Protein AF-A0A2P4XTL9-F1 (afdb_mon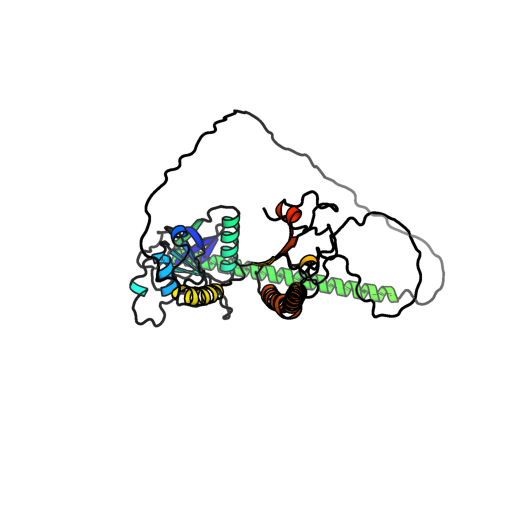omer_lite)

Secondary structure (DSSP, 8-state):
-EEEEEEETTEEEE--B-SSSGGG--TT--EEEEEEE-SSTT-SS--TTHHHHTTSEEEEESBSB-HHHHHHHHHHTT-SEEEEE----STT----PPP--S-SS-GGGG--S-EEEE-HHHHHHHHHHHHHHHHTT---EEEEEEEEHHHHHHHHHHHHHHHHHHHHHHHHHHHHHHHHHHHHHHHHHHHHHHHHHT-S--------------------------------------------------------SSTTTHHHHHHHHHHHHHSS---GGG-EEEEES-SHHHHSTT-TT-------------------------------HHHHHHHHHHHHHIIIIIHHHHHHHHHHHHTSTT-EEEEEEE--SSTT-TT--HHHHHTT----TT-TTTSPPGGGPPPTTT-EEEEES---

Organism: NCBI:txid4796

Radius of gyration: 34.6 Å; chains: 1; bounding box: 91×64×118 Å

Sequence (424 aa):
MFWPFLELQGQLVYCPLADFGASGVREGQDIYAQAVVAQPVTGHMPLKNAFELIGKIAVLQRGICDFVTKVLHAQQAGAVAVLVANSSDDNSGEAFVMDAGQRQDHMEDTVTIPAMMMSRSHSTEIFQHIREAYLDRRELLFTIRFIGAQTASRVLAQQERLAQQCQNAARDIEIKQQREHQQHEAATLLRNRLGKVSQSKGSAAVSSAESVIATPSTSASKLALDWSPGSSTKSSSGFSSLTRADERTQDVRRRENQDDLELMESVDTAATLAMLHWCPMTTALVILDVQNYFTLRHGYGAKRPMNSIDDDNDEEFSGKNEAENFRTGPANSRSKASNDEFYERVDNVLIPTIQDVLLASRASEGMEVIYSVVESATRDGRERSRAHKHAGIHVPKNGFGAQVPQRVAPDGDSDIVLPRTGVK

InterPro domains:
  IPR003137 PA domain [PF02225] (41-125)
  IPR036380 Isochorismatase-like superfamily [G3DSA:3.40.50.850] (256-424)
  IPR036380 Isochorismatase-like superfamily [SSF52499] (259-421)
  IPR046450 PA domain superfamily [SSF52025] (13-132)
  IPR046450 PA domain superfamily [SSF52025] (53-97)

Structure (mmCIF, N/CA/C/O backbone):
data_AF-A0A2P4XTL9-F1
#
_entry.id   AF-A0A2P4XTL9-F1
#
loop_
_atom_site.group_PDB
_atom_site.id
_atom_site.type_symbol
_atom_site.label_atom_id
_atom_site.label_alt_id
_atom_site.label_comp_id
_atom_site.label_asym_id
_atom_site.label_entity_id
_atom_site.label_seq_id
_atom_site.pdbx_PDB_ins_code
_atom_site.Cartn_x
_atom_site.Cartn_y
_atom_site.Cartn_z
_atom_site.occupancy
_atom_site.B_iso_or_equiv
_atom_site.auth_seq_id
_atom_site.auth_comp_id
_atom_site.auth_asym_id
_atom_site.auth_atom_id
_atom_site.pdbx_PDB_model_num
ATOM 1 N N . MET A 1 1 ? -31.821 1.055 -0.310 1.00 74.00 1 MET A N 1
ATOM 2 C CA . MET A 1 1 ? -30.548 1.752 -0.032 1.00 74.00 1 MET A CA 1
ATOM 3 C C . MET A 1 1 ? -29.732 0.829 0.851 1.00 74.00 1 MET A C 1
ATOM 5 O O . MET A 1 1 ? -30.308 0.258 1.773 1.00 74.00 1 MET A O 1
ATOM 9 N N . PHE A 1 2 ? -28.464 0.625 0.518 1.00 88.06 2 PHE A N 1
ATOM 10 C CA . PHE A 1 2 ? -27.548 -0.294 1.193 1.00 88.06 2 PHE A CA 1
ATOM 11 C C . PHE A 1 2 ? -26.237 0.441 1.486 1.00 88.06 2 PHE A C 1
ATOM 13 O O . PHE A 1 2 ? -25.926 1.430 0.825 1.00 88.06 2 PHE A O 1
ATOM 20 N N . TRP A 1 3 ? -25.488 -0.043 2.470 1.00 92.12 3 TRP A N 1
ATOM 21 C CA . TRP A 1 3 ? -24.211 0.512 2.895 1.00 92.12 3 TRP A CA 1
ATOM 22 C C . TRP A 1 3 ? -23.141 -0.579 2.771 1.00 92.12 3 TRP A C 1
ATOM 24 O O . TRP A 1 3 ? -23.324 -1.652 3.354 1.00 92.12 3 TRP A O 1
ATOM 34 N N . PRO A 1 4 ? -22.063 -0.348 2.004 1.00 94.62 4 PRO A N 1
ATOM 35 C CA . PRO A 1 4 ? -20.904 -1.235 1.973 1.00 94.62 4 PRO A CA 1
ATOM 36 C C . PRO A 1 4 ? -20.126 -1.223 3.295 1.00 94.62 4 PRO A C 1
ATOM 38 O O . PRO A 1 4 ? -19.836 -0.167 3.861 1.00 94.62 4 PRO A O 1
ATOM 41 N N . PHE A 1 5 ? -19.724 -2.409 3.739 1.00 95.12 5 PHE A N 1
ATOM 42 C CA . PHE A 1 5 ? -18.761 -2.614 4.814 1.00 95.12 5 PHE A CA 1
ATOM 43 C C . PHE A 1 5 ? -17.701 -3.620 4.371 1.00 95.12 5 PHE A C 1
ATOM 45 O O . PHE A 1 5 ? -18.033 -4.654 3.798 1.00 95.12 5 PHE A O 1
ATOM 52 N N . LEU A 1 6 ? -16.439 -3.347 4.669 1.00 95.31 6 LEU A N 1
ATOM 53 C CA . LEU A 1 6 ? -15.331 -4.266 4.455 1.00 95.31 6 LEU A CA 1
ATOM 54 C C . LEU A 1 6 ? -15.106 -5.102 5.721 1.00 95.31 6 LEU A C 1
ATOM 56 O O . LEU A 1 6 ? -14.927 -4.552 6.806 1.00 95.31 6 LEU A O 1
ATOM 60 N N . GLU A 1 7 ? -15.128 -6.427 5.601 1.00 92.38 7 GLU A N 1
ATOM 61 C CA . GLU A 1 7 ? -14.860 -7.324 6.725 1.00 92.38 7 GLU A CA 1
ATOM 62 C C . GLU A 1 7 ? -13.349 -7.515 6.918 1.00 92.38 7 GLU A C 1
ATOM 64 O O . GLU A 1 7 ? -12.695 -8.207 6.137 1.00 92.38 7 GLU A O 1
ATOM 69 N N . LEU A 1 8 ? -12.800 -6.909 7.973 1.00 85.81 8 LEU A N 1
ATOM 70 C CA . LEU A 1 8 ? -11.391 -6.991 8.364 1.00 85.81 8 LEU A CA 1
ATOM 71 C C . LEU A 1 8 ? -11.285 -7.630 9.745 1.00 85.81 8 LEU A C 1
ATOM 73 O O . LEU A 1 8 ? -11.876 -7.137 10.701 1.00 85.81 8 LEU A O 1
ATOM 77 N N . GLN A 1 9 ? -10.548 -8.739 9.858 1.00 81.44 9 GLN A N 1
ATOM 78 C CA . GLN A 1 9 ? -10.307 -9.445 11.130 1.00 81.44 9 GLN A CA 1
ATOM 79 C C . GLN A 1 9 ? -11.596 -9.761 11.943 1.00 81.44 9 GLN A C 1
ATOM 81 O O . GLN A 1 9 ? -11.568 -9.845 13.170 1.00 81.44 9 GLN A O 1
ATOM 86 N N . GLY A 1 10 ? -12.744 -9.937 11.272 1.00 81.06 10 GLY A N 1
ATOM 87 C CA . GLY A 1 10 ? -14.053 -10.162 11.908 1.00 81.06 10 GLY A CA 1
ATOM 88 C C . GLY A 1 10 ? -14.795 -8.892 12.360 1.00 81.06 10 GLY A C 1
ATOM 89 O O . GLY A 1 10 ? -15.830 -8.991 13.019 1.00 81.06 10 GLY A O 1
ATOM 90 N N . GLN A 1 11 ? -14.300 -7.703 12.010 1.00 86.38 11 GLN A N 1
ATOM 91 C CA . GLN A 1 11 ? -14.970 -6.413 12.192 1.00 86.38 11 GLN A CA 1
ATOM 92 C C . GLN A 1 11 ? -15.445 -5.845 10.848 1.00 86.38 11 GLN A C 1
ATOM 94 O O . GLN A 1 11 ? -14.821 -6.061 9.814 1.00 86.38 11 GLN A O 1
ATOM 99 N N . LEU A 1 12 ? -16.554 -5.101 10.858 1.00 91.12 12 LEU A N 1
ATOM 100 C CA . LEU A 1 12 ? -17.144 -4.489 9.662 1.00 91.12 12 LEU A CA 1
ATOM 101 C C . LEU A 1 12 ? -16.742 -3.016 9.555 1.00 91.12 12 LEU A C 1
ATOM 103 O O . LEU A 1 12 ? -17.388 -2.160 10.153 1.00 91.12 12 LEU A O 1
ATOM 107 N N . VAL A 1 13 ? -15.698 -2.695 8.799 1.00 91.88 13 VAL A N 1
ATOM 108 C CA . VAL A 1 13 ? -15.274 -1.305 8.569 1.00 91.88 13 VAL A CA 1
ATOM 109 C C . VAL A 1 13 ? -16.194 -0.657 7.538 1.00 91.88 13 VAL A C 1
ATOM 111 O O . VAL A 1 13 ? -16.385 -1.194 6.452 1.00 91.88 13 VAL A O 1
ATOM 114 N N . TYR A 1 14 ? -16.785 0.492 7.861 1.00 93.19 14 TYR A N 1
ATOM 115 C CA . TYR A 1 14 ? -17.603 1.234 6.900 1.00 93.19 14 TYR A CA 1
ATOM 116 C C . TYR A 1 14 ? -16.724 1.881 5.822 1.00 93.19 14 TYR A C 1
ATOM 118 O O . TYR A 1 14 ? -15.732 2.538 6.140 1.00 93.19 14 TYR A O 1
ATOM 126 N N . CYS A 1 15 ? -17.087 1.709 4.550 1.00 94.75 15 CYS A N 1
ATOM 127 C CA . CYS A 1 15 ? -16.309 2.218 3.418 1.00 94.75 15 CYS A CA 1
ATOM 128 C C . CYS A 1 15 ? -17.244 2.896 2.404 1.00 94.75 15 CYS A C 1
ATOM 130 O O . CYS A 1 15 ? -17.771 2.192 1.547 1.00 94.75 15 CYS A O 1
ATOM 132 N N . PRO A 1 16 ? -17.499 4.218 2.493 1.00 94.44 16 PRO A N 1
ATOM 133 C CA . PRO A 1 16 ? -18.424 4.947 1.624 1.00 94.44 16 PRO A CA 1
ATOM 134 C C . PRO A 1 16 ? -18.356 4.532 0.151 1.00 94.44 16 PRO A C 1
ATOM 136 O O . PRO A 1 16 ? -17.289 4.552 -0.464 1.00 94.44 16 PRO A O 1
ATOM 139 N N . LEU A 1 17 ? -19.514 4.163 -0.398 1.00 95.25 17 LEU A N 1
ATOM 140 C CA . LEU A 1 17 ? -19.687 3.841 -1.813 1.00 95.25 17 LEU A CA 1
ATOM 141 C C . LEU A 1 17 ? -19.500 5.105 -2.663 1.00 95.25 17 LEU A C 1
ATOM 143 O O . LEU A 1 17 ? -19.879 6.191 -2.223 1.00 95.25 17 LEU A O 1
ATOM 147 N N . ALA A 1 18 ? -18.968 4.959 -3.874 1.00 95.38 18 ALA A N 1
ATOM 148 C CA . ALA A 1 18 ? -19.070 5.990 -4.903 1.00 95.38 18 ALA A CA 1
ATOM 149 C C . ALA A 1 18 ? -20.534 6.220 -5.325 1.00 95.38 18 ALA A C 1
ATOM 151 O O . ALA A 1 18 ? -21.381 5.336 -5.167 1.00 95.38 18 ALA A O 1
ATOM 152 N N . ASP A 1 19 ? -20.832 7.391 -5.890 1.00 93.38 19 ASP A N 1
ATOM 153 C CA . ASP A 1 19 ? -22.134 7.653 -6.523 1.00 93.38 19 ASP A CA 1
ATOM 154 C C . ASP A 1 19 ? -22.289 6.960 -7.896 1.00 93.38 19 ASP A C 1
ATOM 156 O O . ASP A 1 19 ? -23.411 6.706 -8.338 1.00 93.38 19 ASP A O 1
ATOM 160 N N . PHE A 1 20 ? -21.173 6.564 -8.518 1.00 93.69 20 PHE A N 1
ATOM 161 C CA . PHE A 1 20 ? -21.089 5.808 -9.770 1.00 93.69 20 PHE A CA 1
ATOM 162 C C . PHE A 1 20 ? -20.748 4.312 -9.563 1.00 93.69 20 PHE A C 1
ATOM 164 O O . PHE A 1 20 ? -20.392 3.859 -8.474 1.00 93.69 20 PHE A O 1
ATOM 171 N N . GLY A 1 21 ? -20.857 3.502 -10.624 1.00 90.56 21 GLY A N 1
ATOM 172 C CA . GLY A 1 21 ? -20.393 2.101 -10.655 1.00 90.56 21 GLY A CA 1
ATOM 173 C C . GLY A 1 21 ? -21.241 1.061 -9.908 1.00 90.56 21 GLY A C 1
ATOM 174 O O . GLY A 1 21 ? -21.162 -0.130 -10.198 1.00 90.56 21 GLY A O 1
ATOM 175 N N . ALA A 1 22 ? -22.102 1.473 -8.978 1.00 87.94 22 ALA A N 1
ATOM 176 C CA . ALA A 1 22 ? -22.863 0.568 -8.111 1.00 87.94 22 ALA A CA 1
ATOM 177 C C . ALA A 1 22 ? -24.163 -0.017 -8.717 1.00 87.94 22 ALA A C 1
ATOM 179 O O . ALA A 1 22 ? -24.958 -0.627 -7.999 1.00 87.94 22 ALA A O 1
ATOM 180 N N . SER A 1 23 ? -24.408 0.143 -10.021 1.00 85.25 23 SER A N 1
ATOM 181 C CA . SER A 1 23 ? -25.676 -0.227 -10.683 1.00 85.25 23 SER A CA 1
ATOM 182 C C . SER A 1 23 ? -26.021 -1.725 -10.601 1.00 85.25 23 SER A C 1
ATOM 184 O O . SER A 1 23 ? -27.199 -2.092 -10.575 1.00 85.25 23 SER A O 1
ATOM 186 N N . GLY A 1 24 ? -25.008 -2.594 -10.513 1.00 83.50 24 GLY A N 1
ATOM 187 C CA . GLY A 1 24 ? -25.157 -4.046 -10.355 1.00 83.50 24 GLY A CA 1
ATOM 188 C C . GLY A 1 24 ? -25.280 -4.554 -8.910 1.00 83.50 24 GLY A C 1
ATOM 189 O O . GLY A 1 24 ? -25.417 -5.762 -8.713 1.00 83.50 24 GLY A O 1
ATOM 190 N N . VAL A 1 25 ? -25.215 -3.674 -7.903 1.00 89.00 25 VAL A N 1
ATOM 191 C CA . VAL A 1 25 ? -25.096 -4.047 -6.482 1.00 89.00 25 VAL A CA 1
ATOM 192 C C . VAL A 1 25 ? -26.439 -4.010 -5.752 1.00 89.00 25 VAL A C 1
ATOM 194 O O . VAL A 1 25 ? -27.292 -3.157 -6.001 1.00 89.00 25 VAL A O 1
ATOM 197 N N . ARG A 1 26 ? -26.637 -4.955 -4.824 1.00 89.94 26 ARG A N 1
ATOM 198 C CA . ARG A 1 26 ? -27.856 -5.102 -4.015 1.00 89.94 26 ARG A CA 1
ATOM 199 C C . ARG A 1 26 ? -27.516 -5.506 -2.583 1.00 89.94 26 ARG A C 1
ATOM 201 O O . ARG A 1 26 ? -26.459 -6.069 -2.320 1.00 89.94 26 ARG A O 1
ATOM 208 N N . GLU A 1 27 ? -28.442 -5.247 -1.662 1.00 91.06 27 GLU A N 1
ATOM 209 C CA . GLU A 1 27 ? -28.340 -5.734 -0.282 1.00 91.06 27 GLU A CA 1
ATOM 210 C C . GLU A 1 27 ? -28.223 -7.269 -0.253 1.00 91.06 27 GLU A C 1
ATOM 212 O O . GLU A 1 27 ? -28.980 -7.962 -0.933 1.00 91.06 27 GLU A O 1
ATOM 217 N N . GLY A 1 28 ? -27.260 -7.787 0.514 1.00 85.56 28 GLY A N 1
ATOM 218 C CA . GLY A 1 28 ? -26.947 -9.216 0.615 1.00 85.56 28 GLY A CA 1
ATOM 219 C C . GLY A 1 28 ? -26.178 -9.815 -0.572 1.00 85.56 28 GLY A C 1
ATOM 220 O O . GLY A 1 28 ? -25.859 -11.002 -0.537 1.00 85.56 28 GLY A O 1
ATOM 221 N N . GLN A 1 29 ? -25.857 -9.033 -1.609 1.00 90.25 29 GLN A N 1
ATOM 222 C CA . GLN A 1 29 ? -25.018 -9.464 -2.734 1.00 90.25 29 GLN A CA 1
ATOM 223 C C . GLN A 1 29 ? -23.536 -9.179 -2.436 1.00 90.25 29 GLN A C 1
ATOM 225 O O . GLN A 1 29 ? -22.882 -8.406 -3.135 1.00 90.25 29 GLN A O 1
ATOM 230 N N . ASP A 1 30 ? -23.037 -9.769 -1.349 1.00 93.69 30 ASP A N 1
ATOM 231 C CA . ASP A 1 30 ? -21.674 -9.569 -0.848 1.00 93.69 30 ASP A CA 1
ATOM 232 C C . ASP A 1 30 ? -20.621 -10.013 -1.892 1.00 93.69 30 ASP A C 1
ATOM 234 O O . ASP A 1 30 ? -20.775 -11.042 -2.554 1.00 93.69 30 ASP A O 1
ATOM 238 N N . ILE A 1 31 ? -19.531 -9.251 -2.032 1.00 95.00 31 ILE A N 1
ATOM 239 C CA . ILE A 1 31 ? -18.402 -9.580 -2.918 1.00 95.00 31 ILE A CA 1
ATOM 240 C C . ILE A 1 31 ? -17.304 -10.245 -2.092 1.00 95.00 31 ILE A C 1
ATOM 242 O O . ILE A 1 31 ? -16.824 -9.673 -1.116 1.00 95.00 31 ILE A O 1
ATOM 246 N N . TYR A 1 32 ? -16.881 -11.434 -2.518 1.00 95.25 32 TYR A N 1
ATOM 247 C CA . TYR A 1 32 ? -15.778 -12.186 -1.925 1.00 95.25 32 TYR A CA 1
ATOM 248 C C . TYR A 1 32 ? -14.693 -12.424 -2.973 1.00 95.25 32 TYR A C 1
ATOM 250 O O . TYR A 1 32 ? -14.927 -13.135 -3.952 1.00 95.25 32 TYR A O 1
ATOM 258 N N . ALA A 1 33 ? -13.522 -11.816 -2.788 1.00 96.06 33 ALA A N 1
ATOM 259 C CA . ALA A 1 33 ? -12.403 -11.946 -3.716 1.00 96.06 33 ALA A CA 1
ATOM 260 C C . ALA A 1 33 ? -11.062 -11.625 -3.039 1.00 96.06 33 ALA A C 1
ATOM 262 O O . ALA A 1 33 ? -11.009 -11.032 -1.962 1.00 96.06 33 ALA A O 1
ATOM 263 N N . GLN A 1 34 ? -9.958 -12.005 -3.685 1.00 95.44 34 GLN A N 1
ATOM 264 C CA . GLN A 1 34 ? -8.620 -11.622 -3.233 1.00 95.44 34 GLN A CA 1
ATOM 265 C C . GLN A 1 34 ? -8.399 -10.115 -3.440 1.00 95.44 34 GLN A C 1
ATOM 267 O O . GLN A 1 34 ? -8.808 -9.561 -4.461 1.00 95.44 34 GLN A O 1
ATOM 272 N N . ALA A 1 35 ? -7.726 -9.464 -2.494 1.00 95.06 35 ALA A N 1
ATOM 273 C CA . ALA A 1 35 ? -7.266 -8.086 -2.612 1.00 95.06 35 ALA A CA 1
ATOM 274 C C . ALA A 1 35 ? -5.866 -8.021 -3.239 1.00 95.06 35 ALA A C 1
ATOM 276 O O . ALA A 1 35 ? -4.957 -8.737 -2.815 1.00 95.06 35 ALA A O 1
ATOM 277 N N . VAL A 1 36 ? -5.684 -7.152 -4.235 1.00 95.06 36 VAL A N 1
ATOM 278 C CA . VAL A 1 36 ? -4.397 -6.928 -4.913 1.00 95.06 36 VAL A CA 1
ATOM 279 C C . VAL A 1 36 ? -4.166 -5.430 -5.093 1.00 95.06 36 VAL A C 1
ATOM 281 O O . VAL A 1 36 ? -5.057 -4.697 -5.523 1.00 95.06 36 VAL A O 1
ATOM 284 N N . VAL A 1 37 ? -2.956 -4.968 -4.770 1.00 95.81 37 VAL A N 1
ATOM 285 C CA . VAL A 1 37 ? -2.549 -3.573 -4.986 1.00 95.81 37 VAL A CA 1
ATOM 286 C C . VAL A 1 37 ? -2.348 -3.321 -6.481 1.00 95.81 37 VAL A C 1
ATOM 288 O O . VAL A 1 37 ? -1.641 -4.066 -7.161 1.00 95.81 37 VAL A O 1
ATOM 291 N N . ALA A 1 38 ? -2.966 -2.263 -6.998 1.00 96.00 38 ALA A N 1
ATOM 292 C CA . ALA A 1 38 ? -2.799 -1.848 -8.384 1.00 96.00 38 ALA A CA 1
ATOM 293 C C . ALA A 1 38 ? -1.388 -1.299 -8.655 1.00 96.00 38 ALA A C 1
ATOM 295 O O . ALA A 1 38 ? -0.770 -0.678 -7.791 1.00 96.00 38 ALA A O 1
ATOM 296 N N . GLN A 1 39 ? -0.889 -1.463 -9.881 1.00 94.00 39 GLN A N 1
ATOM 297 C CA . GLN A 1 39 ? 0.376 -0.876 -10.329 1.00 94.00 39 GLN A CA 1
ATOM 298 C C . GLN A 1 39 ? 0.157 -0.070 -11.621 1.00 94.00 39 GLN A C 1
ATOM 300 O O . GLN A 1 39 ? -0.115 -0.680 -12.650 1.00 94.00 39 GLN A O 1
ATOM 305 N N . PRO A 1 40 ? 0.299 1.270 -11.632 1.00 95.00 40 PRO A N 1
ATOM 306 C CA . PRO A 1 40 ? 0.630 2.134 -10.498 1.00 95.00 40 PRO A CA 1
ATOM 307 C C . PRO A 1 40 ? -0.512 2.205 -9.474 1.00 95.00 40 PRO A C 1
ATOM 309 O O . PRO A 1 40 ? -1.682 2.256 -9.850 1.00 95.00 40 PRO A O 1
ATOM 312 N N . VAL A 1 41 ? -0.175 2.299 -8.183 1.00 93.38 41 VAL A N 1
ATOM 313 C CA . VAL A 1 41 ? -1.163 2.327 -7.082 1.00 93.38 41 VAL A CA 1
ATOM 314 C C . VAL A 1 41 ? -2.142 3.499 -7.186 1.00 93.38 41 VAL A C 1
ATOM 316 O O . VAL A 1 41 ? -3.285 3.415 -6.752 1.00 93.38 41 VAL A O 1
ATOM 319 N N . THR A 1 42 ? -1.732 4.589 -7.829 1.00 92.38 42 THR A N 1
ATOM 320 C CA . THR A 1 42 ? -2.570 5.766 -8.072 1.00 92.38 42 THR A CA 1
ATOM 321 C C . THR A 1 42 ? -3.521 5.624 -9.266 1.00 92.38 42 THR A C 1
ATOM 323 O O . THR A 1 42 ? -4.383 6.481 -9.418 1.00 92.38 42 THR A O 1
ATOM 326 N N . GLY A 1 43 ? -3.412 4.593 -10.115 1.00 93.75 43 GLY A N 1
ATOM 327 C CA . GLY A 1 43 ? -4.389 4.303 -11.182 1.00 93.75 43 GLY A CA 1
ATOM 328 C C . GLY A 1 43 ? -4.620 5.412 -12.220 1.00 93.75 43 GLY A C 1
ATOM 329 O O . GLY A 1 43 ? -5.682 5.472 -12.831 1.00 93.75 43 GLY A O 1
ATOM 330 N N . HIS A 1 44 ? -3.660 6.318 -12.404 1.00 92.75 44 HIS A N 1
ATOM 331 C CA . HIS A 1 44 ? -3.720 7.434 -13.362 1.00 92.75 44 HIS A CA 1
ATOM 332 C C . HIS A 1 44 ? -3.255 7.038 -14.780 1.00 92.75 44 HIS A C 1
ATOM 334 O O . HIS A 1 44 ? -3.473 7.780 -15.731 1.00 92.75 44 HIS A O 1
ATOM 340 N N . MET A 1 45 ? -2.644 5.859 -14.914 1.00 94.88 45 MET A N 1
ATOM 341 C CA . MET A 1 45 ? -2.323 5.172 -16.166 1.00 94.88 45 MET A CA 1
ATOM 342 C C . MET A 1 45 ? -2.928 3.756 -16.124 1.00 94.88 45 MET A C 1
ATOM 344 O O . MET A 1 45 ? -3.180 3.254 -15.021 1.00 94.88 45 MET A O 1
ATOM 348 N N . PRO A 1 46 ? -3.105 3.085 -17.281 1.00 95.75 46 PRO A N 1
ATOM 349 C CA . PRO A 1 46 ? -3.505 1.681 -17.346 1.00 95.75 46 PRO A CA 1
ATOM 350 C C . PRO A 1 46 ? -2.635 0.776 -16.464 1.00 95.75 46 PRO A C 1
ATOM 352 O O . PRO A 1 46 ? -1.418 0.961 -16.362 1.00 95.75 46 PRO A O 1
ATOM 355 N N . LEU A 1 47 ? -3.263 -0.205 -15.813 1.00 96.38 47 LEU A N 1
ATOM 356 C CA . LEU A 1 47 ? -2.605 -1.000 -14.779 1.00 96.38 47 LEU A CA 1
ATOM 357 C C . LEU A 1 47 ? -1.668 -2.057 -15.385 1.00 96.38 47 LEU A C 1
ATOM 359 O O . LEU A 1 47 ? -2.093 -2.956 -16.107 1.00 96.38 47 LEU A O 1
ATOM 363 N N . LYS A 1 48 ? -0.381 -1.972 -15.039 1.00 94.75 48 LYS A N 1
ATOM 364 C CA . LYS A 1 48 ? 0.693 -2.870 -15.486 1.00 94.75 48 LYS A CA 1
ATOM 365 C C . LYS A 1 48 ? 0.487 -4.308 -15.011 1.00 94.75 48 LYS A C 1
ATOM 367 O O . LYS A 1 48 ? 0.799 -5.237 -15.747 1.00 94.75 48 LYS A O 1
ATOM 372 N N . ASN A 1 49 ? -0.068 -4.499 -13.812 1.00 93.56 49 ASN A N 1
ATOM 373 C CA . ASN A 1 49 ? -0.356 -5.818 -13.248 1.00 93.56 49 ASN A CA 1
ATOM 374 C C . ASN A 1 49 ? -1.786 -6.311 -13.538 1.00 93.56 49 ASN A C 1
ATOM 376 O O . ASN A 1 49 ? -2.360 -7.048 -12.741 1.00 93.56 49 ASN A O 1
ATOM 380 N N . ALA A 1 50 ? -2.365 -5.947 -14.690 1.00 94.50 50 ALA A N 1
ATOM 381 C CA . ALA A 1 50 ? -3.732 -6.329 -15.055 1.00 94.50 50 ALA A CA 1
ATOM 382 C C . ALA A 1 50 ? -4.013 -7.839 -14.937 1.00 94.50 50 ALA A C 1
ATOM 384 O O . ALA A 1 50 ? -5.043 -8.229 -14.401 1.00 94.50 50 ALA A O 1
ATOM 385 N N . PHE A 1 51 ? -3.071 -8.701 -15.340 1.00 94.62 51 PHE A N 1
ATOM 386 C CA . PHE A 1 51 ? -3.219 -10.158 -15.210 1.00 94.62 51 PHE A CA 1
ATOM 387 C C . PHE A 1 51 ? -3.410 -10.626 -13.755 1.00 94.62 51 PHE A C 1
ATOM 389 O O . PHE A 1 51 ? -4.106 -11.607 -13.505 1.00 94.62 51 PHE A O 1
ATOM 396 N N . GLU A 1 52 ? -2.830 -9.918 -12.782 1.00 93.44 52 GLU A N 1
ATOM 397 C CA . GLU A 1 52 ? -2.984 -10.236 -11.361 1.00 93.44 52 GLU A CA 1
ATOM 398 C C . GLU A 1 52 ? -4.340 -9.803 -10.798 1.00 93.44 52 GLU A C 1
ATOM 400 O O . GLU A 1 52 ? -4.709 -10.310 -9.743 1.00 93.44 52 GLU A O 1
ATOM 405 N N . LEU A 1 53 ? -5.054 -8.890 -11.469 1.00 96.62 53 LEU A N 1
ATOM 406 C CA . LEU A 1 53 ? -6.282 -8.232 -11.003 1.00 96.62 53 LEU A CA 1
ATOM 407 C C . LEU A 1 53 ? -7.579 -8.862 -11.535 1.00 96.62 53 LEU A C 1
ATOM 409 O O . LEU A 1 53 ? -8.655 -8.558 -11.017 1.00 96.62 53 LEU A O 1
ATOM 413 N N . ILE A 1 54 ? -7.493 -9.760 -12.520 1.00 97.88 54 ILE A N 1
ATOM 414 C CA . ILE A 1 54 ? -8.652 -10.451 -13.103 1.00 97.88 54 ILE A CA 1
ATOM 415 C C . ILE A 1 54 ? -9.428 -11.197 -12.005 1.00 97.88 54 ILE A C 1
ATOM 417 O O . ILE A 1 54 ? -8.902 -12.109 -11.366 1.00 97.88 54 ILE A O 1
ATOM 421 N N . GLY A 1 55 ? -10.694 -10.824 -11.802 1.00 96.94 55 GLY A N 1
ATOM 422 C CA . GLY A 1 55 ? -11.574 -11.430 -10.799 1.00 96.94 55 GLY A CA 1
ATOM 423 C C . GLY A 1 55 ? -11.360 -10.936 -9.362 1.00 96.94 55 GLY A C 1
ATOM 424 O O . GLY A 1 55 ? -11.915 -11.532 -8.440 1.00 96.94 55 GLY A O 1
ATOM 425 N N . LYS A 1 56 ? -10.555 -9.887 -9.142 1.00 97.56 56 LYS A N 1
ATOM 426 C CA . LYS A 1 56 ? -10.082 -9.471 -7.808 1.00 97.56 56 LYS A CA 1
ATOM 427 C C . LYS A 1 56 ? -10.513 -8.065 -7.403 1.00 97.56 56 LYS A C 1
ATOM 429 O O . LYS A 1 56 ? -10.995 -7.285 -8.221 1.00 97.56 56 LYS A O 1
ATOM 434 N N . ILE A 1 57 ? -10.347 -7.746 -6.121 1.00 98.00 57 ILE A N 1
ATOM 435 C CA . ILE A 1 57 ? -10.545 -6.395 -5.588 1.00 98.00 57 ILE A CA 1
ATOM 436 C C . ILE A 1 57 ? -9.254 -5.605 -5.810 1.00 98.00 57 ILE A C 1
ATOM 438 O O . ILE A 1 57 ? -8.208 -5.946 -5.252 1.00 98.00 57 ILE A O 1
ATOM 442 N N . ALA A 1 58 ? -9.331 -4.546 -6.615 1.00 98.06 58 ALA A N 1
ATOM 443 C CA . ALA A 1 58 ? -8.208 -3.645 -6.836 1.00 98.06 58 ALA A CA 1
ATOM 444 C C . ALA A 1 58 ? -8.095 -2.651 -5.675 1.00 98.06 58 ALA A C 1
ATOM 446 O O . ALA A 1 58 ? -9.048 -1.929 -5.376 1.00 98.06 58 ALA A O 1
ATOM 447 N N . VAL A 1 59 ? -6.923 -2.583 -5.045 1.00 97.25 59 VAL A N 1
ATOM 448 C CA . VAL A 1 59 ? -6.613 -1.602 -3.999 1.00 97.25 59 VAL A CA 1
ATOM 449 C C . VAL A 1 59 ? -5.750 -0.495 -4.599 1.00 97.25 59 VAL A C 1
ATOM 451 O O . VAL A 1 59 ? -4.646 -0.746 -5.089 1.00 97.25 59 VAL A O 1
ATOM 454 N N . LEU A 1 60 ? -6.279 0.729 -4.586 1.00 96.25 60 LEU A N 1
ATOM 455 C CA . LEU A 1 60 ? -5.676 1.932 -5.160 1.00 96.25 60 LEU A CA 1
ATOM 456 C C . LEU A 1 60 ? -5.522 3.033 -4.107 1.00 96.25 60 LEU A C 1
ATOM 458 O O . LEU A 1 60 ? -6.140 2.996 -3.050 1.00 96.25 60 LEU A O 1
ATOM 462 N N . GLN A 1 61 ? -4.732 4.052 -4.425 1.00 94.12 61 GLN A N 1
ATOM 463 C CA . GLN A 1 61 ? -4.484 5.223 -3.589 1.00 94.12 61 GLN A CA 1
ATOM 464 C C . GLN A 1 61 ? -5.069 6.496 -4.230 1.00 94.12 61 GLN A C 1
ATOM 466 O O . GLN A 1 61 ? -5.031 6.689 -5.455 1.00 94.12 61 GLN A O 1
ATOM 471 N N . ARG A 1 62 ? -5.632 7.384 -3.401 1.00 92.75 62 ARG A N 1
ATOM 472 C CA . ARG A 1 62 ? -6.124 8.710 -3.814 1.00 92.75 62 ARG A CA 1
ATOM 473 C C . ARG A 1 62 ? -4.974 9.585 -4.348 1.00 92.75 62 ARG A C 1
ATOM 475 O O . ARG A 1 62 ? -3.853 9.507 -3.864 1.00 92.75 62 ARG A O 1
ATOM 482 N N . GLY A 1 63 ? -5.270 10.446 -5.327 1.00 88.75 63 GLY A N 1
ATOM 483 C CA . GLY A 1 63 ? -4.328 11.435 -5.878 1.00 88.75 63 GLY A CA 1
ATOM 484 C C . GLY A 1 63 ? -3.983 11.223 -7.357 1.00 88.75 63 GLY A C 1
ATOM 485 O O . GLY A 1 63 ? -4.327 10.194 -7.939 1.00 88.75 63 GLY A O 1
ATOM 486 N N . ILE A 1 64 ? -3.289 12.199 -7.949 1.00 89.50 64 ILE A N 1
ATOM 487 C CA . ILE A 1 64 ? -2.919 12.317 -9.378 1.00 89.50 64 ILE A CA 1
ATOM 488 C C . ILE A 1 64 ? -4.115 12.458 -10.339 1.00 89.50 64 ILE A C 1
ATOM 490 O O . ILE A 1 64 ? -4.204 13.460 -11.037 1.00 89.50 64 ILE A O 1
ATOM 494 N N . CYS A 1 65 ? -5.029 11.489 -10.371 1.00 91.56 65 CYS A N 1
ATOM 495 C CA . CYS A 1 65 ? -6.237 11.494 -11.203 1.00 91.56 65 CYS A CA 1
ATOM 496 C C . CYS A 1 65 ? -7.523 11.445 -10.360 1.00 91.56 65 CYS A C 1
ATOM 498 O O . CYS A 1 65 ? -7.495 11.179 -9.152 1.00 91.56 65 CYS A O 1
ATOM 500 N N . ASP A 1 66 ? -8.652 11.683 -11.024 1.00 93.12 66 ASP A N 1
ATOM 501 C CA . ASP A 1 66 ? -10.005 11.556 -10.484 1.00 93.12 66 ASP A CA 1
ATOM 502 C C . ASP A 1 66 ? -10.416 10.091 -10.227 1.00 93.12 66 ASP A C 1
ATOM 504 O O . ASP A 1 66 ? -9.755 9.140 -10.655 1.00 93.12 66 ASP A O 1
ATOM 508 N N . PHE A 1 67 ? -11.530 9.900 -9.518 1.00 95.50 67 PHE A N 1
ATOM 509 C CA . PHE A 1 67 ? -11.986 8.573 -9.104 1.00 95.50 67 PHE A CA 1
ATOM 510 C C . PHE A 1 67 ? -12.542 7.724 -10.255 1.00 95.50 67 PHE A C 1
ATOM 512 O O . PHE A 1 67 ? -12.294 6.518 -10.270 1.00 95.50 67 PHE A O 1
ATOM 519 N N . VAL A 1 68 ? -13.217 8.325 -11.240 1.00 96.00 68 VAL A N 1
ATOM 520 C CA . VAL A 1 68 ? -13.779 7.597 -12.392 1.00 96.00 68 VAL A CA 1
ATOM 521 C C . VAL A 1 68 ? -12.647 6.973 -13.208 1.00 96.00 68 VAL A C 1
ATOM 523 O O . VAL A 1 68 ? -12.662 5.769 -13.460 1.00 96.00 68 VAL A O 1
ATOM 526 N N . THR A 1 69 ? -11.596 7.742 -13.518 1.00 95.50 69 THR A N 1
ATOM 527 C CA . THR A 1 69 ? -10.404 7.247 -14.233 1.00 95.50 69 THR A CA 1
ATOM 528 C C . THR A 1 69 ? -9.741 6.060 -13.517 1.00 95.50 69 THR A C 1
ATOM 530 O O . THR A 1 69 ? -9.419 5.059 -14.160 1.00 95.50 69 THR A O 1
ATOM 533 N N . LYS A 1 70 ? -9.578 6.117 -12.183 1.00 96.31 70 LYS A N 1
ATOM 534 C CA . LYS A 1 70 ? -9.009 5.004 -11.388 1.00 96.31 70 LYS A CA 1
ATOM 535 C C . LYS A 1 70 ? -9.816 3.721 -11.546 1.00 96.31 70 LYS A C 1
ATOM 537 O O . LYS A 1 70 ? -9.251 2.648 -11.754 1.00 96.31 70 LYS A O 1
ATOM 542 N N . VAL A 1 71 ? -11.136 3.838 -11.412 1.00 97.56 71 VAL A N 1
ATOM 543 C CA . VAL A 1 71 ? -12.043 2.689 -11.415 1.00 97.56 71 VAL A CA 1
ATOM 544 C C . VAL A 1 71 ? -12.176 2.111 -12.823 1.00 97.56 71 VAL A C 1
ATOM 546 O O . VAL A 1 71 ? -12.190 0.893 -12.965 1.00 97.56 71 VAL A O 1
ATOM 549 N N . LEU A 1 72 ? -12.140 2.942 -13.869 1.00 96.94 72 LEU A N 1
ATOM 550 C CA . LEU A 1 72 ? -12.086 2.479 -15.258 1.00 96.94 72 LEU A CA 1
ATOM 551 C C . LEU A 1 72 ? -10.806 1.699 -15.570 1.00 96.94 72 LEU A C 1
ATOM 553 O O . LEU A 1 72 ? -10.896 0.619 -16.151 1.00 96.94 72 LEU A O 1
ATOM 557 N N . HIS A 1 73 ? -9.629 2.169 -15.145 1.00 97.62 73 HIS A N 1
ATOM 558 C CA . HIS A 1 73 ? -8.386 1.409 -15.327 1.00 97.62 73 HIS A CA 1
ATOM 559 C C . HIS A 1 73 ? -8.398 0.073 -14.559 1.00 97.62 73 HIS A C 1
ATOM 561 O O . HIS A 1 73 ? -7.898 -0.931 -15.068 1.00 97.62 73 HIS A O 1
ATOM 567 N N . ALA A 1 74 ? -9.010 0.023 -13.370 1.00 98.12 74 ALA A N 1
ATOM 568 C CA . ALA A 1 74 ? -9.209 -1.225 -12.627 1.00 98.12 74 ALA A CA 1
ATOM 569 C C . ALA A 1 74 ? -10.213 -2.174 -13.314 1.00 98.12 74 ALA A C 1
ATOM 571 O O . ALA A 1 74 ? -9.964 -3.375 -13.410 1.00 98.12 74 ALA A O 1
ATOM 572 N N . GLN A 1 75 ? -11.312 -1.643 -13.854 1.00 97.75 75 GLN A N 1
ATOM 573 C CA . GLN A 1 75 ? -12.312 -2.400 -14.610 1.00 97.75 75 GLN A CA 1
ATOM 574 C C . GLN A 1 75 ? -11.726 -2.985 -15.904 1.00 97.75 75 GLN A C 1
ATOM 576 O O . GLN A 1 75 ? -11.953 -4.151 -16.215 1.00 97.75 75 GLN A O 1
ATOM 581 N N . GLN A 1 76 ? -10.916 -2.210 -16.630 1.0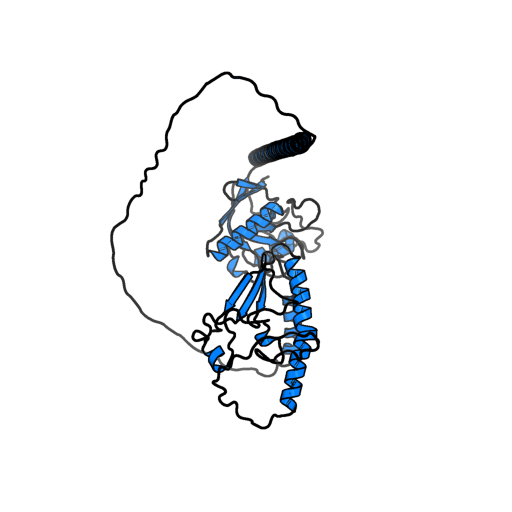0 97.31 76 GLN A N 1
ATOM 582 C CA . GLN A 1 76 ? -10.183 -2.668 -17.818 1.00 97.31 76 GLN A CA 1
ATOM 583 C C . GLN A 1 76 ? -9.155 -3.762 -17.486 1.00 97.31 76 GLN A C 1
ATOM 585 O O . GLN A 1 76 ? -8.921 -4.651 -18.302 1.00 97.31 76 GLN A O 1
ATOM 590 N N . ALA A 1 77 ? -8.588 -3.739 -16.277 1.00 97.56 77 ALA A N 1
ATOM 591 C CA . ALA A 1 77 ? -7.742 -4.803 -15.739 1.00 97.56 77 ALA A CA 1
ATOM 592 C C . ALA A 1 77 ? -8.523 -6.052 -15.266 1.00 97.56 77 ALA A C 1
ATOM 594 O O . ALA A 1 77 ? -7.913 -7.024 -14.828 1.00 97.56 77 ALA A O 1
ATOM 595 N N . GLY A 1 78 ? -9.858 -6.053 -15.353 1.00 97.38 78 GLY A N 1
ATOM 596 C CA . GLY A 1 78 ? -10.704 -7.182 -14.960 1.00 97.38 78 GLY A CA 1
ATOM 597 C C . GLY A 1 78 ? -10.999 -7.280 -13.460 1.00 97.38 78 GLY A C 1
ATOM 598 O O . GLY A 1 78 ? -11.443 -8.339 -13.010 1.00 97.38 78 GLY A O 1
ATOM 599 N N . ALA A 1 79 ? -10.766 -6.215 -12.685 1.00 98.06 79 ALA A N 1
ATOM 600 C CA . ALA A 1 79 ? -11.157 -6.162 -11.278 1.00 98.06 79 ALA A CA 1
ATOM 601 C C . ALA A 1 79 ? -12.687 -6.225 -11.118 1.00 98.06 79 ALA A C 1
ATOM 603 O O . ALA A 1 79 ? -13.425 -5.718 -11.960 1.00 98.06 79 ALA A O 1
ATOM 604 N N . VAL A 1 80 ? -13.168 -6.817 -10.021 1.00 97.06 80 VAL A N 1
ATOM 605 C CA . VAL A 1 80 ? -14.611 -6.956 -9.715 1.00 97.06 80 VAL A CA 1
ATOM 606 C C . VAL A 1 80 ? -15.144 -5.881 -8.768 1.00 97.06 80 VAL A C 1
ATOM 608 O O . VAL A 1 80 ? -16.352 -5.687 -8.672 1.00 97.06 80 VAL A O 1
ATOM 611 N N . ALA A 1 81 ? -14.250 -5.190 -8.062 1.00 97.38 81 ALA A N 1
ATOM 612 C CA . ALA A 1 81 ? -14.542 -4.061 -7.185 1.00 97.38 81 ALA A CA 1
ATOM 613 C C . ALA A 1 81 ? -13.258 -3.260 -6.923 1.00 97.38 81 ALA A C 1
ATOM 615 O O . ALA A 1 81 ? -12.147 -3.760 -7.130 1.00 97.38 81 ALA A O 1
ATOM 616 N N . VAL A 1 82 ? -13.412 -2.029 -6.436 1.00 98.06 82 VAL A N 1
ATOM 617 C CA . VAL A 1 82 ? -12.302 -1.118 -6.131 1.00 98.06 82 VAL A CA 1
ATOM 618 C C . VAL A 1 82 ? -12.373 -0.616 -4.691 1.00 98.06 82 VAL A C 1
ATOM 620 O O . VAL A 1 82 ? -13.413 -0.135 -4.244 1.00 98.06 82 VAL A O 1
ATOM 623 N N . LEU A 1 83 ? -11.239 -0.659 -3.993 1.00 97.69 83 LEU A N 1
ATOM 624 C CA . LEU A 1 83 ? -11.009 0.037 -2.728 1.00 97.69 83 LEU A CA 1
ATOM 625 C C . LEU A 1 83 ? -10.010 1.176 -2.960 1.00 97.69 83 LEU A C 1
ATOM 627 O O . LEU A 1 83 ? -8.882 0.936 -3.388 1.00 97.69 83 LEU A O 1
ATOM 631 N N . VAL A 1 84 ? -10.414 2.414 -2.674 1.00 96.94 84 VAL A N 1
ATOM 632 C CA . VAL A 1 84 ? -9.544 3.596 -2.746 1.00 96.94 84 VAL A CA 1
ATOM 633 C C . VAL A 1 84 ? -9.138 4.020 -1.338 1.00 96.94 84 VAL A C 1
ATOM 635 O O . VAL A 1 84 ? -9.956 4.488 -0.548 1.00 96.94 84 VAL A O 1
ATOM 638 N N . ALA A 1 85 ? -7.853 3.900 -1.038 1.00 94.25 85 ALA A N 1
ATOM 639 C CA . ALA A 1 85 ? -7.242 4.413 0.174 1.00 94.25 85 ALA A CA 1
ATOM 640 C C . ALA A 1 85 ? -7.135 5.945 0.139 1.00 94.25 85 ALA A C 1
ATOM 642 O O . ALA A 1 85 ? -6.513 6.511 -0.771 1.00 94.25 85 ALA A O 1
ATOM 643 N N . ASN A 1 86 ? -7.696 6.629 1.140 1.00 91.50 86 ASN A N 1
ATOM 644 C CA . ASN A 1 86 ? -7.458 8.057 1.326 1.00 91.50 86 ASN A CA 1
ATOM 645 C C . ASN A 1 86 ? -6.049 8.287 1.906 1.00 91.50 86 ASN A C 1
ATOM 647 O O . ASN A 1 86 ? -5.711 7.750 2.958 1.00 91.50 86 ASN A O 1
ATOM 651 N N . SER A 1 87 ? -5.224 9.083 1.220 1.00 77.62 87 SER A N 1
ATOM 652 C CA . SER A 1 87 ? -3.816 9.320 1.585 1.00 77.62 87 SER A CA 1
ATOM 653 C C . SER A 1 87 ? -3.410 10.798 1.590 1.00 77.62 87 SER A C 1
ATOM 655 O O . SER A 1 87 ? -2.224 11.098 1.509 1.00 77.62 87 SER A O 1
ATOM 657 N N . SER A 1 88 ? -4.369 11.725 1.586 1.00 66.00 88 SER A N 1
ATOM 658 C CA . SER A 1 88 ? -4.094 13.164 1.691 1.00 66.00 88 SER A CA 1
ATOM 659 C C . SER A 1 88 ? -4.036 13.603 3.152 1.00 66.00 88 SER A C 1
ATOM 661 O O . SER A 1 88 ? -4.888 13.183 3.937 1.00 66.00 88 SER A O 1
ATOM 663 N N . ASP A 1 89 ? -3.160 14.550 3.473 1.00 59.03 89 ASP A N 1
ATOM 664 C CA . ASP A 1 89 ? -3.102 15.198 4.792 1.00 59.03 89 ASP A CA 1
ATOM 665 C C . ASP A 1 89 ? -4.212 16.243 5.037 1.00 59.03 89 ASP A C 1
ATOM 667 O O . ASP A 1 89 ? -4.200 16.926 6.058 1.00 59.03 89 ASP A O 1
ATOM 671 N N . ASP A 1 90 ? -5.205 16.352 4.143 1.00 56.84 90 ASP A N 1
ATOM 672 C CA . ASP A 1 90 ? -6.356 17.253 4.289 1.00 56.84 90 ASP A CA 1
ATOM 673 C C . ASP A 1 90 ? -7.263 16.861 5.481 1.00 56.84 90 ASP A C 1
ATOM 675 O O . ASP A 1 90 ? -8.267 16.157 5.346 1.00 56.84 90 ASP A O 1
ATOM 679 N N . ASN A 1 91 ? -6.877 17.351 6.662 1.00 54.59 91 ASN A N 1
ATOM 680 C CA . ASN A 1 91 ? -7.649 17.669 7.875 1.00 54.59 91 ASN A CA 1
ATOM 681 C C . ASN A 1 91 ? -8.640 16.653 8.479 1.00 54.59 91 ASN A C 1
ATOM 683 O O . ASN A 1 91 ? -9.350 16.995 9.423 1.00 54.59 91 ASN A O 1
ATOM 687 N N . SER A 1 92 ? -8.667 15.402 8.028 1.00 66.00 92 SER A N 1
ATOM 688 C CA . SER A 1 92 ? -9.289 14.311 8.801 1.00 66.00 92 SER A CA 1
ATOM 689 C C . SER A 1 92 ? -8.740 12.926 8.469 1.00 66.00 92 SER A C 1
ATOM 691 O O . SER A 1 92 ? -8.719 12.056 9.332 1.00 66.00 92 SER A O 1
ATOM 693 N N . GLY A 1 93 ? -8.314 12.697 7.221 1.00 77.56 93 GLY A N 1
ATOM 694 C CA . GLY A 1 93 ? -7.998 11.350 6.736 1.00 77.56 93 GLY A CA 1
ATOM 695 C C . GLY A 1 93 ? -9.215 10.414 6.687 1.00 77.56 93 GLY A C 1
ATOM 696 O O . GLY A 1 93 ? -9.046 9.225 6.420 1.00 77.56 93 GLY A O 1
ATOM 697 N N . GLU A 1 94 ? -10.427 10.918 6.926 1.00 87.19 94 GLU A N 1
ATOM 698 C CA . GLU A 1 94 ? -11.656 10.126 6.931 1.00 87.19 94 GLU A CA 1
ATOM 699 C C . GLU A 1 94 ? -12.058 9.677 5.524 1.00 87.19 94 GLU A C 1
ATOM 701 O O . GLU A 1 94 ? -11.604 10.218 4.510 1.00 87.19 94 GLU A O 1
ATOM 706 N N . ALA A 1 95 ? -12.911 8.657 5.455 1.00 90.88 95 ALA A N 1
ATOM 707 C CA . ALA A 1 95 ? -13.493 8.223 4.193 1.00 90.88 95 ALA A CA 1
ATOM 708 C C . ALA A 1 95 ? -14.685 9.112 3.806 1.00 90.88 95 ALA A C 1
ATOM 710 O O . ALA A 1 95 ? -15.505 9.470 4.652 1.00 90.88 95 ALA A O 1
ATOM 711 N N . PHE A 1 96 ? -14.830 9.409 2.516 1.00 92.25 96 PHE A N 1
ATOM 712 C CA . PHE A 1 96 ? -15.956 10.174 1.979 1.00 92.25 96 PHE A CA 1
ATOM 713 C C . PHE A 1 96 ? -16.516 9.514 0.712 1.00 92.25 96 PHE A C 1
ATOM 715 O O . PHE A 1 96 ? -15.857 8.684 0.088 1.00 92.25 96 PHE A O 1
ATOM 722 N N . VAL A 1 97 ? -17.756 9.859 0.353 1.00 94.38 97 VAL A N 1
ATOM 723 C CA . VAL A 1 97 ? -18.390 9.406 -0.897 1.00 94.38 97 VAL A CA 1
ATOM 724 C C . VAL A 1 97 ? -17.607 9.983 -2.071 1.00 94.38 97 VAL A C 1
ATOM 726 O O . VAL A 1 97 ? -17.470 11.199 -2.179 1.00 94.38 97 VAL A O 1
ATOM 729 N N . MET A 1 98 ? -17.077 9.113 -2.927 1.00 94.06 98 MET A N 1
ATOM 730 C CA . MET A 1 98 ? -16.400 9.528 -4.154 1.00 94.06 98 MET A CA 1
ATOM 731 C C . MET A 1 98 ? -17.451 9.917 -5.191 1.00 94.06 98 MET A C 1
ATOM 733 O O . MET A 1 98 ? -18.294 9.086 -5.529 1.00 94.06 98 MET A O 1
ATOM 737 N N . ASP A 1 99 ? -17.385 11.152 -5.683 1.00 91.81 99 ASP A N 1
ATOM 738 C CA . ASP A 1 99 ? -18.217 11.621 -6.789 1.00 91.81 99 ASP A CA 1
ATOM 739 C C . ASP A 1 99 ? -17.508 11.476 -8.147 1.00 91.81 99 ASP A C 1
ATOM 741 O O . ASP A 1 99 ? -16.286 11.284 -8.233 1.00 91.81 99 ASP A O 1
ATOM 745 N N . ALA A 1 100 ? -18.288 11.566 -9.226 1.00 88.94 100 ALA A N 1
ATOM 746 C CA . ALA A 1 100 ? -17.770 11.626 -10.593 1.00 88.94 100 ALA A CA 1
ATOM 747 C C . ALA A 1 100 ? -17.075 12.965 -10.940 1.00 88.94 100 ALA A C 1
ATOM 749 O O . ALA A 1 100 ? -16.492 13.100 -12.017 1.00 88.94 100 ALA A O 1
ATOM 750 N N . GLY A 1 101 ? -17.104 13.958 -10.045 1.00 83.75 101 GLY A N 1
ATOM 751 C CA . GLY A 1 101 ? -16.602 15.308 -10.272 1.00 83.75 101 GLY A CA 1
ATOM 752 C C . GLY A 1 101 ? -17.405 16.103 -11.308 1.00 83.75 101 GLY A C 1
ATOM 753 O O . GLY A 1 101 ? -18.561 15.820 -11.608 1.00 83.75 101 GLY A O 1
ATOM 754 N N . GLN A 1 102 ? -16.780 17.141 -11.868 1.00 78.31 102 GLN A N 1
ATOM 755 C CA . GLN A 1 102 ? -17.331 17.933 -12.977 1.00 78.31 102 GLN A CA 1
ATOM 756 C C . GLN A 1 102 ? -16.773 17.424 -14.315 1.00 78.31 102 GLN A C 1
ATOM 758 O O . GLN A 1 102 ? -16.053 18.136 -15.016 1.00 78.31 102 GLN A O 1
ATOM 763 N N . ARG A 1 103 ? -17.043 16.152 -14.632 1.00 80.44 103 ARG A N 1
ATOM 764 C CA . ARG A 1 103 ? -16.658 15.542 -15.911 1.00 80.44 103 ARG A CA 1
ATOM 765 C C . ARG A 1 103 ? -17.642 15.914 -17.020 1.00 80.44 103 ARG A C 1
ATOM 767 O O . ARG A 1 103 ? -18.837 16.061 -16.791 1.00 80.44 103 ARG A O 1
ATOM 774 N N . GLN A 1 104 ? -17.113 16.071 -18.232 1.00 76.44 104 GLN A N 1
ATOM 775 C CA . GLN A 1 104 ? -17.874 16.456 -19.430 1.00 76.44 104 GLN A CA 1
ATOM 776 C C . GLN A 1 104 ? -18.067 15.281 -20.407 1.00 76.44 104 GLN A C 1
ATOM 778 O O . GLN A 1 104 ? -18.795 15.406 -21.387 1.00 76.44 104 GLN A O 1
ATOM 783 N N . ASP A 1 105 ? -17.365 14.168 -20.183 1.00 83.06 105 ASP A N 1
ATOM 784 C CA . ASP A 1 105 ? -17.267 13.029 -21.099 1.00 83.06 105 ASP A CA 1
ATOM 785 C C . ASP A 1 105 ? -18.193 11.855 -20.747 1.00 83.06 105 ASP A C 1
ATOM 787 O O . ASP A 1 105 ? -18.241 10.884 -21.499 1.00 83.06 105 ASP A O 1
ATOM 791 N N . HIS A 1 106 ? -18.937 11.959 -19.642 1.00 81.75 106 HIS A N 1
ATOM 792 C CA . HIS A 1 106 ? -19.934 10.987 -19.177 1.00 81.75 106 HIS A CA 1
ATOM 793 C C . HIS A 1 106 ? -19.431 9.538 -19.060 1.00 81.75 106 HIS A C 1
ATOM 795 O O . HIS A 1 106 ? -20.178 8.570 -19.208 1.00 81.75 106 HIS A O 1
ATOM 801 N N . MET A 1 107 ? -18.136 9.374 -18.781 1.00 85.00 107 MET A N 1
ATOM 802 C CA . MET A 1 107 ? -17.505 8.058 -18.658 1.00 85.00 107 MET A CA 1
ATOM 803 C C . MET A 1 107 ? -17.925 7.317 -17.380 1.00 85.00 107 MET A C 1
ATOM 805 O O . MET A 1 107 ? -17.775 6.096 -17.314 1.00 85.00 107 MET A O 1
ATOM 809 N N . GLU A 1 108 ? -18.498 8.015 -16.396 1.00 86.50 108 GLU A N 1
ATOM 810 C CA . GLU A 1 108 ? -19.095 7.444 -15.186 1.00 86.50 108 GLU A CA 1
ATOM 811 C C . GLU A 1 108 ? -20.189 6.402 -15.485 1.00 86.50 108 GLU A C 1
ATOM 813 O O . GLU A 1 108 ? -20.236 5.370 -14.813 1.00 86.50 108 GLU A O 1
ATOM 818 N N . ASP A 1 109 ? -20.975 6.590 -16.554 1.00 86.00 109 ASP A N 1
ATOM 819 C CA . ASP A 1 109 ? -22.016 5.646 -16.997 1.00 86.00 109 ASP A CA 1
ATOM 820 C C . ASP A 1 109 ? -21.439 4.313 -17.515 1.00 86.00 109 ASP A C 1
ATOM 822 O O . ASP A 1 109 ? -22.143 3.304 -17.594 1.00 86.00 109 ASP A O 1
ATOM 826 N N . THR A 1 110 ? -20.149 4.285 -17.869 1.00 92.00 110 THR A N 1
ATOM 827 C CA . THR A 1 110 ? -19.452 3.070 -18.327 1.00 92.00 110 THR A CA 1
ATOM 828 C C . THR A 1 110 ? -18.838 2.260 -17.181 1.00 92.00 110 THR A C 1
ATOM 830 O O . THR A 1 110 ? -18.357 1.140 -17.396 1.00 92.00 110 THR A O 1
ATOM 833 N N . VAL A 1 111 ? -18.868 2.788 -15.952 1.00 95.12 111 VAL A N 1
ATOM 834 C CA . VAL A 1 111 ? -18.426 2.066 -14.758 1.00 95.12 111 VAL A CA 1
ATOM 835 C C . VAL A 1 111 ? -19.530 1.110 -14.300 1.00 95.12 111 VAL A C 1
ATOM 837 O O . VAL A 1 111 ? -20.666 1.508 -14.053 1.00 95.12 111 VAL A O 1
ATOM 840 N N . THR A 1 112 ? -19.188 -0.168 -14.158 1.00 95.62 112 THR A N 1
ATOM 841 C CA . THR A 1 112 ? -20.102 -1.253 -13.762 1.00 95.62 112 THR A CA 1
ATOM 842 C C . THR A 1 112 ? -19.664 -1.987 -12.495 1.00 95.62 112 THR A C 1
ATOM 844 O O . THR A 1 112 ? -20.437 -2.784 -11.958 1.00 95.62 112 THR A O 1
ATOM 847 N N . ILE A 1 113 ? -18.447 -1.720 -12.007 1.00 96.56 113 ILE A N 1
ATOM 848 C CA . ILE A 1 113 ? -17.916 -2.282 -10.761 1.00 96.56 113 ILE A CA 1
ATOM 849 C C . ILE A 1 113 ? -18.052 -1.287 -9.597 1.00 96.56 113 ILE A C 1
ATOM 851 O O . ILE A 1 113 ? -17.808 -0.090 -9.779 1.00 96.56 113 ILE A O 1
ATOM 855 N N . PRO A 1 114 ? -18.403 -1.744 -8.381 1.00 96.81 114 PRO A N 1
ATOM 856 C CA . PRO A 1 114 ? -18.506 -0.861 -7.229 1.00 96.81 114 PRO A CA 1
ATOM 857 C C . PRO A 1 114 ? -17.133 -0.391 -6.754 1.00 96.81 114 PRO A C 1
ATOM 859 O O . PRO A 1 114 ? -16.200 -1.183 -6.586 1.00 96.81 114 PRO A O 1
ATOM 862 N N . ALA A 1 115 ? -17.049 0.901 -6.454 1.00 97.25 115 ALA A N 1
ATOM 863 C CA . ALA A 1 115 ? -15.897 1.528 -5.830 1.00 97.25 115 ALA A CA 1
ATOM 864 C C . ALA A 1 115 ? -16.264 2.051 -4.439 1.00 97.25 115 ALA A C 1
ATOM 866 O O . ALA A 1 115 ? -17.327 2.643 -4.255 1.00 97.25 115 ALA A O 1
ATOM 867 N N . MET A 1 116 ? -15.384 1.842 -3.463 1.00 96.81 116 MET A N 1
ATOM 868 C CA . MET A 1 116 ? -15.540 2.329 -2.090 1.00 96.81 116 MET A CA 1
ATOM 869 C C . MET A 1 116 ? -14.269 3.035 -1.627 1.00 96.81 116 MET A C 1
ATOM 871 O O . MET A 1 116 ? -13.168 2.648 -2.020 1.00 96.81 116 MET A O 1
ATOM 875 N N . MET A 1 117 ? -14.410 4.047 -0.773 1.00 95.69 117 MET A N 1
ATOM 876 C CA . MET A 1 117 ? -13.275 4.710 -0.130 1.00 95.69 117 MET A CA 1
ATOM 877 C C . MET A 1 117 ? -13.047 4.188 1.291 1.00 95.69 117 MET A C 1
ATOM 879 O O . MET A 1 117 ? -13.993 3.909 2.025 1.00 95.69 117 MET A O 1
ATOM 883 N N . MET A 1 118 ? -11.781 4.123 1.696 1.00 93.75 118 MET A N 1
ATOM 884 C CA . MET A 1 118 ? -11.352 3.865 3.069 1.00 93.75 118 MET A CA 1
ATOM 885 C C . MET A 1 118 ? -10.663 5.082 3.693 1.00 93.75 118 MET A C 1
ATOM 887 O O . MET A 1 118 ? -10.019 5.868 2.995 1.00 93.75 118 MET A O 1
ATOM 891 N N . SER A 1 119 ? -10.732 5.194 5.023 1.00 91.69 119 SER A N 1
ATOM 892 C CA . SER A 1 119 ? -9.968 6.188 5.783 1.00 91.69 119 SER A CA 1
ATOM 893 C C . SER A 1 119 ? -8.471 5.860 5.769 1.00 91.69 119 SER A C 1
ATOM 895 O O . SER A 1 119 ? -8.075 4.702 5.592 1.00 91.69 119 SER A O 1
ATOM 897 N N . ARG A 1 120 ? -7.624 6.865 6.006 1.00 88.88 120 ARG A N 1
ATOM 898 C CA . ARG A 1 120 ? -6.161 6.729 6.086 1.00 88.88 120 ARG A CA 1
ATOM 899 C C . ARG A 1 120 ? -5.740 5.672 7.110 1.00 88.88 120 ARG A C 1
ATOM 901 O O . ARG A 1 120 ? -4.901 4.836 6.796 1.00 88.88 120 ARG A O 1
ATOM 908 N N . SER A 1 121 ? -6.374 5.672 8.286 1.00 86.00 121 SER A N 1
ATOM 909 C CA . SER A 1 121 ? -6.095 4.751 9.399 1.00 86.00 121 SER A CA 1
ATOM 910 C C . SER A 1 121 ? -6.252 3.272 9.026 1.00 86.00 121 SER A C 1
ATOM 912 O O . SER A 1 121 ? -5.338 2.484 9.249 1.00 86.00 121 SER A O 1
ATOM 914 N N . HIS A 1 122 ? -7.369 2.895 8.399 1.00 89.00 122 HIS A N 1
ATOM 915 C CA . HIS A 1 122 ? -7.575 1.520 7.929 1.00 89.00 122 HIS A CA 1
ATOM 916 C C . HIS A 1 122 ? -6.756 1.215 6.663 1.00 89.00 122 HIS A C 1
ATOM 918 O O . HIS A 1 122 ? -6.392 0.069 6.409 1.00 89.00 122 HIS A O 1
ATOM 924 N N . SER A 1 123 ? -6.452 2.232 5.848 1.00 89.31 123 SER A N 1
ATOM 925 C CA . SER A 1 123 ? -5.685 2.055 4.609 1.00 89.31 123 SER A CA 1
ATOM 926 C C . SER A 1 123 ? -4.252 1.602 4.877 1.00 89.31 123 SER A C 1
ATOM 928 O O . SER A 1 123 ? -3.765 0.702 4.195 1.00 89.31 123 SER A O 1
ATOM 930 N N . THR A 1 124 ? -3.581 2.185 5.876 1.00 86.44 124 THR A N 1
ATOM 931 C CA . THR A 1 124 ? -2.219 1.784 6.263 1.00 86.44 124 THR A CA 1
ATOM 932 C C . THR A 1 124 ? -2.163 0.332 6.742 1.00 86.44 124 THR A C 1
ATOM 934 O O . THR A 1 124 ? -1.275 -0.407 6.321 1.00 86.44 124 THR A O 1
ATOM 937 N N . GLU A 1 125 ? -3.149 -0.100 7.535 1.00 87.31 125 GLU A N 1
ATOM 938 C CA . GLU A 1 125 ? -3.276 -1.485 8.010 1.00 87.31 125 GLU A CA 1
ATOM 939 C C . GLU A 1 125 ? -3.499 -2.466 6.844 1.00 87.31 125 GLU A C 1
ATOM 941 O O . GLU A 1 125 ? -2.812 -3.484 6.743 1.00 87.31 125 GLU A O 1
ATOM 946 N N . ILE A 1 126 ? -4.385 -2.138 5.895 1.00 90.06 126 ILE A N 1
ATOM 947 C CA . ILE A 1 126 ? -4.620 -2.988 4.718 1.00 90.06 126 ILE A CA 1
ATOM 948 C C . ILE A 1 126 ? -3.392 -3.094 3.813 1.00 90.06 126 ILE A C 1
ATOM 950 O O . ILE A 1 126 ? -3.059 -4.201 3.388 1.00 90.06 126 ILE A O 1
ATOM 954 N N . PHE A 1 127 ? -2.705 -1.989 3.504 1.00 89.75 127 PHE A N 1
ATOM 955 C CA . PHE A 1 127 ? -1.496 -2.061 2.678 1.00 89.75 127 PHE A CA 1
ATOM 956 C C . PHE A 1 127 ? -0.414 -2.919 3.341 1.00 89.75 127 PHE A C 1
ATOM 958 O O . PHE A 1 127 ? 0.233 -3.713 2.655 1.00 89.75 127 PHE A O 1
ATOM 965 N N . GLN A 1 128 ? -0.263 -2.819 4.665 1.00 87.00 128 GLN A N 1
ATOM 966 C CA . GLN A 1 128 ? 0.631 -3.685 5.424 1.00 87.00 128 GLN A CA 1
ATOM 967 C C . GLN A 1 128 ? 0.215 -5.161 5.318 1.00 87.00 128 GLN A C 1
ATOM 969 O O . GLN A 1 128 ? 1.045 -5.985 4.937 1.00 87.00 128 GLN A O 1
ATOM 974 N N . HIS A 1 129 ? -1.053 -5.504 5.552 1.00 88.62 129 HIS A N 1
ATOM 975 C CA . HIS A 1 129 ? -1.516 -6.892 5.463 1.00 88.62 129 HIS A CA 1
ATOM 976 C C . HIS A 1 129 ? -1.422 -7.491 4.056 1.00 88.62 129 HIS A C 1
ATOM 978 O O . HIS A 1 129 ? -1.084 -8.667 3.921 1.00 88.62 129 HIS A O 1
ATOM 984 N N . ILE A 1 130 ? -1.677 -6.715 2.994 1.00 88.81 130 ILE A N 1
ATOM 985 C CA . ILE A 1 130 ? -1.477 -7.200 1.619 1.00 88.81 130 ILE A CA 1
ATOM 986 C C . ILE A 1 130 ? 0.016 -7.446 1.362 1.00 88.81 130 ILE A C 1
ATOM 988 O O . ILE A 1 130 ? 0.368 -8.463 0.765 1.00 88.81 130 ILE A O 1
ATOM 992 N N . ARG A 1 131 ? 0.902 -6.565 1.850 1.00 86.19 131 ARG A N 1
ATOM 993 C CA . ARG A 1 131 ? 2.362 -6.729 1.748 1.00 86.19 131 ARG A CA 1
ATOM 994 C C . ARG A 1 131 ? 2.845 -7.981 2.488 1.00 86.19 131 ARG A C 1
ATOM 996 O O . ARG A 1 131 ? 3.599 -8.761 1.916 1.00 86.19 131 ARG A O 1
ATOM 1003 N N . GLU A 1 132 ? 2.389 -8.197 3.719 1.00 86.50 132 GLU A N 1
ATOM 1004 C CA . GLU A 1 132 ? 2.695 -9.386 4.529 1.00 86.50 132 GLU A CA 1
ATOM 1005 C C . GLU A 1 132 ? 2.206 -10.672 3.848 1.00 86.50 132 GLU A C 1
ATOM 1007 O O . GLU A 1 132 ? 2.987 -11.598 3.631 1.00 86.50 132 GLU A O 1
ATOM 1012 N N . ALA A 1 133 ? 0.940 -10.705 3.417 1.00 86.44 133 ALA A N 1
ATOM 1013 C CA . ALA A 1 133 ? 0.375 -11.846 2.704 1.00 86.44 133 ALA A CA 1
ATOM 1014 C C . ALA A 1 133 ? 1.140 -12.150 1.404 1.00 86.44 133 ALA A C 1
ATOM 1016 O O . ALA A 1 133 ? 1.457 -13.309 1.138 1.00 86.44 133 ALA A O 1
ATOM 1017 N N . TYR A 1 134 ? 1.510 -11.123 0.631 1.00 83.38 134 TYR A N 1
ATOM 1018 C CA . TYR A 1 134 ? 2.307 -11.272 -0.587 1.00 83.38 134 TYR A CA 1
ATOM 1019 C C . TYR A 1 134 ? 3.703 -11.858 -0.311 1.00 83.38 134 TYR A C 1
ATOM 1021 O O . TYR A 1 134 ? 4.117 -12.796 -0.997 1.00 83.38 134 TYR A O 1
ATOM 1029 N N . LEU A 1 135 ? 4.408 -11.362 0.714 1.00 81.69 135 LEU A N 1
ATOM 1030 C CA . LEU A 1 135 ? 5.719 -11.884 1.128 1.00 81.69 135 LEU A CA 1
ATOM 1031 C C . LEU A 1 135 ? 5.643 -13.363 1.539 1.00 81.69 135 LEU A C 1
ATOM 1033 O O . LEU A 1 135 ? 6.489 -14.161 1.133 1.00 81.69 135 LEU A O 1
ATOM 1037 N N . ASP A 1 136 ? 4.585 -13.743 2.255 1.00 86.06 136 ASP A N 1
ATOM 1038 C CA . ASP A 1 136 ? 4.326 -15.125 2.667 1.00 86.06 136 ASP A CA 1
ATOM 1039 C C . ASP A 1 136 ? 3.713 -16.008 1.564 1.00 86.06 136 ASP A C 1
ATOM 1041 O O . ASP A 1 136 ? 3.455 -17.192 1.793 1.00 86.06 136 ASP A O 1
ATOM 1045 N N . ARG A 1 137 ? 3.466 -15.455 0.367 1.00 85.81 137 ARG A N 1
ATOM 1046 C CA . ARG A 1 137 ? 2.769 -16.114 -0.758 1.00 85.81 137 ARG A CA 1
ATOM 1047 C C . ARG A 1 137 ? 1.379 -16.647 -0.383 1.00 85.81 137 ARG A C 1
ATOM 1049 O O . ARG A 1 137 ? 0.960 -17.708 -0.848 1.00 85.81 137 ARG A O 1
ATOM 1056 N N . ARG A 1 138 ? 0.669 -15.908 0.468 1.00 89.62 138 ARG A N 1
ATOM 1057 C CA . ARG A 1 138 ? -0.705 -16.169 0.906 1.00 89.62 138 ARG A CA 1
ATOM 1058 C C . ARG A 1 138 ? -1.679 -15.247 0.177 1.00 89.62 138 ARG A C 1
ATOM 1060 O O . ARG A 1 138 ? -1.378 -14.090 -0.103 1.00 89.62 138 ARG A O 1
ATOM 1067 N N . GLU A 1 139 ? -2.870 -15.755 -0.112 1.00 87.69 139 GLU A N 1
ATOM 1068 C CA . GLU A 1 139 ? -3.950 -14.949 -0.679 1.00 87.69 139 GLU A CA 1
ATOM 1069 C C . GLU A 1 139 ? -4.691 -14.216 0.445 1.00 87.69 139 GLU A C 1
ATOM 1071 O O . GLU A 1 139 ? -5.225 -14.852 1.355 1.00 87.69 139 GLU A O 1
ATOM 1076 N N . LEU A 1 140 ? -4.733 -12.880 0.392 1.00 90.25 140 LEU A N 1
ATOM 1077 C CA . LEU A 1 140 ? -5.557 -12.085 1.301 1.00 90.25 140 LEU A CA 1
ATOM 1078 C C . LEU A 1 140 ? -6.952 -11.910 0.697 1.00 90.25 140 LEU A C 1
ATOM 1080 O O . LEU A 1 140 ? -7.118 -11.216 -0.306 1.00 90.25 140 LEU A O 1
ATOM 1084 N N . LEU A 1 141 ? -7.942 -12.568 1.294 1.00 92.94 141 LEU A N 1
ATOM 1085 C CA . LEU A 1 141 ? -9.329 -12.586 0.831 1.00 92.94 141 LEU A CA 1
ATOM 1086 C C . LEU A 1 141 ? -10.145 -11.558 1.617 1.00 92.94 141 LEU A C 1
ATOM 1088 O O . LEU A 1 141 ? -10.141 -11.576 2.847 1.00 92.94 141 LEU A O 1
ATOM 1092 N N . PHE A 1 142 ? -10.848 -10.677 0.907 1.00 95.00 142 PHE A N 1
ATOM 1093 C CA . PHE A 1 142 ? -11.731 -9.669 1.485 1.00 95.00 142 PHE A CA 1
ATOM 1094 C C . PHE A 1 142 ? -13.194 -9.977 1.175 1.00 95.00 142 PHE A C 1
ATOM 1096 O O . PHE A 1 142 ? -13.537 -10.411 0.073 1.00 95.00 142 PHE A O 1
ATOM 1103 N N . THR A 1 143 ? -14.050 -9.682 2.153 1.00 95.88 143 THR A N 1
ATOM 1104 C CA . THR A 1 143 ? -15.507 -9.705 2.008 1.00 95.88 143 THR A CA 1
ATOM 1105 C C . THR A 1 143 ? -16.022 -8.273 2.076 1.00 95.88 143 THR A C 1
ATOM 1107 O O . THR A 1 143 ? -15.914 -7.620 3.112 1.00 95.88 143 THR A O 1
ATOM 1110 N N . ILE A 1 144 ? -16.599 -7.784 0.984 1.00 95.81 144 ILE A N 1
ATOM 1111 C CA . ILE A 1 144 ? -17.336 -6.520 0.943 1.00 95.81 144 ILE A CA 1
ATOM 1112 C C . ILE A 1 144 ? -18.814 -6.864 1.100 1.00 95.81 144 ILE A C 1
ATOM 1114 O O . ILE A 1 144 ? -19.401 -7.504 0.227 1.00 95.81 144 ILE A O 1
ATOM 1118 N N . ARG A 1 145 ? -19.413 -6.451 2.215 1.00 95.31 145 ARG A N 1
ATOM 1119 C CA . ARG A 1 145 ? -20.811 -6.720 2.548 1.00 95.31 145 ARG A CA 1
ATOM 1120 C C . ARG A 1 145 ? -21.706 -5.541 2.231 1.00 95.31 145 ARG A C 1
ATOM 1122 O O . ARG A 1 145 ? -21.399 -4.424 2.640 1.00 95.31 145 ARG A O 1
ATOM 1129 N N . PHE A 1 146 ? -22.849 -5.784 1.599 1.00 94.69 146 PHE A N 1
ATOM 1130 C CA . PHE A 1 146 ? -23.822 -4.730 1.299 1.00 94.69 146 PHE A CA 1
ATOM 1131 C C . PHE A 1 146 ? -25.036 -4.864 2.214 1.00 94.69 146 PHE A C 1
ATOM 1133 O O . PHE A 1 146 ? -25.899 -5.718 2.022 1.00 94.69 146 PHE A O 1
ATOM 1140 N N . ILE A 1 147 ? -25.087 -4.011 3.237 1.00 93.56 147 ILE A N 1
ATOM 1141 C CA . ILE A 1 147 ? -25.978 -4.156 4.391 1.00 93.56 147 ILE A CA 1
ATOM 1142 C C . ILE A 1 147 ? -27.083 -3.088 4.353 1.00 93.56 147 ILE A C 1
ATOM 1144 O O . ILE A 1 147 ? -26.815 -1.917 4.087 1.00 93.56 147 ILE A O 1
ATOM 1148 N N . GLY A 1 148 ? -28.336 -3.453 4.640 1.00 92.38 148 GLY A N 1
ATOM 1149 C CA . GLY A 1 148 ? -29.457 -2.509 4.673 1.00 92.38 148 GLY A CA 1
ATOM 1150 C C . GLY A 1 148 ? -29.402 -1.490 5.814 1.00 92.38 148 GLY A C 1
ATOM 1151 O O . GLY A 1 148 ? -28.792 -1.720 6.862 1.00 92.38 148 GLY A O 1
ATOM 1152 N N . ALA A 1 149 ? -30.115 -0.371 5.630 1.00 90.31 149 ALA A N 1
ATOM 1153 C CA . ALA A 1 149 ? -30.102 0.810 6.510 1.00 90.31 149 ALA A CA 1
ATOM 1154 C C . ALA A 1 149 ? -30.186 0.497 8.012 1.00 90.31 149 ALA A C 1
ATOM 1156 O O . ALA A 1 149 ? -29.430 1.040 8.816 1.00 90.31 149 ALA A O 1
ATOM 1157 N N . GLN A 1 150 ? -31.118 -0.380 8.398 1.00 90.62 150 GLN A N 1
ATOM 1158 C CA . GLN A 1 150 ? -31.392 -0.682 9.805 1.00 90.62 150 GLN A CA 1
ATOM 1159 C C . GLN A 1 150 ? -30.225 -1.416 10.472 1.00 90.62 150 GLN A C 1
ATOM 1161 O O . GLN A 1 150 ? -29.898 -1.142 11.626 1.00 90.62 150 GLN A O 1
ATOM 1166 N N . THR A 1 151 ? -29.589 -2.339 9.751 1.00 90.75 151 THR A N 1
ATOM 1167 C CA . THR A 1 151 ? -28.449 -3.111 10.255 1.00 90.75 151 THR A CA 1
ATOM 1168 C C . THR A 1 151 ? -27.177 -2.266 10.214 1.00 90.75 151 THR A C 1
ATOM 1170 O O . THR A 1 151 ? -26.464 -2.220 11.212 1.00 90.75 151 THR A O 1
ATOM 1173 N N . ALA A 1 152 ? -26.954 -1.501 9.139 1.00 91.69 152 ALA A N 1
ATOM 1174 C CA . ALA A 1 152 ? -25.848 -0.549 9.028 1.00 91.69 152 ALA A CA 1
ATOM 1175 C C . ALA A 1 152 ? -25.853 0.478 10.177 1.00 91.69 152 ALA A C 1
ATOM 1177 O O . ALA A 1 152 ? -24.845 0.660 10.856 1.00 91.69 152 ALA A O 1
ATOM 1178 N N . SER A 1 153 ? -27.015 1.074 10.474 1.00 91.75 153 SER A N 1
ATOM 1179 C CA . SER A 1 153 ? -27.192 2.004 11.598 1.00 91.75 153 SER A CA 1
ATOM 1180 C C . SER A 1 153 ? -26.850 1.368 12.954 1.00 91.75 153 SER A C 1
ATOM 1182 O O . SER A 1 153 ? -26.209 2.010 13.785 1.00 91.75 153 SER A O 1
ATOM 1184 N N . ARG A 1 154 ? -27.213 0.095 13.178 1.00 91.69 154 ARG A N 1
ATOM 1185 C CA . ARG A 1 154 ? -26.864 -0.634 14.412 1.00 91.69 154 ARG A CA 1
ATOM 1186 C C . ARG A 1 154 ? -25.363 -0.898 14.532 1.00 91.69 154 ARG A C 1
ATOM 1188 O O . ARG A 1 154 ? -24.831 -0.729 15.626 1.00 91.69 154 ARG A O 1
ATOM 1195 N N . VAL A 1 155 ? -24.703 -1.287 13.436 1.00 90.00 155 VAL A N 1
ATOM 1196 C CA . VAL A 1 155 ? -23.248 -1.523 13.387 1.00 90.00 155 VAL A CA 1
ATOM 1197 C C . VAL A 1 155 ? -22.491 -0.229 13.688 1.00 90.00 155 VAL A C 1
ATOM 1199 O O . VAL A 1 155 ? -21.696 -0.200 14.624 1.00 90.00 155 VAL A O 1
ATOM 1202 N N . LEU A 1 156 ? -22.816 0.863 12.990 1.00 89.69 156 LEU A N 1
ATOM 1203 C CA . LEU A 1 156 ? -22.191 2.173 13.203 1.00 89.69 156 LEU A CA 1
ATOM 1204 C C . LEU A 1 156 ? -22.404 2.680 14.638 1.00 89.69 156 LEU A C 1
ATOM 1206 O O . LEU A 1 156 ? -21.446 3.036 15.318 1.00 89.69 156 LEU A O 1
ATOM 1210 N N . ALA A 1 157 ? -23.635 2.611 15.158 1.00 90.31 157 ALA A N 1
ATOM 1211 C CA . ALA A 1 157 ? -23.929 3.007 16.536 1.00 90.31 157 ALA A CA 1
ATOM 1212 C C . ALA A 1 157 ? -23.269 2.093 17.588 1.00 90.31 157 ALA A C 1
ATOM 1214 O O . ALA A 1 157 ? -23.141 2.477 18.750 1.00 90.31 157 ALA A O 1
ATOM 1215 N N . GLN A 1 158 ? -22.893 0.856 17.247 1.00 89.50 158 GLN A N 1
ATOM 1216 C CA . GLN A 1 158 ? -22.083 -0.004 18.115 1.00 89.50 158 GLN A CA 1
ATOM 1217 C C . GLN A 1 158 ? -20.604 0.400 18.067 1.00 89.50 158 GLN A C 1
ATOM 1219 O O . GLN A 1 158 ? -19.985 0.511 19.122 1.00 89.50 158 GLN A O 1
ATOM 1224 N N . GLN A 1 159 ? -20.061 0.663 16.877 1.00 86.12 159 GLN A N 1
ATOM 1225 C CA . GLN A 1 159 ? -18.677 1.107 16.692 1.00 86.12 159 GLN A CA 1
ATOM 1226 C C . GLN A 1 159 ? -18.408 2.447 17.370 1.00 86.12 159 GLN A C 1
ATOM 1228 O O . GLN A 1 159 ? -17.429 2.563 18.099 1.00 86.12 159 GLN A O 1
ATOM 1233 N N . GLU A 1 160 ? -19.306 3.421 17.223 1.00 87.75 160 GLU A N 1
ATOM 1234 C CA . GLU A 1 160 ? -19.187 4.721 17.887 1.00 87.75 160 GLU A CA 1
ATOM 1235 C C . GLU A 1 160 ? -19.149 4.568 19.419 1.00 87.75 160 GLU A C 1
ATOM 1237 O O . GLU A 1 160 ? -18.278 5.130 20.081 1.00 87.75 160 GLU A O 1
ATOM 1242 N N . ARG A 1 161 ? -20.028 3.732 19.992 1.00 90.75 161 ARG A N 1
ATOM 1243 C CA . ARG A 1 161 ? -20.029 3.441 21.437 1.00 90.75 161 ARG A CA 1
ATOM 1244 C C . ARG A 1 161 ? -18.745 2.751 21.900 1.00 90.75 161 ARG A C 1
ATOM 1246 O O . ARG A 1 161 ? -18.242 3.094 22.967 1.00 90.75 161 ARG A O 1
ATOM 1253 N N . LEU A 1 162 ? -18.208 1.809 21.123 1.00 87.25 162 LEU A N 1
ATOM 1254 C CA . LEU A 1 162 ? -16.932 1.155 21.433 1.00 87.25 162 LEU A CA 1
ATOM 1255 C C . LEU A 1 162 ? -15.763 2.147 21.350 1.00 87.25 162 LEU A C 1
ATOM 1257 O O . LEU A 1 162 ? -14.959 2.212 22.275 1.00 87.25 162 LEU A O 1
ATOM 1261 N N . ALA A 1 163 ? -15.712 2.986 20.312 1.00 85.19 163 ALA A N 1
ATOM 1262 C CA . ALA A 1 163 ? -14.699 4.028 20.163 1.00 85.19 163 ALA A CA 1
ATOM 1263 C C . ALA A 1 163 ? -14.738 5.033 21.329 1.00 85.19 163 ALA A C 1
ATOM 1265 O O . ALA A 1 163 ? -13.701 5.328 21.922 1.00 85.19 163 ALA A O 1
ATOM 1266 N N . GLN A 1 164 ? -15.929 5.495 21.728 1.00 89.94 164 GLN A N 1
ATOM 1267 C CA . GLN A 1 164 ? -16.116 6.357 22.900 1.00 89.94 164 GLN A CA 1
ATOM 1268 C C . GLN A 1 164 ? -15.656 5.672 24.200 1.00 89.94 164 GLN A C 1
ATOM 1270 O O . GLN A 1 164 ? -14.991 6.303 25.023 1.00 89.94 164 GLN A O 1
ATOM 1275 N N . GLN A 1 165 ? -15.952 4.380 24.389 1.00 92.00 165 GLN A N 1
ATOM 1276 C CA . GLN A 1 165 ? -15.478 3.609 25.546 1.00 92.00 165 GLN A CA 1
ATOM 1277 C C . GLN A 1 165 ? -13.948 3.488 25.571 1.00 92.00 165 GLN A C 1
ATOM 1279 O O . GLN A 1 165 ? -13.342 3.754 26.609 1.00 92.00 165 GLN A O 1
ATOM 1284 N N . CYS A 1 166 ? -13.316 3.158 24.442 1.00 88.25 166 CYS A N 1
ATOM 1285 C CA . CYS A 1 166 ? -11.860 3.086 24.320 1.00 88.25 166 CYS A CA 1
ATOM 1286 C C . CYS A 1 166 ? -11.191 4.445 24.581 1.00 88.25 166 CYS A C 1
ATOM 1288 O O . CYS A 1 166 ? -10.218 4.506 25.328 1.00 88.25 166 CYS A O 1
ATOM 1290 N N . GLN A 1 167 ? -11.735 5.542 24.042 1.00 89.00 167 GLN A N 1
ATOM 1291 C CA . GLN A 1 167 ? -11.235 6.896 24.308 1.00 89.00 167 GLN A CA 1
ATOM 1292 C C . GLN A 1 167 ? -11.360 7.285 25.786 1.00 89.00 167 GLN A C 1
ATOM 1294 O O . GLN A 1 167 ? -10.438 7.874 26.346 1.00 89.00 167 GLN A O 1
ATOM 1299 N N . ASN A 1 168 ? -12.482 6.960 26.434 1.00 93.19 168 ASN A N 1
ATOM 1300 C CA . ASN A 1 168 ? -12.674 7.242 27.857 1.00 93.19 168 ASN A CA 1
ATOM 1301 C C . ASN A 1 168 ? -11.683 6.439 28.716 1.00 93.19 168 ASN A C 1
ATOM 1303 O O . ASN A 1 168 ? -10.990 7.026 29.542 1.00 93.19 168 ASN A O 1
ATOM 1307 N N . ALA A 1 169 ? -11.532 5.138 28.447 1.00 92.81 169 ALA A N 1
ATOM 1308 C CA . ALA A 1 169 ? -10.565 4.285 29.136 1.00 92.81 169 ALA A CA 1
ATOM 1309 C C . ALA A 1 169 ? -9.111 4.756 28.937 1.00 92.81 169 ALA A C 1
ATOM 1311 O O . ALA A 1 169 ? -8.327 4.736 29.884 1.00 92.81 169 ALA A O 1
ATOM 1312 N N . ALA A 1 170 ? -8.752 5.228 27.737 1.00 92.44 170 ALA A N 1
ATOM 1313 C CA . ALA A 1 170 ? -7.434 5.802 27.468 1.00 92.44 170 ALA A CA 1
ATOM 1314 C C . ALA A 1 170 ? -7.175 7.069 28.306 1.00 92.44 170 ALA A C 1
ATOM 1316 O O . ALA A 1 170 ? -6.125 7.167 28.940 1.00 92.44 170 ALA A O 1
ATOM 1317 N N . ARG A 1 171 ? -8.148 7.992 28.393 1.00 93.81 171 ARG A N 1
ATOM 1318 C CA . ARG A 1 171 ? -8.037 9.182 29.261 1.00 93.81 171 ARG A CA 1
ATOM 1319 C C . ARG A 1 171 ? -7.938 8.813 30.743 1.00 93.81 171 ARG A C 1
ATOM 1321 O O . ARG A 1 171 ? -7.157 9.427 31.463 1.00 93.81 171 ARG A O 1
ATOM 1328 N N . ASP A 1 172 ? -8.675 7.804 31.206 1.00 94.38 172 ASP A N 1
ATOM 1329 C CA . ASP A 1 172 ? -8.591 7.338 32.597 1.00 94.38 172 ASP A CA 1
ATOM 1330 C C . ASP A 1 172 ? -7.206 6.748 32.926 1.00 94.38 172 ASP A C 1
ATOM 1332 O O . ASP A 1 172 ? -6.665 6.994 34.010 1.00 94.38 172 ASP A O 1
ATOM 1336 N N . ILE A 1 173 ? -6.599 6.013 31.985 1.00 93.50 173 ILE A N 1
ATOM 1337 C CA . ILE A 1 173 ? -5.221 5.507 32.099 1.00 93.50 173 ILE A CA 1
ATOM 1338 C C . ILE A 1 173 ? -4.222 6.669 32.138 1.00 93.50 173 ILE A C 1
ATOM 1340 O O . ILE A 1 173 ? -3.358 6.686 33.014 1.00 93.50 173 ILE A O 1
ATOM 1344 N N . GLU A 1 174 ? -4.358 7.658 31.253 1.00 94.38 174 GLU A N 1
ATOM 1345 C CA . GLU A 1 174 ? -3.480 8.832 31.209 1.00 94.38 174 GLU A CA 1
ATOM 1346 C C . GLU A 1 174 ? -3.562 9.651 32.511 1.00 94.38 174 GLU A C 1
ATOM 1348 O O . GLU A 1 174 ? -2.542 9.937 33.138 1.00 94.38 174 GLU A O 1
ATOM 1353 N N . ILE A 1 175 ? -4.774 9.946 32.996 1.00 95.38 175 ILE A N 1
ATOM 1354 C CA . ILE A 1 175 ? -5.001 10.640 34.275 1.00 95.38 175 ILE A CA 1
ATOM 1355 C C . ILE A 1 175 ? -4.389 9.851 35.440 1.00 95.38 175 ILE A C 1
ATOM 1357 O O . ILE A 1 175 ? -3.829 10.442 36.369 1.00 95.38 175 ILE A O 1
ATOM 1361 N N . LYS A 1 176 ? -4.471 8.515 35.416 1.00 95.31 176 LYS A N 1
ATOM 1362 C CA . LYS A 1 176 ? -3.840 7.664 36.429 1.00 95.31 176 LYS A CA 1
ATOM 1363 C C . LYS A 1 176 ? -2.310 7.754 36.366 1.00 95.31 176 LYS A C 1
ATOM 1365 O O . LYS A 1 176 ? -1.695 7.976 37.406 1.00 95.31 176 LYS A O 1
ATOM 1370 N N . GLN A 1 177 ? -1.712 7.658 35.179 1.00 95.38 177 GLN A N 1
ATOM 1371 C CA . GLN A 1 177 ? -0.264 7.793 34.979 1.00 95.38 177 GLN A CA 1
ATOM 1372 C C . GLN A 1 177 ? 0.248 9.172 35.424 1.00 95.38 177 GLN A C 1
ATOM 1374 O O . GLN A 1 177 ? 1.246 9.255 36.138 1.00 95.38 177 GLN A O 1
ATOM 1379 N N . GLN A 1 178 ? -0.469 10.253 35.097 1.00 95.06 178 GLN A N 1
ATOM 1380 C CA . GLN A 1 178 ? -0.140 11.608 35.553 1.00 95.06 178 GLN A CA 1
ATOM 1381 C C . GLN A 1 178 ? -0.183 11.728 37.087 1.00 95.06 178 GLN A C 1
ATOM 1383 O O . GLN A 1 178 ? 0.713 12.326 37.685 1.00 95.06 178 GLN A O 1
ATOM 1388 N N . ARG A 1 179 ? -1.179 11.122 37.754 1.00 95.00 179 ARG A N 1
ATOM 1389 C CA . ARG A 1 179 ? -1.254 11.085 39.229 1.00 95.00 179 ARG A CA 1
ATOM 1390 C C . ARG A 1 179 ? -0.111 10.284 39.850 1.00 95.00 179 ARG A C 1
ATOM 1392 O O . ARG A 1 179 ? 0.454 10.726 40.847 1.00 95.00 179 ARG A O 1
ATOM 1399 N N . GLU A 1 180 ? 0.236 9.132 39.281 1.00 94.62 180 GLU A N 1
ATOM 1400 C CA . GLU A 1 180 ? 1.363 8.309 39.742 1.00 94.62 180 GLU A CA 1
ATOM 1401 C C . GLU A 1 180 ? 2.700 9.051 39.571 1.00 94.62 180 GLU A C 1
ATOM 1403 O O . GLU A 1 180 ? 3.522 9.050 40.489 1.00 94.62 180 GLU A O 1
ATOM 1408 N N . HIS A 1 181 ? 2.879 9.777 38.463 1.00 95.44 181 HIS A N 1
ATOM 1409 C CA . HIS A 1 181 ? 4.042 10.633 38.228 1.00 95.44 181 HIS A CA 1
ATOM 1410 C C . HIS A 1 181 ? 4.144 11.766 39.265 1.00 95.44 181 HIS A C 1
ATOM 1412 O O . HIS A 1 181 ? 5.157 11.871 39.954 1.00 95.44 181 HIS A O 1
ATOM 1418 N N . GLN A 1 182 ? 3.069 12.536 39.476 1.00 94.62 182 GLN A N 1
ATOM 1419 C CA . GLN A 1 182 ? 3.021 13.603 40.489 1.00 94.62 182 GLN A CA 1
ATOM 1420 C C . GLN A 1 182 ? 3.300 13.083 41.910 1.00 94.62 182 GLN A C 1
ATOM 1422 O O . GLN A 1 182 ? 3.996 13.734 42.693 1.00 94.62 182 GLN A O 1
ATOM 1427 N N . GLN A 1 183 ? 2.787 11.898 42.260 1.00 93.94 183 GLN A N 1
ATOM 1428 C CA . GLN A 1 183 ? 3.079 11.256 43.546 1.00 93.94 183 GLN A CA 1
ATOM 1429 C C . GLN A 1 183 ? 4.555 10.854 43.662 1.00 93.94 183 GLN A C 1
ATOM 1431 O O . GLN A 1 183 ? 5.159 11.054 44.719 1.00 93.94 183 GLN A O 1
ATOM 1436 N N . HIS A 1 184 ? 5.151 10.328 42.589 1.00 93.62 184 HIS A N 1
ATOM 1437 C CA . HIS A 1 184 ? 6.564 9.957 42.556 1.00 93.62 184 HIS A CA 1
ATOM 1438 C C . HIS A 1 184 ? 7.489 11.179 42.684 1.00 93.62 184 HIS A C 1
ATOM 1440 O O . HIS A 1 184 ? 8.444 11.153 43.468 1.00 93.62 184 HIS A O 1
ATOM 1446 N N . GLU A 1 185 ? 7.183 12.275 41.986 1.00 94.50 185 GLU A N 1
ATOM 1447 C CA . GLU A 1 185 ? 7.898 13.548 42.115 1.00 94.50 185 GLU A CA 1
ATOM 1448 C C . GLU A 1 185 ? 7.788 14.117 43.534 1.00 94.50 185 GLU A C 1
ATOM 1450 O O . GLU A 1 185 ? 8.805 14.429 44.158 1.00 94.50 185 GLU A O 1
ATOM 1455 N N . ALA A 1 186 ? 6.575 14.186 44.096 1.00 91.81 186 ALA A N 1
ATOM 1456 C CA . ALA A 1 186 ? 6.352 14.677 45.454 1.00 91.81 186 ALA A CA 1
ATOM 1457 C C . ALA A 1 186 ? 7.107 13.838 46.502 1.00 91.81 186 ALA A C 1
ATOM 1459 O O . ALA A 1 186 ? 7.786 14.395 47.369 1.00 91.81 186 ALA A O 1
ATOM 1460 N N . ALA A 1 187 ? 7.066 12.505 46.396 1.00 91.81 187 ALA A N 1
ATOM 1461 C CA . ALA A 1 187 ? 7.821 11.603 47.264 1.00 91.81 187 ALA A CA 1
ATOM 1462 C C . ALA A 1 187 ? 9.344 11.810 47.138 1.00 91.81 187 ALA A C 1
ATOM 1464 O O . ALA A 1 187 ? 10.062 11.815 48.143 1.00 91.81 187 ALA A O 1
ATOM 1465 N N . THR A 1 188 ? 9.837 12.043 45.920 1.00 92.62 188 THR A N 1
ATOM 1466 C CA . THR A 1 188 ? 11.257 12.305 45.642 1.00 92.62 188 THR A CA 1
ATOM 1467 C C . THR A 1 188 ? 11.704 13.654 46.212 1.00 92.62 188 THR A C 1
ATOM 1469 O O . THR A 1 188 ? 12.743 13.734 46.871 1.00 92.62 188 THR A O 1
ATOM 1472 N N . LEU A 1 189 ? 10.896 14.708 46.063 1.00 92.25 189 LEU A N 1
ATOM 1473 C CA . LEU A 1 189 ? 11.144 16.019 46.671 1.00 92.25 189 LEU A CA 1
ATOM 1474 C C . LEU A 1 189 ? 11.145 15.954 48.206 1.00 92.25 189 LEU A C 1
ATOM 1476 O O . LEU A 1 189 ? 12.007 16.565 48.841 1.00 92.25 189 LEU A O 1
ATOM 1480 N N . LEU A 1 190 ? 10.232 15.187 48.812 1.00 88.44 190 LEU A N 1
ATOM 1481 C CA . LEU A 1 190 ? 10.204 14.960 50.260 1.00 88.44 190 LEU A CA 1
ATOM 1482 C C . LEU A 1 190 ? 11.454 14.211 50.742 1.00 88.44 190 LEU A C 1
ATOM 1484 O O . LEU A 1 190 ? 12.096 14.662 51.693 1.00 88.44 190 LEU A O 1
ATOM 1488 N N . ARG A 1 191 ? 11.866 13.135 50.054 1.00 86.81 191 ARG A N 1
ATOM 1489 C CA . ARG A 1 191 ? 13.123 12.416 50.340 1.00 86.81 191 ARG A CA 1
ATOM 1490 C C . ARG A 1 191 ? 14.338 13.348 50.242 1.00 86.81 191 ARG A C 1
ATOM 1492 O O . ARG A 1 191 ? 15.167 13.356 51.150 1.00 86.81 191 ARG A O 1
ATOM 1499 N N . ASN A 1 192 ? 14.411 14.177 49.201 1.00 86.50 192 ASN A N 1
ATOM 1500 C CA . ASN A 1 192 ? 15.510 15.124 48.984 1.00 86.50 192 ASN A CA 1
ATOM 1501 C C . ASN A 1 192 ? 15.551 16.266 50.017 1.00 86.50 192 ASN A C 1
ATOM 1503 O O . ASN A 1 192 ? 16.623 16.810 50.284 1.00 86.50 192 ASN A O 1
ATOM 1507 N N . ARG A 1 193 ? 14.410 16.631 50.620 1.00 84.94 193 ARG A N 1
ATOM 1508 C CA . ARG A 1 193 ? 14.354 17.572 51.753 1.00 84.94 193 ARG A CA 1
ATOM 1509 C C . ARG A 1 193 ? 14.770 16.904 53.063 1.00 84.94 193 ARG A C 1
ATOM 1511 O O . ARG A 1 193 ? 15.623 17.444 53.760 1.00 84.94 193 ARG A O 1
ATOM 1518 N N . LEU A 1 194 ? 14.238 15.720 53.370 1.00 72.94 194 LEU A N 1
ATOM 1519 C CA . LEU A 1 194 ? 14.569 14.972 54.590 1.00 72.94 194 LEU A CA 1
ATOM 1520 C C . LEU A 1 194 ? 16.053 14.568 54.639 1.00 72.94 194 LEU A C 1
ATOM 1522 O O . LEU A 1 194 ? 16.692 14.723 55.676 1.00 72.94 194 LEU A O 1
ATOM 1526 N N . GLY A 1 195 ? 16.636 14.164 53.506 1.00 60.88 195 GLY A N 1
ATOM 1527 C CA . GLY A 1 195 ? 18.063 13.834 53.392 1.00 60.88 195 GLY A CA 1
ATOM 1528 C C . GLY A 1 195 ? 19.029 15.012 53.590 1.00 60.88 195 GLY A C 1
ATOM 1529 O O . GLY A 1 195 ? 20.225 14.784 53.738 1.00 60.88 195 GLY A O 1
ATOM 1530 N N . LYS A 1 196 ? 18.542 16.263 53.616 1.00 55.06 196 LYS A N 1
ATOM 1531 C CA . LYS A 1 196 ? 19.354 17.459 53.915 1.00 55.06 196 LYS A CA 1
ATOM 1532 C C . LYS A 1 196 ? 19.313 17.879 55.388 1.00 55.06 196 LYS A C 1
ATOM 1534 O O . LYS A 1 196 ? 20.155 18.666 55.806 1.00 55.06 196 LYS A O 1
ATOM 1539 N N . VAL A 1 197 ? 18.378 17.354 56.184 1.00 51.91 197 VAL A N 1
ATOM 1540 C CA . VAL A 1 197 ? 18.240 17.694 57.617 1.00 51.91 197 VAL A CA 1
ATOM 1541 C C . VAL A 1 197 ? 19.247 16.926 58.492 1.00 51.91 197 VAL A C 1
ATOM 1543 O O . VAL A 1 197 ? 19.544 17.336 59.609 1.00 51.91 197 VAL A O 1
ATOM 1546 N N . SER A 1 198 ? 19.847 15.850 57.980 1.00 49.94 198 SER A N 1
ATOM 1547 C CA . SER A 1 198 ? 20.797 14.994 58.706 1.00 49.94 198 SER A CA 1
ATOM 1548 C C . SER A 1 198 ? 22.272 15.438 58.650 1.00 49.94 198 SER A C 1
ATOM 1550 O O . SER A 1 198 ? 23.134 14.713 59.142 1.00 49.94 198 SER A O 1
ATOM 1552 N N . GLN A 1 199 ? 22.591 16.627 58.115 1.00 49.03 199 GLN A N 1
ATOM 1553 C CA . GLN A 1 199 ? 23.957 17.187 58.126 1.00 49.03 199 GLN A CA 1
ATOM 1554 C C . GLN A 1 199 ? 24.075 18.552 58.829 1.00 49.03 199 GLN A C 1
ATOM 1556 O O . GLN A 1 199 ? 24.624 19.512 58.291 1.00 49.03 199 GLN A O 1
ATOM 1561 N N . SER A 1 200 ? 23.655 18.621 60.097 1.00 41.62 200 SER A N 1
ATOM 1562 C CA . SER A 1 200 ? 24.113 19.677 61.013 1.00 41.62 200 SER A CA 1
ATOM 1563 C C . SER A 1 200 ? 24.288 19.185 62.460 1.00 41.62 200 SER A C 1
ATOM 1565 O O . SER A 1 200 ? 23.333 19.135 63.224 1.00 41.62 200 SER A O 1
ATOM 1567 N N . LYS A 1 201 ? 25.543 18.872 62.821 1.00 39.22 201 LYS A N 1
ATOM 1568 C CA . LYS A 1 201 ? 26.138 18.838 64.181 1.00 39.22 201 LYS A CA 1
ATOM 1569 C C . LYS A 1 201 ? 25.344 18.190 65.344 1.00 39.22 201 LYS A C 1
ATOM 1571 O O . LYS A 1 201 ? 24.646 18.865 66.084 1.00 39.22 201 LYS A O 1
ATOM 1576 N N . GLY A 1 202 ? 25.672 16.923 65.612 1.00 38.00 202 GLY A N 1
ATOM 1577 C CA . GLY A 1 202 ? 26.433 16.509 66.808 1.00 38.00 202 GLY A CA 1
ATOM 1578 C C . GLY A 1 202 ? 25.845 16.664 68.223 1.00 38.00 202 GLY A C 1
ATOM 1579 O O . GLY A 1 202 ? 25.846 17.755 68.776 1.00 38.00 202 GLY A O 1
ATOM 1580 N N . SER A 1 203 ? 25.558 15.529 68.873 1.00 32.03 203 SER A N 1
ATOM 1581 C CA . SER A 1 203 ? 26.047 15.146 70.218 1.00 32.03 203 SER A CA 1
ATOM 1582 C C . SER A 1 203 ? 25.528 13.741 70.568 1.00 32.03 203 SER A C 1
ATOM 1584 O O . SER A 1 203 ? 24.470 13.341 70.089 1.00 32.03 203 SER A O 1
ATOM 1586 N N . ALA A 1 204 ? 26.260 12.979 71.381 1.00 39.56 204 ALA A N 1
ATOM 1587 C CA . ALA A 1 204 ? 25.870 11.631 71.797 1.00 39.56 204 ALA A CA 1
ATOM 1588 C C . ALA A 1 204 ? 25.068 11.636 73.110 1.00 39.56 204 ALA A C 1
ATOM 1590 O O . ALA A 1 204 ? 25.449 12.340 74.042 1.00 39.56 204 ALA A O 1
ATOM 1591 N N . ALA A 1 205 ? 24.052 10.771 73.221 1.00 32.78 205 ALA A N 1
ATOM 1592 C CA . ALA A 1 205 ? 23.672 10.126 74.483 1.00 32.78 205 ALA A CA 1
ATOM 1593 C C . ALA A 1 205 ? 22.783 8.884 74.265 1.00 32.78 205 ALA A C 1
ATOM 1595 O O . ALA A 1 205 ? 21.890 8.858 73.424 1.00 32.78 205 ALA A O 1
ATOM 1596 N N . VAL A 1 206 ? 23.065 7.869 75.076 1.00 39.28 206 VAL A N 1
ATOM 1597 C CA . VAL A 1 206 ? 22.350 6.602 75.309 1.00 39.28 206 VAL A CA 1
ATOM 1598 C C . VAL A 1 206 ? 20.889 6.813 75.754 1.00 39.28 206 VAL A C 1
ATOM 1600 O O . VAL A 1 206 ? 20.665 7.710 76.560 1.00 39.28 206 VAL A O 1
ATOM 1603 N N . SER A 1 207 ? 19.937 5.945 75.347 1.00 36.09 207 SER A N 1
ATOM 1604 C CA . SER A 1 207 ? 19.133 5.111 76.286 1.00 36.09 207 SER A CA 1
ATOM 1605 C C . SER A 1 207 ? 18.008 4.254 75.655 1.00 36.09 207 SER A C 1
ATOM 1607 O O . SER A 1 207 ? 17.147 4.769 74.955 1.00 36.09 207 SER A O 1
ATOM 1609 N N . SER A 1 208 ? 17.979 2.980 76.085 1.00 34.97 208 SER A N 1
ATOM 1610 C CA . SER A 1 208 ? 16.825 2.076 76.339 1.00 34.97 208 SER A CA 1
ATOM 1611 C C . SER A 1 208 ? 15.849 1.603 75.234 1.00 34.97 208 SER A C 1
ATOM 1613 O O . SER A 1 208 ? 15.604 2.249 74.224 1.00 34.97 208 SER A O 1
ATOM 1615 N N . ALA A 1 209 ? 15.307 0.407 75.514 1.00 37.94 209 ALA A N 1
ATOM 1616 C CA . ALA A 1 209 ? 14.294 -0.391 74.808 1.00 37.94 209 ALA A CA 1
ATOM 1617 C C . ALA A 1 209 ? 12.920 0.334 74.662 1.00 37.94 209 ALA A C 1
ATOM 1619 O O . ALA A 1 209 ? 12.755 1.426 75.195 1.00 37.94 209 ALA A O 1
ATOM 1620 N N . GLU A 1 210 ? 11.879 -0.178 73.983 1.00 34.38 210 GLU A N 1
ATOM 1621 C CA . GLU A 1 210 ? 11.438 -1.580 73.829 1.00 34.38 210 GLU A CA 1
ATOM 1622 C C . GLU A 1 210 ? 10.329 -1.732 72.750 1.00 34.38 210 GLU A C 1
ATOM 1624 O O . GLU A 1 210 ? 9.774 -0.728 72.302 1.00 34.38 210 GLU A O 1
ATOM 1629 N N . SER A 1 211 ? 9.916 -2.980 72.445 1.00 31.27 211 SER A N 1
ATOM 1630 C CA . SER A 1 211 ? 8.630 -3.359 71.792 1.00 31.27 211 SER A CA 1
ATOM 1631 C C . SER A 1 211 ? 8.520 -3.132 70.253 1.00 31.27 211 SER A C 1
ATOM 1633 O O . SER A 1 211 ? 9.195 -2.262 69.717 1.00 31.27 211 SER A O 1
ATOM 1635 N N . VAL A 1 212 ? 7.752 -3.871 69.424 1.00 31.94 212 VAL A N 1
ATOM 1636 C CA . VAL A 1 212 ? 6.859 -5.057 69.561 1.00 31.94 212 VAL A CA 1
ATOM 1637 C C . VAL A 1 212 ? 7.069 -5.994 68.344 1.00 31.94 212 VAL A C 1
ATOM 1639 O O . VAL A 1 212 ? 7.329 -5.522 67.240 1.00 31.94 212 VAL A O 1
ATOM 1642 N N . ILE A 1 213 ? 6.889 -7.314 68.509 1.00 38.88 213 ILE A N 1
ATOM 1643 C CA . ILE A 1 213 ? 6.811 -8.303 67.409 1.00 38.88 213 ILE A CA 1
ATOM 1644 C C . ILE A 1 213 ? 5.365 -8.443 66.898 1.00 38.88 213 ILE A C 1
ATOM 1646 O O . ILE A 1 213 ? 4.470 -8.698 67.701 1.00 38.88 213 ILE A O 1
ATOM 1650 N N . ALA A 1 214 ? 5.151 -8.434 65.576 1.00 31.80 214 ALA A N 1
ATOM 1651 C CA . ALA A 1 214 ? 3.988 -9.078 64.948 1.00 31.80 214 ALA A CA 1
ATOM 1652 C C . ALA A 1 214 ? 4.304 -9.569 63.518 1.00 31.80 214 ALA A C 1
ATOM 1654 O O . ALA A 1 214 ? 4.824 -8.819 62.695 1.00 31.80 214 ALA A O 1
ATOM 1655 N N . THR A 1 215 ? 3.988 -10.835 63.235 1.00 38.41 215 THR A N 1
ATOM 1656 C CA . THR A 1 215 ? 4.046 -11.483 61.907 1.00 38.41 215 THR A CA 1
ATOM 1657 C C . THR A 1 215 ? 2.694 -11.365 61.176 1.00 38.41 215 THR A C 1
ATOM 1659 O O . THR A 1 215 ? 1.712 -10.932 61.782 1.00 38.41 215 THR A O 1
ATOM 1662 N N . PRO A 1 216 ? 2.627 -11.669 59.863 1.00 40.41 216 PRO A N 1
ATOM 1663 C CA . PRO A 1 216 ? 2.286 -13.030 59.393 1.00 40.41 216 PRO A CA 1
ATOM 1664 C C . PRO A 1 216 ? 3.266 -13.519 58.297 1.00 40.41 216 PRO A C 1
ATOM 1666 O O . PRO A 1 216 ? 3.828 -12.711 57.569 1.00 40.41 216 PRO A O 1
ATOM 1669 N N . SER A 1 217 ? 3.678 -14.787 58.173 1.00 33.12 217 SER A N 1
ATOM 1670 C CA . SER A 1 217 ? 3.003 -16.106 58.144 1.00 33.12 217 SER A CA 1
ATOM 1671 C C . SER A 1 217 ? 2.450 -16.530 56.767 1.00 33.12 217 SER A C 1
ATOM 1673 O O . SER A 1 217 ? 1.699 -15.813 56.118 1.00 33.12 217 SER A O 1
ATOM 1675 N N . THR A 1 218 ? 2.859 -17.733 56.359 1.00 34.56 218 THR A N 1
ATOM 1676 C CA . THR A 1 218 ? 2.957 -18.298 54.999 1.00 34.56 218 THR A CA 1
ATOM 1677 C C . THR A 1 218 ? 1.668 -18.896 54.411 1.00 34.56 218 THR A C 1
ATOM 1679 O O . THR A 1 218 ? 0.925 -19.552 55.135 1.00 34.56 218 THR A O 1
ATOM 1682 N N . SER A 1 219 ? 1.501 -18.831 53.079 1.00 29.17 219 SER A N 1
ATOM 1683 C CA . SER A 1 219 ? 1.132 -19.953 52.165 1.00 29.17 219 SER A CA 1
ATOM 1684 C C . SER A 1 219 ? 1.212 -19.452 50.708 1.00 29.17 219 SER A C 1
ATOM 1686 O O . SER A 1 219 ? 0.613 -18.437 50.385 1.00 29.17 219 SER A O 1
ATOM 1688 N N . ALA A 1 220 ? 2.106 -19.961 49.848 1.00 29.38 220 ALA A N 1
ATOM 1689 C CA . ALA A 1 220 ? 1.956 -21.206 49.070 1.00 29.38 220 ALA A CA 1
ATOM 1690 C C . ALA A 1 220 ? 0.672 -21.195 48.202 1.00 29.38 220 ALA A C 1
ATOM 1692 O O . ALA A 1 220 ? -0.425 -21.051 48.722 1.00 29.38 220 ALA A O 1
ATOM 1693 N N . SER A 1 221 ? 0.747 -21.309 46.872 1.00 28.03 221 SER A N 1
ATOM 1694 C CA . SER A 1 221 ? 1.363 -22.455 46.187 1.00 28.03 221 SER A CA 1
ATOM 1695 C C . SER A 1 221 ? 2.006 -22.120 44.836 1.00 28.03 221 SER A C 1
ATOM 1697 O O . SER A 1 221 ? 1.507 -21.297 44.075 1.00 28.03 221 SER A O 1
ATOM 1699 N N . LYS A 1 222 ? 3.080 -22.846 44.510 1.00 29.08 222 LYS A N 1
ATOM 1700 C CA . LYS A 1 222 ? 3.733 -22.874 43.196 1.00 29.08 222 LYS A CA 1
ATOM 1701 C C . LYS A 1 222 ? 3.695 -24.319 42.701 1.00 29.08 222 LYS A C 1
ATOM 1703 O O . LYS A 1 222 ? 4.322 -25.174 43.319 1.00 29.08 222 LYS A O 1
ATOM 1708 N N . LEU A 1 223 ? 2.980 -24.588 41.612 1.00 27.48 223 LEU A N 1
ATOM 1709 C CA . LEU A 1 223 ? 3.027 -25.873 40.913 1.00 27.48 223 LEU A CA 1
ATOM 1710 C C . LEU A 1 223 ? 3.285 -25.618 39.431 1.00 27.48 223 LEU A C 1
ATOM 1712 O O . LEU A 1 223 ? 2.477 -24.999 38.746 1.00 27.48 223 LEU A O 1
ATOM 1716 N N . ALA A 1 224 ? 4.435 -26.098 38.971 1.00 28.58 224 ALA A N 1
ATOM 1717 C CA . ALA A 1 224 ? 4.742 -26.288 37.567 1.00 28.58 224 ALA A CA 1
ATOM 1718 C C . ALA A 1 224 ? 4.809 -27.799 37.325 1.00 28.58 224 ALA A C 1
ATOM 1720 O O . ALA A 1 224 ? 5.550 -28.474 38.032 1.00 28.58 224 ALA A O 1
ATOM 1721 N N . LEU A 1 225 ? 4.022 -28.278 36.365 1.00 27.25 225 LEU A N 1
ATOM 1722 C CA . LEU A 1 225 ? 4.048 -29.573 35.670 1.00 27.25 225 LEU A CA 1
ATOM 1723 C C . LEU A 1 225 ? 3.143 -29.311 34.446 1.00 27.25 225 LEU A C 1
ATOM 1725 O O . LEU A 1 225 ? 1.976 -28.978 34.619 1.00 27.25 225 LEU A O 1
ATOM 1729 N N . ASP A 1 226 ? 3.684 -29.071 33.256 1.00 24.81 226 ASP A N 1
ATOM 1730 C CA . ASP A 1 226 ? 4.266 -30.062 32.339 1.00 24.81 226 ASP A CA 1
ATOM 1731 C C . ASP A 1 226 ? 3.208 -31.013 31.754 1.00 24.81 226 ASP A C 1
ATOM 1733 O O . ASP A 1 226 ? 2.705 -31.896 32.448 1.00 24.81 226 ASP A O 1
ATOM 1737 N N . TRP A 1 227 ? 2.885 -30.822 30.469 1.00 24.28 227 TRP A N 1
ATOM 1738 C CA . TRP A 1 227 ? 2.413 -31.903 29.602 1.00 24.28 227 TRP A CA 1
ATOM 1739 C C . TRP A 1 227 ? 2.584 -31.557 28.117 1.00 24.28 227 TRP A C 1
ATOM 1741 O O . TRP A 1 227 ? 1.961 -30.631 27.599 1.00 24.28 227 TRP A O 1
ATOM 1751 N N . SER A 1 228 ? 3.365 -32.371 27.410 1.00 31.42 228 SER A N 1
ATOM 1752 C CA . SER A 1 228 ? 3.300 -32.506 25.950 1.00 31.42 228 SER A CA 1
ATOM 1753 C C . SER A 1 228 ? 2.641 -33.840 25.595 1.00 31.42 228 SER A C 1
ATOM 1755 O O . SER A 1 228 ? 2.987 -34.862 26.184 1.00 31.42 228 SER A O 1
ATOM 1757 N N . PRO A 1 229 ? 1.793 -33.897 24.563 1.00 31.31 229 PRO A N 1
ATOM 1758 C CA . PRO A 1 229 ? 1.754 -35.016 23.634 1.00 31.31 229 PRO A CA 1
ATOM 1759 C C . PRO A 1 229 ? 2.403 -34.565 22.313 1.00 31.31 229 PRO A C 1
ATOM 1761 O O . PRO A 1 229 ? 2.229 -33.436 21.873 1.00 31.31 229 PRO A O 1
ATOM 1764 N N . GLY A 1 230 ? 3.188 -35.370 21.613 1.00 25.25 230 GLY A N 1
ATOM 1765 C CA . GLY A 1 230 ? 3.224 -36.829 21.602 1.00 25.25 230 GLY A CA 1
ATOM 1766 C C . GLY A 1 230 ? 3.226 -37.232 20.129 1.00 25.25 230 GLY A C 1
ATOM 1767 O O . GLY A 1 230 ? 2.238 -37.027 19.432 1.00 25.25 230 GLY A O 1
ATOM 1768 N N . SER A 1 231 ? 4.372 -37.682 19.625 1.00 26.23 231 SER A N 1
ATOM 1769 C CA . SER A 1 231 ? 4.638 -37.830 18.190 1.00 26.23 231 SER A CA 1
ATOM 1770 C C . SER A 1 231 ? 4.332 -39.238 17.655 1.00 26.23 231 SER A C 1
ATOM 1772 O O . SER A 1 231 ? 4.035 -40.156 18.420 1.00 26.23 231 SER A O 1
ATOM 1774 N N . SER A 1 232 ? 4.547 -39.419 16.338 1.00 26.75 232 SER A N 1
ATOM 1775 C CA . SER A 1 232 ? 4.656 -40.709 15.617 1.00 26.75 232 SER A CA 1
ATOM 1776 C C . SER A 1 232 ? 3.313 -41.405 15.289 1.00 26.75 232 SER A C 1
ATOM 1778 O O . SER A 1 232 ? 2.340 -41.239 16.009 1.00 26.75 232 SER A O 1
ATOM 1780 N N . THR A 1 233 ? 3.121 -42.179 14.209 1.00 26.41 233 THR A N 1
ATOM 1781 C CA . THR A 1 233 ? 3.946 -42.637 13.055 1.00 26.41 233 THR A CA 1
ATOM 1782 C C . THR A 1 233 ? 3.093 -42.485 11.752 1.00 26.41 233 THR A C 1
ATOM 1784 O O . THR A 1 233 ? 1.954 -42.048 11.858 1.00 26.41 233 THR A O 1
ATOM 1787 N N . LYS A 1 234 ? 3.481 -42.758 10.487 1.00 25.58 234 LYS A N 1
ATOM 1788 C CA . LYS A 1 234 ? 4.523 -43.599 9.844 1.00 25.58 234 LYS A CA 1
ATOM 1789 C C . LYS A 1 234 ? 5.103 -42.948 8.568 1.00 25.58 234 LYS A C 1
ATOM 1791 O O . LYS A 1 234 ? 4.583 -41.971 8.048 1.00 25.58 234 LYS A O 1
ATOM 1796 N N . SER A 1 235 ? 6.168 -43.562 8.055 1.00 25.52 235 SER A N 1
ATOM 1797 C CA . SER A 1 235 ? 6.853 -43.326 6.775 1.00 25.52 235 SER A CA 1
ATOM 1798 C C . SER A 1 235 ? 6.111 -43.833 5.527 1.00 25.52 235 SER A C 1
ATOM 1800 O O . SER A 1 235 ? 5.533 -44.918 5.577 1.00 25.52 235 SER A O 1
ATOM 1802 N N . SER A 1 236 ? 6.350 -43.212 4.364 1.00 25.94 236 SER A N 1
ATOM 1803 C CA . SER A 1 236 ? 6.756 -43.968 3.160 1.00 25.94 236 SER A CA 1
ATOM 1804 C C . SER A 1 236 ? 7.541 -43.101 2.165 1.00 25.94 236 SER A C 1
ATOM 1806 O O . SER A 1 236 ? 7.277 -41.914 2.000 1.00 25.94 236 SER A O 1
ATOM 1808 N N . SER A 1 237 ? 8.551 -43.705 1.543 1.00 24.95 237 SER A N 1
ATOM 1809 C CA . SER A 1 237 ? 9.407 -43.134 0.499 1.00 24.95 237 SER A CA 1
ATOM 1810 C C . SER A 1 237 ? 8.724 -43.118 -0.873 1.00 24.95 237 SER A C 1
ATOM 1812 O O . SER A 1 237 ? 8.103 -44.112 -1.243 1.00 24.95 237 SER A O 1
ATOM 1814 N N . GLY A 1 238 ? 8.956 -42.076 -1.677 1.00 26.53 238 GLY A N 1
ATOM 1815 C CA . GLY A 1 238 ? 8.545 -42.023 -3.085 1.00 26.53 238 GLY A CA 1
ATOM 1816 C C . GLY A 1 238 ? 9.513 -41.183 -3.918 1.00 26.53 238 GLY A C 1
ATOM 1817 O O . GLY A 1 238 ? 9.481 -39.960 -3.861 1.00 26.53 238 GLY A O 1
ATOM 1818 N N . PHE A 1 239 ? 10.400 -41.843 -4.662 1.00 22.78 239 PHE A N 1
ATOM 1819 C CA . PHE A 1 239 ? 11.414 -41.218 -5.515 1.00 22.78 239 PHE A CA 1
ATOM 1820 C C . PHE A 1 239 ? 10.965 -41.304 -6.979 1.00 22.78 239 PHE A C 1
ATOM 1822 O O . PHE A 1 239 ? 10.822 -42.409 -7.497 1.00 22.78 239 PHE A O 1
ATOM 1829 N N . SER A 1 240 ? 10.790 -40.173 -7.667 1.00 26.53 240 SER A N 1
ATOM 1830 C CA . SER A 1 240 ? 10.635 -40.159 -9.131 1.00 26.53 240 SER A CA 1
ATOM 1831 C C . SER A 1 240 ? 11.090 -38.835 -9.749 1.00 26.53 240 SER A C 1
ATOM 1833 O O . SER A 1 240 ? 10.377 -37.835 -9.742 1.00 26.53 240 SER A O 1
ATOM 1835 N N . SER A 1 241 ? 12.293 -38.866 -10.318 1.00 22.72 241 SER A N 1
ATOM 1836 C CA . SER A 1 241 ? 12.721 -37.968 -11.398 1.00 22.72 241 SER A CA 1
ATOM 1837 C C . SER A 1 241 ? 11.927 -38.271 -12.678 1.00 22.72 241 SER A C 1
ATOM 1839 O O . SER A 1 241 ? 11.589 -39.438 -12.874 1.00 22.72 241 SER A O 1
ATOM 1841 N N . LEU A 1 242 ? 11.695 -37.272 -13.551 1.00 24.33 242 LEU A N 1
ATOM 1842 C CA . LEU A 1 242 ? 12.086 -37.295 -14.982 1.00 24.33 242 LEU A CA 1
ATOM 1843 C C . LEU A 1 242 ? 11.541 -36.087 -15.795 1.00 24.33 242 LEU A C 1
ATOM 1845 O O . LEU A 1 242 ? 10.374 -35.743 -15.679 1.00 24.33 242 LEU A O 1
ATOM 1849 N N . THR A 1 243 ? 12.424 -35.514 -16.635 1.00 24.28 243 THR A N 1
ATOM 1850 C CA . THR A 1 243 ? 12.240 -34.854 -17.970 1.00 24.28 243 THR A CA 1
ATOM 1851 C C . THR A 1 243 ? 11.046 -33.912 -18.246 1.00 24.28 243 THR A C 1
ATOM 1853 O O . THR A 1 243 ? 9.906 -34.274 -18.012 1.00 24.28 243 THR A O 1
ATOM 1856 N N . ARG A 1 244 ? 11.197 -32.688 -18.788 1.00 24.80 244 ARG A N 1
ATOM 1857 C CA . ARG A 1 244 ? 11.962 -32.161 -19.960 1.00 24.80 244 ARG A CA 1
ATOM 1858 C C . ARG A 1 244 ? 11.337 -32.442 -21.348 1.00 24.80 244 ARG A C 1
ATOM 1860 O O . ARG A 1 244 ? 11.571 -33.509 -21.900 1.00 24.80 244 ARG A O 1
ATOM 1867 N N . ALA A 1 245 ? 10.729 -31.405 -21.936 1.00 25.95 245 ALA A N 1
ATOM 1868 C CA . ALA A 1 245 ? 10.651 -31.044 -23.371 1.00 25.95 245 ALA A CA 1
ATOM 1869 C C . ALA A 1 245 ? 10.117 -29.583 -23.432 1.00 25.95 245 ALA A C 1
ATOM 1871 O O . ALA A 1 245 ? 9.221 -29.278 -22.651 1.00 25.95 245 ALA A O 1
ATOM 1872 N N . ASP A 1 246 ? 10.626 -28.579 -24.160 1.00 24.72 246 ASP A N 1
ATOM 1873 C CA . ASP A 1 246 ? 11.604 -28.459 -25.267 1.00 24.72 246 ASP A CA 1
ATOM 1874 C C . ASP A 1 246 ? 11.042 -28.681 -26.695 1.00 24.72 246 ASP A C 1
ATOM 1876 O O . ASP A 1 246 ? 11.432 -29.615 -27.389 1.00 24.72 246 ASP A O 1
ATOM 1880 N N . GLU A 1 247 ? 10.164 -27.767 -27.135 1.00 26.70 247 GLU A N 1
ATOM 1881 C CA . GLU A 1 247 ? 9.901 -27.377 -28.539 1.00 26.70 247 GLU A CA 1
ATOM 1882 C C . GLU A 1 247 ? 9.819 -25.829 -28.550 1.00 26.70 247 GLU A C 1
ATOM 1884 O O . GLU A 1 247 ? 9.027 -25.275 -27.794 1.00 26.70 247 GLU A O 1
ATOM 1889 N N . ARG A 1 248 ? 10.639 -24.988 -29.199 1.00 26.05 248 ARG A N 1
ATOM 1890 C CA . ARG A 1 248 ? 11.610 -25.035 -30.313 1.00 26.05 248 ARG A CA 1
ATOM 1891 C C . ARG A 1 248 ? 11.040 -24.591 -31.671 1.00 26.05 248 ARG A C 1
ATOM 1893 O O . ARG A 1 248 ? 10.410 -25.377 -32.366 1.00 26.05 248 ARG A O 1
ATOM 1900 N N . THR A 1 249 ? 11.490 -23.402 -32.107 1.00 25.03 249 THR A N 1
ATOM 1901 C CA . THR A 1 249 ? 11.461 -22.864 -33.495 1.00 25.03 249 THR A CA 1
ATOM 1902 C C . THR A 1 249 ? 10.063 -22.605 -34.100 1.00 25.03 249 THR A C 1
ATOM 1904 O O . THR A 1 249 ? 9.097 -23.232 -33.708 1.00 25.03 249 THR A O 1
ATOM 1907 N N . GLN A 1 250 ? 9.852 -21.673 -35.035 1.00 24.22 250 GLN A N 1
ATOM 1908 C CA . GLN A 1 250 ? 10.749 -20.814 -35.825 1.00 24.22 250 GLN A CA 1
ATOM 1909 C C . GLN A 1 250 ? 9.929 -19.606 -36.321 1.00 24.22 250 GLN A C 1
ATOM 1911 O O . GLN A 1 250 ? 8.803 -19.820 -36.747 1.00 24.22 250 GLN A O 1
ATOM 1916 N N . ASP A 1 251 ? 10.488 -18.392 -36.365 1.00 25.88 251 ASP A N 1
ATOM 1917 C CA . ASP A 1 251 ? 10.538 -17.658 -37.640 1.00 25.88 251 ASP A CA 1
ATOM 1918 C C . ASP A 1 251 ? 11.511 -16.473 -37.609 1.00 25.88 251 ASP A C 1
ATOM 1920 O O . ASP A 1 251 ? 11.830 -15.924 -36.553 1.00 25.88 251 ASP A O 1
ATOM 1924 N N . VAL A 1 252 ? 12.079 -16.150 -38.773 1.00 27.14 252 VAL A N 1
ATOM 1925 C CA . VAL A 1 252 ? 13.308 -15.349 -38.895 1.00 27.14 252 VAL A CA 1
ATOM 1926 C C . VAL A 1 252 ? 13.242 -14.412 -40.111 1.00 27.14 252 VAL A C 1
ATOM 1928 O O . VAL A 1 252 ? 12.967 -14.855 -41.220 1.00 27.14 252 VAL A O 1
ATOM 1931 N N . ARG A 1 253 ? 13.648 -13.145 -39.901 1.00 24.12 253 ARG A N 1
ATOM 1932 C CA . ARG A 1 253 ? 13.859 -12.047 -40.883 1.00 24.12 253 ARG A CA 1
ATOM 1933 C C . ARG A 1 253 ? 12.606 -11.424 -41.522 1.00 24.12 253 ARG A C 1
ATOM 1935 O O . ARG A 1 253 ? 12.065 -11.960 -42.484 1.00 24.12 253 ARG A O 1
ATOM 1942 N N . ARG A 1 254 ? 12.375 -10.140 -41.206 1.00 26.17 254 ARG A N 1
ATOM 1943 C CA . ARG A 1 254 ? 12.667 -9.021 -42.139 1.00 26.17 254 ARG A CA 1
ATOM 1944 C C . ARG A 1 254 ? 12.340 -7.644 -41.542 1.00 26.17 254 ARG A C 1
ATOM 1946 O O . ARG A 1 254 ? 11.162 -7.344 -41.383 1.00 26.17 254 ARG A O 1
ATOM 1953 N N . ARG A 1 255 ? 13.385 -6.811 -41.407 1.00 27.12 255 ARG A N 1
ATOM 1954 C CA . ARG A 1 255 ? 13.470 -5.335 -41.570 1.00 27.12 255 ARG A CA 1
ATOM 1955 C C . ARG A 1 255 ? 14.348 -4.715 -40.484 1.00 27.12 255 ARG A C 1
ATOM 1957 O O . ARG A 1 255 ? 13.852 -4.237 -39.479 1.00 27.12 255 ARG A O 1
ATOM 1964 N N . GLU A 1 256 ? 15.650 -4.727 -40.741 1.00 33.75 256 GLU A N 1
ATOM 1965 C CA . GLU A 1 256 ? 16.567 -3.723 -40.193 1.00 33.75 256 GLU A CA 1
ATOM 1966 C C . GLU A 1 256 ? 16.352 -2.397 -40.961 1.00 33.75 256 GLU A C 1
ATOM 1968 O O . GLU A 1 256 ? 15.832 -2.424 -42.086 1.00 33.75 256 GLU A O 1
ATOM 1973 N N . ASN A 1 257 ? 16.801 -1.278 -40.377 1.00 32.34 257 ASN A N 1
ATOM 1974 C CA . ASN A 1 257 ? 16.771 0.108 -40.894 1.00 32.34 257 ASN A CA 1
ATOM 1975 C C . ASN A 1 257 ? 15.563 0.987 -40.495 1.00 32.34 257 ASN A C 1
ATOM 1977 O O . ASN A 1 257 ? 15.086 1.768 -41.319 1.00 32.34 257 ASN A O 1
ATOM 1981 N N . GLN A 1 258 ? 15.109 0.928 -39.236 1.00 32.47 258 GLN A N 1
ATOM 1982 C CA . GLN A 1 258 ? 14.279 1.999 -38.644 1.00 32.47 258 GLN A CA 1
ATOM 1983 C C . GLN A 1 258 ? 14.625 2.317 -37.164 1.00 32.47 258 GLN A C 1
ATOM 1985 O O . GLN A 1 258 ? 14.013 3.203 -36.579 1.00 32.47 258 GLN A O 1
ATOM 1990 N N . ASP A 1 259 ? 15.630 1.661 -36.568 1.00 32.53 259 ASP A N 1
ATOM 1991 C CA . ASP A 1 259 ? 15.797 1.618 -35.101 1.00 32.53 259 ASP A CA 1
ATOM 1992 C C . ASP A 1 259 ? 16.674 2.742 -34.496 1.00 32.53 259 ASP A C 1
ATOM 1994 O O . ASP A 1 259 ? 16.584 3.030 -33.303 1.00 32.53 259 ASP A O 1
ATOM 1998 N N . ASP A 1 260 ? 17.505 3.421 -35.298 1.00 37.09 260 ASP A N 1
ATOM 1999 C CA . ASP A 1 260 ? 18.529 4.359 -34.791 1.00 37.09 260 ASP A CA 1
ATOM 2000 C C . ASP A 1 260 ? 17.993 5.742 -34.360 1.00 37.09 260 ASP A C 1
ATOM 2002 O O . ASP A 1 260 ? 18.736 6.526 -33.768 1.00 37.09 260 ASP A O 1
ATOM 2006 N N . LEU A 1 261 ? 16.723 6.067 -34.644 1.00 33.78 261 LEU A N 1
ATOM 2007 C CA . LEU A 1 261 ? 16.114 7.353 -34.262 1.00 33.78 261 LEU A CA 1
ATOM 2008 C C . LEU A 1 261 ? 15.147 7.238 -33.071 1.00 33.78 261 LEU A C 1
ATOM 2010 O O . LEU A 1 261 ? 15.062 8.164 -32.269 1.00 33.78 261 LEU A O 1
ATOM 2014 N N . GLU A 1 262 ? 14.477 6.093 -32.904 1.00 33.97 262 GLU A N 1
ATOM 2015 C CA . GLU A 1 262 ? 13.579 5.837 -31.763 1.00 33.97 262 GLU A CA 1
ATOM 2016 C C . GLU A 1 262 ? 14.356 5.551 -30.464 1.00 33.97 262 GLU A C 1
ATOM 2018 O O . GLU A 1 262 ? 13.864 5.805 -29.360 1.00 33.97 262 GLU A O 1
ATOM 2023 N N . LEU A 1 263 ? 15.608 5.085 -30.572 1.00 38.12 263 LEU A N 1
ATOM 2024 C CA . LEU A 1 263 ? 16.426 4.749 -29.407 1.00 38.12 263 LEU A CA 1
ATOM 2025 C C . LEU A 1 263 ? 16.715 5.964 -28.505 1.00 38.12 263 LEU A C 1
ATOM 2027 O O . LEU A 1 263 ? 16.780 5.795 -27.290 1.00 38.12 263 LEU A O 1
ATOM 2031 N N . MET A 1 264 ? 16.831 7.184 -29.051 1.00 31.17 264 MET A N 1
ATOM 2032 C CA . MET A 1 264 ? 17.075 8.391 -28.243 1.00 31.17 264 MET A CA 1
ATOM 2033 C C . MET A 1 264 ? 15.831 8.884 -27.482 1.00 31.17 264 MET A C 1
ATOM 2035 O O . MET A 1 264 ? 15.951 9.208 -26.303 1.00 31.17 264 MET A O 1
ATOM 2039 N N . GLU A 1 265 ? 14.637 8.882 -28.088 1.00 35.91 265 GLU A N 1
ATOM 2040 C CA . GLU A 1 265 ? 13.393 9.265 -27.385 1.00 35.91 265 GLU A CA 1
ATOM 2041 C C . GLU A 1 265 ? 12.965 8.225 -26.331 1.00 35.91 265 GLU A C 1
ATOM 2043 O O . GLU A 1 265 ? 12.380 8.577 -25.300 1.00 35.91 265 GLU A O 1
ATOM 2048 N N . SER A 1 266 ? 13.292 6.943 -26.541 1.00 40.25 266 SER A N 1
ATOM 2049 C CA . SER A 1 266 ? 12.980 5.872 -25.582 1.00 40.25 266 SER A CA 1
ATOM 2050 C C . SER A 1 266 ? 13.691 6.015 -24.228 1.00 40.25 266 SER A C 1
ATOM 2052 O O . SER A 1 266 ? 13.144 5.606 -23.203 1.00 40.25 266 SER A O 1
ATOM 2054 N N . VAL A 1 267 ? 14.885 6.619 -24.189 1.00 41.44 267 VAL A N 1
ATOM 2055 C CA . VAL A 1 267 ? 15.675 6.752 -22.953 1.00 41.44 267 VAL A CA 1
ATOM 2056 C C . VAL A 1 267 ? 15.125 7.868 -22.061 1.00 41.44 267 VAL A C 1
ATOM 2058 O O . VAL A 1 267 ? 14.919 7.637 -20.868 1.00 41.44 267 VAL A O 1
ATOM 2061 N N . ASP A 1 268 ? 14.803 9.036 -22.626 1.00 38.84 268 ASP A N 1
ATOM 2062 C CA . ASP A 1 268 ? 14.216 10.153 -21.867 1.00 38.84 268 ASP A CA 1
ATOM 2063 C C . ASP A 1 268 ? 12.792 9.835 -21.385 1.00 38.84 268 ASP A C 1
ATOM 2065 O O . ASP A 1 268 ? 12.430 10.145 -20.245 1.00 38.84 268 ASP A O 1
ATOM 2069 N N . THR A 1 269 ? 11.985 9.144 -22.198 1.00 39.47 269 THR A N 1
ATOM 2070 C CA . THR A 1 269 ? 10.643 8.702 -21.779 1.00 39.47 269 THR A CA 1
ATOM 2071 C C . THR A 1 269 ? 10.703 7.615 -20.703 1.00 39.47 269 THR A C 1
ATOM 2073 O O . THR A 1 269 ? 9.947 7.691 -19.733 1.00 39.47 269 THR A O 1
ATOM 2076 N N . ALA A 1 270 ? 11.633 6.654 -20.788 1.00 38.31 270 ALA A N 1
ATOM 2077 C CA . ALA A 1 270 ? 11.841 5.653 -19.739 1.00 38.31 270 ALA A CA 1
ATOM 2078 C C . ALA A 1 270 ? 12.338 6.272 -18.419 1.00 38.31 270 ALA A C 1
ATOM 2080 O O . ALA A 1 270 ? 11.840 5.907 -17.352 1.00 38.31 270 ALA A O 1
ATOM 2081 N N . ALA A 1 271 ? 13.263 7.236 -18.476 1.00 38.72 271 ALA A N 1
ATOM 2082 C CA . ALA A 1 271 ? 13.729 7.978 -17.304 1.00 38.72 271 ALA A CA 1
ATOM 2083 C C . ALA A 1 271 ? 12.595 8.796 -16.657 1.00 38.72 271 ALA A C 1
ATOM 2085 O O . ALA A 1 271 ? 12.406 8.746 -15.440 1.00 38.72 271 ALA A O 1
ATOM 2086 N N . THR A 1 272 ? 11.777 9.474 -17.467 1.00 39.97 272 THR A N 1
ATOM 2087 C CA . THR A 1 272 ? 10.628 10.260 -16.987 1.00 39.97 272 THR A CA 1
ATOM 2088 C C . THR A 1 272 ? 9.536 9.368 -16.374 1.00 39.97 272 THR A C 1
ATOM 2090 O O . THR A 1 272 ? 8.984 9.694 -15.324 1.00 39.97 272 THR A O 1
ATOM 2093 N N . LEU A 1 273 ? 9.265 8.196 -16.963 1.00 42.19 273 LEU A N 1
ATOM 2094 C CA . LEU A 1 273 ? 8.321 7.205 -16.423 1.00 42.19 273 LEU A CA 1
ATOM 2095 C C . LEU A 1 273 ? 8.817 6.527 -15.135 1.00 42.19 273 LEU A C 1
ATOM 2097 O O . LEU A 1 273 ? 7.995 6.077 -14.334 1.00 42.19 273 LEU A O 1
ATOM 2101 N N . ALA A 1 274 ? 10.133 6.444 -14.920 1.00 45.59 274 ALA A N 1
ATOM 2102 C CA . ALA A 1 274 ? 10.715 5.886 -13.701 1.00 45.59 274 ALA A CA 1
ATOM 2103 C C . ALA A 1 274 ? 10.593 6.828 -12.488 1.00 45.59 274 ALA A C 1
ATOM 2105 O O . ALA A 1 274 ? 10.532 6.350 -11.357 1.00 45.59 274 ALA A O 1
ATOM 2106 N N . MET A 1 275 ? 10.524 8.148 -12.701 1.00 42.25 275 MET A N 1
ATOM 2107 C CA . MET A 1 275 ? 10.548 9.144 -11.618 1.00 42.25 275 MET A CA 1
ATOM 2108 C C . MET A 1 275 ? 9.182 9.490 -11.001 1.00 42.25 275 MET A C 1
ATOM 2110 O O . MET A 1 275 ? 9.142 10.183 -9.988 1.00 42.25 275 MET A O 1
ATOM 2114 N N . LEU A 1 276 ? 8.058 9.033 -11.565 1.00 51.22 276 LEU A N 1
ATOM 2115 C CA . LEU A 1 276 ? 6.734 9.548 -11.177 1.00 51.22 276 LEU A CA 1
ATOM 2116 C C . LEU A 1 276 ? 6.008 8.792 -10.045 1.00 51.22 276 LEU A C 1
ATOM 2118 O O . LEU A 1 276 ? 5.045 9.336 -9.501 1.00 51.22 276 LEU A O 1
ATOM 2122 N N . HIS A 1 277 ? 6.435 7.582 -9.646 1.00 60.94 277 HIS A N 1
ATOM 2123 C CA . HIS A 1 277 ? 5.714 6.767 -8.641 1.00 60.94 277 HIS A CA 1
ATOM 2124 C C . HIS A 1 277 ? 6.609 6.046 -7.626 1.00 60.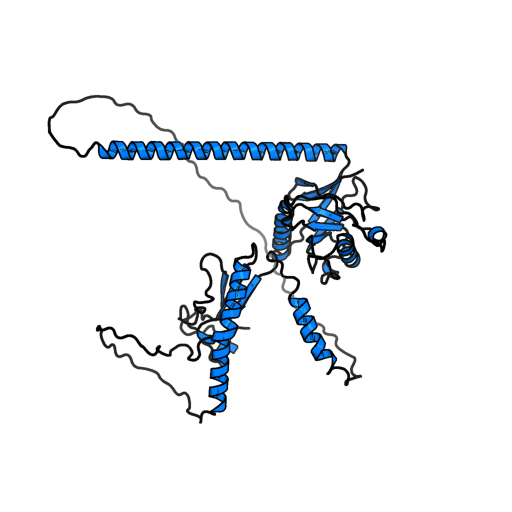94 277 HIS A C 1
ATOM 2126 O O . HIS A 1 277 ? 6.603 4.817 -7.547 1.00 60.94 277 HIS A O 1
ATOM 2132 N N . TRP A 1 278 ? 7.306 6.802 -6.779 1.00 66.75 278 TRP A N 1
ATOM 2133 C CA . TRP A 1 278 ? 7.733 6.269 -5.484 1.00 66.75 278 TRP A CA 1
ATOM 2134 C C . TRP A 1 278 ? 6.641 6.477 -4.436 1.00 66.75 278 TRP A C 1
ATOM 2136 O O . TRP A 1 278 ? 6.234 7.597 -4.141 1.00 66.75 278 TRP A O 1
ATOM 2146 N N . CYS A 1 279 ? 6.161 5.364 -3.883 1.00 70.69 279 CYS A N 1
ATOM 2147 C CA . CYS A 1 279 ? 5.307 5.333 -2.705 1.00 70.69 279 CYS A CA 1
ATOM 2148 C C . CYS A 1 279 ? 6.142 4.727 -1.566 1.00 70.69 279 CYS A C 1
ATOM 2150 O O . CYS A 1 279 ? 6.451 3.532 -1.661 1.00 70.69 279 CYS A O 1
ATOM 2152 N N . PRO A 1 280 ? 6.508 5.510 -0.526 1.00 77.81 280 PRO A N 1
ATOM 2153 C CA . PRO A 1 280 ? 7.371 5.075 0.575 1.00 77.81 280 PRO A CA 1
ATOM 2154 C C . PRO A 1 280 ? 7.035 3.679 1.110 1.00 77.81 280 PRO A C 1
ATOM 2156 O O . PRO A 1 280 ? 7.881 2.798 1.068 1.00 77.81 280 PRO A O 1
ATOM 2159 N N . MET A 1 281 ? 5.759 3.420 1.417 1.00 75.50 281 MET A N 1
ATOM 2160 C CA . MET A 1 281 ? 5.249 2.139 1.944 1.00 75.50 281 MET A CA 1
ATOM 2161 C C . MET A 1 281 ? 5.543 0.885 1.090 1.00 75.50 281 MET A C 1
ATOM 2163 O O . MET A 1 281 ? 5.398 -0.245 1.569 1.00 75.50 281 MET A O 1
ATOM 2167 N N . THR A 1 282 ? 5.898 1.063 -0.186 1.00 80.56 282 THR A N 1
ATOM 2168 C CA . THR A 1 282 ? 6.104 -0.010 -1.182 1.00 80.56 282 THR A CA 1
ATOM 2169 C C . THR A 1 282 ? 7.472 0.049 -1.867 1.00 80.56 282 THR A C 1
ATOM 2171 O O . THR A 1 282 ? 7.754 -0.756 -2.752 1.00 80.56 282 THR A O 1
ATOM 2174 N N . THR A 1 283 ? 8.316 1.004 -1.476 1.00 84.25 283 THR A N 1
ATOM 2175 C CA . THR A 1 283 ? 9.630 1.279 -2.065 1.00 84.25 283 THR A CA 1
ATOM 2176 C C . THR A 1 283 ? 10.704 1.128 -0.984 1.00 84.25 283 THR A C 1
ATOM 2178 O O . THR A 1 283 ? 10.424 1.277 0.201 1.00 84.25 283 THR A O 1
ATOM 2181 N N . ALA A 1 284 ? 11.936 0.823 -1.384 1.00 89.88 284 ALA A N 1
ATOM 2182 C CA . ALA A 1 284 ? 13.103 0.905 -0.512 1.00 89.88 284 ALA A CA 1
ATOM 2183 C C . ALA A 1 284 ? 14.263 1.560 -1.271 1.00 89.88 284 ALA A C 1
ATOM 2185 O O . ALA A 1 284 ? 14.457 1.290 -2.461 1.00 89.88 284 ALA A O 1
ATOM 2186 N N . LEU A 1 285 ? 15.053 2.386 -0.586 1.00 92.94 285 LEU A N 1
ATOM 2187 C CA . LEU A 1 285 ? 16.323 2.885 -1.105 1.00 92.94 285 LEU A CA 1
ATOM 2188 C C . LEU A 1 285 ? 17.390 1.803 -0.916 1.00 92.94 285 LEU A C 1
ATOM 2190 O O . LEU A 1 285 ? 17.658 1.389 0.209 1.00 92.94 285 LEU A O 1
ATOM 2194 N N . VAL A 1 286 ? 18.037 1.375 -2.003 1.00 94.81 286 VAL A N 1
ATOM 2195 C CA . VAL A 1 286 ? 19.118 0.380 -1.944 1.00 94.81 286 VAL A CA 1
ATOM 2196 C C . VAL A 1 286 ? 20.453 1.010 -2.340 1.00 94.81 286 VAL A C 1
ATOM 2198 O O . VAL A 1 286 ? 20.651 1.389 -3.494 1.00 94.81 286 VAL A O 1
ATOM 2201 N N . ILE A 1 287 ? 21.391 1.087 -1.394 1.00 94.88 287 ILE A N 1
ATOM 2202 C CA . ILE A 1 287 ? 22.756 1.583 -1.610 1.00 94.88 287 ILE A CA 1
ATOM 2203 C C . ILE A 1 287 ? 23.683 0.379 -1.821 1.00 94.88 287 ILE A C 1
ATOM 2205 O O . ILE A 1 287 ? 23.904 -0.421 -0.913 1.00 94.88 287 ILE A O 1
ATOM 2209 N N . LEU A 1 288 ? 24.217 0.234 -3.037 1.00 94.19 288 LEU A N 1
ATOM 2210 C CA . LEU A 1 288 ? 25.015 -0.922 -3.460 1.00 94.19 288 LEU A CA 1
ATOM 2211 C C . LEU A 1 288 ? 26.511 -0.592 -3.520 1.00 94.19 288 LEU A C 1
ATOM 2213 O O . LEU A 1 288 ? 26.926 0.250 -4.309 1.00 94.19 288 LEU A O 1
ATOM 2217 N N . ASP A 1 289 ? 27.319 -1.296 -2.724 1.00 91.56 289 ASP A N 1
ATOM 2218 C CA . ASP A 1 289 ? 28.791 -1.340 -2.785 1.00 91.56 289 ASP A CA 1
ATOM 2219 C C . ASP A 1 289 ? 29.505 0.021 -2.672 1.00 91.56 289 ASP A C 1
ATOM 2221 O O . ASP A 1 289 ? 30.673 0.174 -3.030 1.00 91.56 289 ASP A O 1
ATOM 2225 N N . VAL A 1 290 ? 28.835 1.019 -2.088 1.00 94.00 290 VAL A N 1
ATOM 2226 C CA . VAL A 1 290 ? 29.401 2.349 -1.815 1.00 94.00 290 VAL A CA 1
ATOM 2227 C C . VAL A 1 290 ? 30.252 2.290 -0.545 1.00 94.00 290 VAL A C 1
ATOM 2229 O O . VAL A 1 290 ? 29.892 2.812 0.503 1.00 94.00 290 VAL A O 1
ATOM 2232 N N . GLN A 1 291 ? 31.381 1.589 -0.623 1.00 92.75 291 GLN A N 1
ATOM 2233 C CA . GLN A 1 291 ? 32.308 1.357 0.489 1.00 92.75 291 GLN A CA 1
ATOM 2234 C C . GLN A 1 291 ? 33.682 1.960 0.197 1.00 92.75 291 GLN A C 1
ATOM 2236 O O . GLN A 1 291 ? 34.070 2.073 -0.967 1.00 92.75 291 GLN A O 1
ATOM 2241 N N . ASN A 1 292 ? 34.476 2.251 1.235 1.00 92.00 292 ASN A N 1
ATOM 2242 C CA . ASN A 1 292 ? 35.801 2.866 1.058 1.00 92.00 292 ASN A CA 1
ATOM 2243 C C . ASN A 1 292 ? 36.770 2.007 0.211 1.00 92.00 292 ASN A C 1
ATOM 2245 O O . ASN A 1 292 ? 37.760 2.536 -0.288 1.00 92.00 292 ASN A O 1
ATOM 2249 N N . TYR A 1 293 ? 36.502 0.705 0.017 1.00 89.44 293 TYR A N 1
ATOM 2250 C CA . TYR A 1 293 ? 37.239 -0.140 -0.937 1.00 89.44 293 TYR A CA 1
ATOM 2251 C C . TYR A 1 293 ? 37.072 0.320 -2.395 1.00 89.44 293 TYR A C 1
ATOM 2253 O O . TYR A 1 293 ? 38.032 0.268 -3.160 1.00 89.44 293 TYR A O 1
ATOM 2261 N N . PHE A 1 294 ? 35.867 0.757 -2.771 1.00 89.44 294 PHE A N 1
ATOM 2262 C CA . PHE A 1 294 ? 35.497 1.123 -4.141 1.00 89.44 294 PHE A CA 1
ATOM 2263 C C . PHE A 1 294 ? 35.525 2.635 -4.387 1.00 89.44 294 PHE A C 1
ATOM 2265 O O . PHE A 1 294 ? 35.722 3.064 -5.520 1.00 89.44 294 PHE A O 1
ATOM 2272 N N . THR A 1 295 ? 35.333 3.449 -3.344 1.00 88.69 295 THR A N 1
ATOM 2273 C CA . THR A 1 295 ? 35.232 4.911 -3.474 1.00 88.69 295 THR A CA 1
ATOM 2274 C C . THR A 1 295 ? 36.554 5.651 -3.271 1.00 88.69 295 THR A C 1
ATOM 2276 O O . THR A 1 295 ? 36.655 6.801 -3.683 1.00 88.69 295 THR A O 1
ATOM 2279 N N . LEU A 1 296 ? 37.584 5.036 -2.671 1.00 83.50 296 LEU A N 1
ATOM 2280 C CA . LEU A 1 296 ? 38.868 5.706 -2.434 1.00 83.50 296 LEU A CA 1
ATOM 2281 C C . LEU A 1 296 ? 39.916 5.386 -3.504 1.00 83.50 296 LEU A C 1
ATOM 2283 O O . LEU A 1 296 ? 40.334 4.242 -3.674 1.00 83.50 296 LEU A O 1
ATOM 2287 N N . ARG A 1 297 ? 40.466 6.453 -4.098 1.00 67.31 297 ARG A N 1
ATOM 2288 C CA . ARG A 1 297 ? 41.472 6.465 -5.181 1.00 67.31 297 ARG A CA 1
ATOM 2289 C C . ARG A 1 297 ? 42.701 5.563 -5.005 1.00 67.31 297 ARG A C 1
ATOM 2291 O O . ARG A 1 297 ? 43.375 5.260 -5.985 1.00 67.31 297 ARG A O 1
ATOM 2298 N N . HIS A 1 298 ? 43.023 5.166 -3.775 1.00 57.06 298 HIS A N 1
ATOM 2299 C CA . HIS A 1 298 ? 44.235 4.412 -3.441 1.00 57.06 298 HIS A CA 1
ATOM 2300 C C . HIS A 1 298 ? 43.964 2.995 -2.898 1.00 57.06 298 HIS A C 1
ATOM 2302 O O . HIS A 1 298 ? 44.910 2.302 -2.524 1.00 57.06 298 HIS A O 1
ATOM 2308 N N . GLY A 1 299 ? 42.698 2.561 -2.850 1.00 51.59 299 GLY A N 1
ATOM 2309 C CA . GLY A 1 299 ? 42.297 1.274 -2.279 1.00 51.59 299 GLY A CA 1
ATOM 2310 C C . GLY A 1 299 ? 42.653 1.110 -0.793 1.00 51.59 299 GLY A C 1
ATOM 2311 O O . GLY A 1 299 ? 43.080 2.042 -0.107 1.00 51.59 299 GLY A O 1
ATOM 2312 N N . TYR A 1 300 ? 42.493 -0.110 -0.273 1.00 40.34 300 TYR A N 1
ATOM 2313 C CA . TYR A 1 300 ? 42.989 -0.464 1.061 1.00 40.34 300 TYR A CA 1
ATOM 2314 C C . TYR A 1 300 ? 44.524 -0.414 1.097 1.00 40.34 300 TYR A C 1
ATOM 2316 O O . TYR A 1 300 ? 45.181 -1.289 0.535 1.00 40.34 300 TYR A O 1
ATOM 2324 N N . GLY A 1 301 ? 45.094 0.536 1.843 1.00 43.81 301 GLY A N 1
ATOM 2325 C CA . GLY A 1 301 ? 46.489 0.451 2.296 1.00 43.81 301 GLY A CA 1
ATOM 2326 C C . GLY A 1 301 ? 47.328 1.722 2.184 1.00 43.81 301 GLY A C 1
ATOM 2327 O O . GLY A 1 301 ? 48.394 1.779 2.795 1.00 43.81 301 GLY A O 1
ATOM 2328 N N . ALA A 1 302 ? 46.879 2.759 1.472 1.00 38.84 302 ALA A N 1
ATOM 2329 C CA . ALA A 1 302 ? 47.614 4.022 1.458 1.00 38.84 302 ALA A CA 1
ATOM 2330 C C . ALA A 1 302 ? 47.483 4.755 2.803 1.00 38.84 302 ALA A C 1
ATOM 2332 O O . ALA A 1 302 ? 46.404 5.220 3.176 1.00 38.84 302 ALA A O 1
ATOM 2333 N N . LYS A 1 303 ? 48.607 4.891 3.519 1.00 34.38 303 LYS A N 1
ATOM 2334 C CA . LYS A 1 303 ? 48.728 5.820 4.650 1.00 34.38 303 LYS A CA 1
ATOM 2335 C C . LYS A 1 303 ? 48.341 7.224 4.169 1.00 34.38 303 LYS A C 1
ATOM 2337 O O . LYS A 1 303 ? 48.842 7.672 3.137 1.00 34.38 303 LYS A O 1
ATOM 2342 N N . ARG A 1 304 ? 47.487 7.928 4.922 1.00 31.09 304 ARG A N 1
ATOM 2343 C CA . ARG A 1 304 ? 47.268 9.369 4.705 1.00 31.09 304 ARG A CA 1
ATOM 2344 C C . ARG A 1 304 ? 48.628 10.086 4.781 1.00 31.09 304 ARG A C 1
ATOM 2346 O O . ARG A 1 304 ? 49.415 9.733 5.663 1.00 31.09 304 ARG A O 1
ATOM 2353 N N . PRO A 1 305 ? 48.913 11.090 3.932 1.00 30.81 305 PRO A N 1
ATOM 2354 C CA . PRO A 1 305 ? 50.018 12.000 4.198 1.00 30.81 305 PRO A CA 1
ATOM 2355 C C . PRO A 1 305 ? 49.712 12.727 5.512 1.00 30.81 305 PRO A C 1
ATOM 2357 O O . PRO A 1 305 ? 48.706 13.429 5.633 1.00 30.81 305 PRO A O 1
ATOM 2360 N N . MET A 1 306 ? 50.535 12.471 6.524 1.00 29.72 306 MET A N 1
ATOM 2361 C CA . MET A 1 306 ? 50.274 12.862 7.906 1.00 29.72 306 MET A CA 1
ATOM 2362 C C . MET A 1 306 ? 50.697 14.319 8.126 1.00 29.72 306 MET A C 1
ATOM 2364 O O . MET A 1 306 ? 51.756 14.599 8.674 1.00 29.72 306 MET A O 1
ATOM 2368 N N . ASN A 1 307 ? 49.862 15.255 7.666 1.00 35.56 307 ASN A N 1
ATOM 2369 C CA . ASN A 1 307 ? 49.997 16.680 7.974 1.00 35.56 307 ASN A CA 1
ATOM 2370 C C . ASN A 1 307 ? 49.365 17.000 9.338 1.00 35.56 307 ASN A C 1
ATOM 2372 O O . ASN A 1 307 ? 48.343 17.676 9.425 1.00 35.56 307 ASN A O 1
ATOM 2376 N N . SER A 1 308 ? 50.003 16.515 10.398 1.00 32.81 308 SER A N 1
ATOM 2377 C CA . SER A 1 308 ? 49.872 17.047 11.754 1.00 32.81 308 SER A CA 1
ATOM 2378 C C . SER A 1 308 ? 51.107 16.631 12.545 1.00 32.81 308 SER A C 1
ATOM 2380 O O . SER A 1 308 ? 51.343 15.440 12.742 1.00 32.81 308 SER A O 1
ATOM 2382 N N . ILE A 1 309 ? 51.892 17.626 12.952 1.00 39.84 309 ILE A N 1
ATOM 2383 C CA . ILE A 1 309 ? 52.871 17.493 14.032 1.00 39.84 309 ILE A CA 1
ATOM 2384 C C . ILE A 1 309 ? 52.103 17.066 15.281 1.00 39.84 309 ILE A C 1
ATOM 2386 O O . ILE A 1 309 ? 51.108 17.713 15.582 1.00 39.84 309 ILE A O 1
ATOM 2390 N N . ASP A 1 310 ? 52.573 16.022 15.958 1.00 32.62 310 ASP A N 1
ATOM 2391 C CA . ASP A 1 310 ? 52.592 15.897 17.419 1.00 32.62 310 ASP A CA 1
ATOM 2392 C C . ASP A 1 310 ? 53.546 14.742 17.780 1.00 32.62 310 ASP A C 1
ATOM 2394 O O . ASP A 1 310 ? 53.518 13.682 17.146 1.00 32.62 310 ASP A O 1
ATOM 2398 N N . ASP A 1 311 ? 54.430 14.975 18.753 1.00 33.91 311 ASP A N 1
ATOM 2399 C CA . ASP A 1 311 ? 55.252 13.935 19.382 1.00 33.91 311 ASP A CA 1
ATOM 2400 C C . ASP A 1 311 ? 54.343 12.982 20.180 1.00 33.91 311 ASP A C 1
ATOM 2402 O O . ASP A 1 311 ? 53.486 13.441 20.932 1.00 33.91 311 ASP A O 1
ATOM 2406 N N . ASP A 1 312 ? 54.534 11.665 20.064 1.00 32.16 312 ASP A N 1
ATOM 2407 C CA . ASP A 1 312 ? 55.347 10.939 21.052 1.00 32.16 312 ASP A CA 1
ATOM 2408 C C . ASP A 1 312 ? 55.599 9.473 20.632 1.00 32.16 312 ASP A C 1
ATOM 2410 O O . ASP A 1 312 ? 55.080 8.977 19.629 1.00 32.16 312 ASP A O 1
ATOM 2414 N N . ASN A 1 313 ? 56.472 8.807 21.385 1.00 33.88 313 ASN A N 1
ATOM 2415 C CA . ASN A 1 313 ? 57.045 7.486 21.109 1.00 33.88 313 ASN A CA 1
ATOM 2416 C C . ASN A 1 313 ? 56.027 6.322 21.118 1.00 33.88 313 ASN A C 1
ATOM 2418 O O . ASN A 1 313 ? 55.079 6.341 21.896 1.00 33.88 313 ASN A O 1
ATOM 2422 N N . ASP A 1 314 ? 56.284 5.266 20.324 1.00 32.19 314 ASP A N 1
ATOM 2423 C CA . ASP A 1 314 ? 56.486 3.902 20.865 1.00 32.19 314 ASP A CA 1
ATOM 2424 C C . ASP A 1 314 ? 56.957 2.868 19.810 1.00 32.19 314 ASP A C 1
ATOM 2426 O O . ASP A 1 314 ? 57.036 3.145 18.611 1.00 32.19 314 ASP A O 1
ATOM 2430 N N . GLU A 1 315 ? 57.378 1.696 20.304 1.00 31.75 315 GLU A N 1
ATOM 2431 C CA . GLU A 1 315 ? 58.453 0.854 19.754 1.00 31.75 315 GLU A CA 1
ATOM 2432 C C . GLU A 1 315 ? 58.235 0.088 18.427 1.00 31.75 315 GLU A C 1
ATOM 2434 O O . GLU A 1 315 ? 57.144 -0.267 17.976 1.00 31.75 315 GLU A O 1
ATOM 2439 N N . GLU A 1 316 ? 59.386 -0.249 17.841 1.00 32.28 316 GLU A N 1
ATOM 2440 C CA . GLU A 1 316 ? 59.614 -1.059 16.648 1.00 32.28 316 GLU A CA 1
ATOM 2441 C C . GLU A 1 316 ? 59.365 -2.565 16.898 1.00 32.28 316 GLU A C 1
ATOM 2443 O O . GLU A 1 316 ? 60.121 -3.214 17.620 1.00 32.28 316 GLU A O 1
ATOM 2448 N N . PHE A 1 317 ? 58.376 -3.176 16.225 1.00 26.92 317 PHE A N 1
ATOM 2449 C CA . PHE A 1 317 ? 58.279 -4.644 16.132 1.00 26.92 317 PHE A CA 1
ATOM 2450 C C . PHE A 1 317 ? 58.407 -5.148 14.689 1.00 26.92 317 PHE A C 1
ATOM 2452 O O . PHE A 1 317 ? 57.488 -5.071 13.871 1.00 26.92 317 PHE A O 1
ATOM 2459 N N . SER A 1 318 ? 59.584 -5.695 14.390 1.00 32.94 318 SER A N 1
ATOM 2460 C CA . SER A 1 318 ? 59.947 -6.276 13.097 1.00 32.94 318 SER A CA 1
ATOM 2461 C C . SER A 1 318 ? 59.262 -7.628 12.856 1.00 32.94 318 SER A C 1
ATOM 2463 O O . SER A 1 318 ? 59.505 -8.599 13.572 1.00 32.94 318 SER A O 1
ATOM 2465 N N . GLY A 1 319 ? 58.454 -7.716 11.795 1.00 26.03 319 GLY A N 1
ATOM 2466 C CA . GLY A 1 319 ? 57.850 -8.957 11.297 1.00 26.03 319 GLY A CA 1
ATOM 2467 C C . GLY A 1 319 ? 57.845 -8.977 9.768 1.00 26.03 319 GLY A C 1
ATOM 2468 O O . GLY A 1 319 ? 57.141 -8.193 9.139 1.00 26.03 319 GLY A O 1
ATOM 2469 N N . LYS A 1 320 ? 58.676 -9.836 9.166 1.00 29.75 320 LYS A N 1
ATOM 2470 C CA . LYS A 1 320 ? 58.871 -9.938 7.706 1.00 29.75 320 LYS A CA 1
ATOM 2471 C C . LYS A 1 320 ? 57.802 -10.810 7.021 1.00 29.75 320 LYS A C 1
ATOM 2473 O O . LYS A 1 320 ? 57.132 -11.591 7.688 1.00 29.75 320 LYS A O 1
ATOM 2478 N N . ASN A 1 321 ? 57.820 -10.757 5.680 1.00 27.28 321 ASN A N 1
ATOM 2479 C CA . ASN A 1 321 ? 57.149 -11.631 4.697 1.00 27.28 321 ASN A CA 1
ATOM 2480 C C . ASN A 1 321 ? 55.675 -11.258 4.411 1.00 27.28 321 ASN A C 1
ATOM 2482 O O . ASN A 1 321 ? 54.917 -10.990 5.332 1.00 27.28 321 ASN A O 1
ATOM 2486 N N . GLU A 1 322 ? 55.186 -11.191 3.167 1.00 27.88 322 GLU A N 1
ATOM 2487 C CA . GLU A 1 322 ? 55.765 -11.480 1.840 1.00 27.88 322 GLU A CA 1
ATOM 2488 C C . GLU A 1 322 ? 55.242 -10.453 0.817 1.00 27.88 322 GLU A C 1
ATOM 2490 O O . GLU A 1 322 ? 54.045 -10.178 0.765 1.00 27.88 322 GLU A O 1
ATOM 2495 N N . ALA A 1 323 ? 56.126 -9.897 -0.018 1.00 30.67 323 ALA A N 1
ATOM 2496 C CA . ALA A 1 323 ? 55.762 -8.970 -1.092 1.00 30.67 323 ALA A CA 1
ATOM 2497 C C . ALA A 1 323 ? 56.100 -9.586 -2.458 1.00 30.67 323 ALA A C 1
ATOM 2499 O O . ALA A 1 323 ? 57.134 -9.278 -3.051 1.00 30.67 323 ALA A O 1
ATOM 2500 N N . GLU A 1 324 ? 55.235 -10.470 -2.962 1.00 32.25 324 GLU A N 1
ATOM 2501 C CA . GLU A 1 324 ? 55.410 -11.057 -4.293 1.00 32.25 324 GLU A CA 1
ATOM 2502 C C . GLU A 1 324 ? 54.739 -10.230 -5.404 1.00 32.25 324 GLU A C 1
ATOM 2504 O O . GLU A 1 324 ? 53.523 -10.211 -5.571 1.00 32.25 324 GLU A O 1
ATOM 2509 N N . ASN A 1 325 ? 55.593 -9.616 -6.226 1.00 31.09 325 ASN A N 1
ATOM 2510 C CA . ASN A 1 325 ? 55.447 -9.496 -7.681 1.00 31.09 325 ASN A CA 1
ATOM 2511 C C . ASN A 1 325 ? 54.116 -8.971 -8.261 1.00 31.09 325 ASN A C 1
ATOM 2513 O O . ASN A 1 325 ? 53.364 -9.718 -8.890 1.00 31.09 325 ASN A O 1
ATOM 2517 N N . PHE A 1 326 ? 53.947 -7.643 -8.285 1.00 30.72 326 PHE A N 1
ATOM 2518 C CA . PHE A 1 326 ? 53.224 -7.001 -9.392 1.00 30.72 326 PHE A CA 1
ATOM 2519 C C . PHE A 1 326 ? 54.219 -6.500 -10.448 1.00 30.72 326 PHE A C 1
ATOM 2521 O O . PHE A 1 326 ? 55.092 -5.681 -10.163 1.00 30.72 326 PHE A O 1
ATOM 2528 N N . ARG A 1 327 ? 54.114 -7.025 -11.675 1.00 30.53 327 ARG A N 1
ATOM 2529 C CA . ARG A 1 327 ? 55.033 -6.707 -12.780 1.00 30.53 327 ARG A CA 1
ATOM 2530 C C . ARG A 1 327 ? 54.900 -5.241 -13.199 1.00 30.53 327 ARG A C 1
ATOM 2532 O O . ARG A 1 327 ? 53.825 -4.805 -13.606 1.00 30.53 327 ARG A O 1
ATOM 2539 N N . THR A 1 328 ? 56.014 -4.516 -13.204 1.00 34.44 328 THR A N 1
ATOM 2540 C CA . THR A 1 328 ? 56.131 -3.159 -13.750 1.00 34.44 328 THR A CA 1
ATOM 2541 C C . THR A 1 328 ? 56.113 -3.169 -15.283 1.00 34.44 328 THR A C 1
ATOM 2543 O O . THR A 1 328 ? 57.146 -3.123 -15.947 1.00 34.44 328 THR A O 1
ATOM 2546 N N . GLY A 1 329 ? 54.913 -3.218 -15.866 1.00 32.31 329 GLY A N 1
ATOM 2547 C CA . GLY A 1 329 ? 54.693 -2.792 -17.253 1.00 32.31 329 GLY A CA 1
ATOM 2548 C C . GLY A 1 329 ? 54.694 -1.257 -17.367 1.00 32.31 329 GLY A C 1
ATOM 2549 O O . GLY A 1 329 ? 54.388 -0.580 -16.382 1.00 32.31 329 GLY A O 1
ATOM 2550 N N . PRO A 1 330 ? 55.023 -0.674 -18.536 1.00 37.12 330 PRO A N 1
ATOM 2551 C CA . PRO A 1 330 ? 55.031 0.776 -18.708 1.00 37.12 330 PRO A CA 1
ATOM 2552 C C . PRO A 1 330 ? 53.610 1.337 -18.570 1.00 37.12 330 PRO A C 1
ATOM 2554 O O . PRO A 1 330 ? 52.710 0.992 -19.337 1.00 37.12 330 PRO A O 1
ATOM 2557 N N . ALA A 1 331 ? 53.403 2.209 -17.583 1.00 40.66 331 ALA A N 1
ATOM 2558 C CA . ALA A 1 331 ? 52.103 2.816 -17.329 1.00 40.66 331 ALA A CA 1
ATOM 2559 C C . ALA A 1 331 ? 51.732 3.803 -18.449 1.00 40.66 331 ALA A C 1
ATOM 2561 O O . ALA A 1 331 ? 52.370 4.844 -18.612 1.00 40.66 331 ALA A O 1
ATOM 2562 N N . ASN A 1 332 ? 50.667 3.499 -19.195 1.00 43.00 332 ASN A N 1
ATOM 2563 C CA . ASN A 1 332 ? 50.063 4.441 -20.134 1.00 43.00 332 ASN A CA 1
ATOM 2564 C C . ASN A 1 332 ? 49.572 5.678 -19.367 1.00 43.00 332 ASN A C 1
ATOM 2566 O O . ASN A 1 332 ? 48.650 5.584 -18.561 1.00 43.00 332 ASN A O 1
ATOM 2570 N N . SER A 1 333 ? 50.126 6.858 -19.655 1.00 48.53 333 SER A N 1
ATOM 2571 C CA . SER A 1 333 ? 49.742 8.115 -18.987 1.00 48.53 333 SER A CA 1
ATOM 2572 C C . SER A 1 333 ? 48.236 8.412 -19.067 1.00 48.53 333 SER A C 1
ATOM 2574 O O . SER A 1 333 ? 47.666 8.964 -18.125 1.00 48.53 333 SER A O 1
ATOM 2576 N N . ARG A 1 334 ? 47.570 7.961 -20.141 1.00 47.06 334 ARG A N 1
ATOM 2577 C CA . ARG A 1 334 ? 46.110 8.042 -20.318 1.00 47.06 334 ARG A CA 1
ATOM 2578 C C . ARG A 1 334 ? 45.303 7.291 -19.252 1.00 47.06 334 ARG A C 1
ATOM 2580 O O . ARG A 1 334 ? 44.272 7.807 -18.844 1.00 47.06 334 ARG A O 1
ATOM 2587 N N . SER A 1 335 ? 45.752 6.123 -18.776 1.00 55.25 335 SER A N 1
ATOM 2588 C CA . SER A 1 335 ? 44.975 5.332 -17.803 1.00 55.25 335 SER A CA 1
ATOM 2589 C C . SER A 1 335 ? 45.046 5.888 -16.381 1.00 55.25 335 SER A C 1
ATOM 2591 O O . SER A 1 335 ? 44.220 5.536 -15.546 1.00 55.25 335 SER A O 1
ATOM 2593 N N . LYS A 1 336 ? 46.031 6.749 -16.090 1.00 57.50 336 LYS A N 1
ATOM 2594 C CA . LYS A 1 336 ? 46.114 7.456 -14.808 1.00 57.50 336 LYS A CA 1
ATOM 2595 C C . LYS A 1 336 ? 45.125 8.624 -14.766 1.00 57.50 336 LYS A C 1
ATOM 2597 O O . LYS A 1 336 ? 44.354 8.715 -13.820 1.00 57.50 336 LYS A O 1
ATOM 2602 N N . ALA A 1 337 ? 45.080 9.432 -15.828 1.00 58.16 337 ALA A N 1
ATOM 2603 C CA . ALA A 1 337 ? 44.140 10.549 -15.945 1.00 58.16 337 ALA A CA 1
ATOM 2604 C C . ALA A 1 337 ? 42.668 10.097 -15.867 1.00 58.16 337 ALA A C 1
ATOM 2606 O O . ALA A 1 337 ? 41.902 10.667 -15.099 1.00 58.16 337 ALA A O 1
ATOM 2607 N N . SER A 1 338 ? 42.292 9.023 -16.573 1.00 64.12 338 SER A N 1
ATOM 2608 C CA . SER A 1 338 ? 40.918 8.489 -16.533 1.00 64.12 338 SER A CA 1
ATOM 2609 C C . SER A 1 338 ? 40.516 7.914 -15.169 1.00 64.12 338 SER A C 1
ATOM 2611 O O . SER A 1 338 ? 39.338 7.892 -14.827 1.00 64.12 338 SER A O 1
ATOM 2613 N N . ASN A 1 339 ? 41.483 7.413 -14.395 1.00 71.12 339 ASN A N 1
ATOM 2614 C CA . ASN A 1 339 ? 41.238 6.915 -13.043 1.00 71.12 339 ASN A CA 1
ATOM 2615 C C . ASN A 1 339 ? 41.056 8.081 -12.061 1.00 71.12 339 ASN A C 1
ATOM 2617 O O . ASN A 1 339 ? 40.202 8.027 -11.185 1.00 71.12 339 ASN A O 1
ATOM 2621 N N . ASP A 1 340 ? 41.828 9.154 -12.232 1.00 76.50 340 ASP A N 1
ATOM 2622 C CA . ASP A 1 340 ? 41.736 10.355 -11.403 1.00 76.50 340 ASP A CA 1
ATOM 2623 C C . ASP A 1 340 ? 40.391 11.084 -11.617 1.00 76.50 340 ASP A C 1
ATOM 2625 O O . ASP A 1 340 ? 39.707 11.387 -10.641 1.00 76.50 340 ASP A O 1
ATOM 2629 N N . GLU A 1 341 ? 39.949 11.235 -12.873 1.00 83.38 341 GLU A N 1
ATOM 2630 C CA . GLU A 1 341 ? 38.630 11.781 -13.243 1.00 83.38 341 GLU A CA 1
ATOM 2631 C C . GLU A 1 341 ? 37.461 10.979 -12.635 1.00 83.38 341 GLU A C 1
ATOM 2633 O O . GLU A 1 341 ? 36.468 11.553 -12.183 1.00 83.38 341 GLU A O 1
ATOM 2638 N N . PHE A 1 342 ? 37.577 9.646 -12.576 1.00 85.31 342 PHE A N 1
ATOM 2639 C CA . PHE A 1 342 ? 36.566 8.794 -11.945 1.00 85.31 342 PHE A CA 1
ATOM 2640 C C . PHE A 1 342 ? 36.389 9.130 -10.458 1.00 85.31 342 PHE A C 1
ATOM 2642 O O . PHE A 1 342 ? 35.263 9.374 -10.022 1.00 85.31 342 PHE A O 1
ATOM 2649 N N . TYR A 1 343 ? 37.477 9.196 -9.684 1.00 87.12 343 TYR A N 1
ATOM 2650 C CA . TYR A 1 343 ? 37.384 9.485 -8.249 1.00 87.12 343 TYR A CA 1
ATOM 2651 C C . TYR A 1 343 ? 36.976 10.935 -7.959 1.00 87.12 343 TYR A C 1
ATOM 2653 O O . TYR A 1 343 ? 36.208 11.164 -7.028 1.00 87.12 343 TYR A O 1
ATOM 2661 N N . GLU A 1 344 ? 37.368 11.903 -8.794 1.00 87.44 344 GLU A N 1
ATOM 2662 C CA . GLU A 1 344 ? 36.839 13.271 -8.694 1.00 87.44 344 GLU A CA 1
ATOM 2663 C C . GLU A 1 344 ? 35.314 13.314 -8.890 1.00 87.44 344 GLU A C 1
ATOM 2665 O O . GLU A 1 344 ? 34.626 14.046 -8.178 1.00 87.44 344 GLU A O 1
ATOM 2670 N N . ARG A 1 345 ? 34.754 12.499 -9.795 1.00 90.31 345 ARG A N 1
ATOM 2671 C CA . ARG A 1 345 ? 33.295 12.364 -9.944 1.00 90.31 345 ARG A CA 1
ATOM 2672 C C . ARG A 1 345 ? 32.643 11.597 -8.792 1.00 90.31 345 ARG A C 1
ATOM 2674 O O . ARG A 1 345 ? 31.497 11.896 -8.458 1.00 90.31 345 ARG A O 1
ATOM 2681 N N . VAL A 1 346 ? 33.339 10.648 -8.164 1.00 89.75 346 VAL A N 1
ATOM 2682 C CA . VAL A 1 346 ? 32.848 9.980 -6.946 1.00 89.75 346 VAL A CA 1
ATOM 2683 C C . VAL A 1 346 ? 32.686 11.000 -5.812 1.00 89.75 346 VAL A C 1
ATOM 2685 O O . VAL A 1 346 ? 31.589 11.135 -5.268 1.00 89.75 346 VAL A O 1
ATOM 2688 N N . ASP A 1 347 ? 33.734 11.767 -5.509 1.00 88.94 347 ASP A N 1
ATOM 2689 C CA . ASP A 1 347 ? 33.752 12.696 -4.372 1.00 88.94 347 ASP A CA 1
ATOM 2690 C C . ASP A 1 347 ? 32.857 13.934 -4.574 1.00 88.94 347 ASP A C 1
ATOM 2692 O O . ASP A 1 347 ? 32.221 14.396 -3.619 1.00 88.94 347 ASP A O 1
ATOM 2696 N N . ASN A 1 348 ? 32.789 14.465 -5.803 1.00 90.62 348 ASN A N 1
ATOM 2697 C CA . ASN A 1 348 ? 32.089 15.720 -6.107 1.00 90.62 348 ASN A CA 1
ATOM 2698 C C . ASN A 1 348 ? 30.673 15.547 -6.681 1.00 90.62 348 ASN A C 1
ATOM 2700 O O . ASN A 1 348 ? 29.928 16.524 -6.714 1.00 90.62 348 ASN A O 1
ATOM 2704 N N . VAL A 1 349 ? 30.289 14.348 -7.141 1.00 91.69 349 VAL A N 1
ATOM 2705 C CA . VAL A 1 349 ? 28.953 14.094 -7.718 1.00 91.69 349 VAL A CA 1
ATOM 2706 C C . VAL A 1 349 ? 28.266 12.920 -7.028 1.00 91.69 349 VAL A C 1
ATOM 2708 O O . VAL A 1 349 ? 27.233 13.113 -6.396 1.00 91.69 349 VAL A O 1
ATOM 2711 N N . LEU A 1 350 ? 28.842 11.714 -7.092 1.00 92.62 350 LEU A N 1
ATOM 2712 C CA . LEU A 1 350 ? 28.165 10.495 -6.632 1.00 92.62 350 LEU A CA 1
ATOM 2713 C C . LEU A 1 350 ? 27.815 10.542 -5.139 1.00 92.62 350 LEU A C 1
ATOM 2715 O O . LEU A 1 350 ? 26.662 10.330 -4.772 1.00 92.62 350 LEU A O 1
ATOM 2719 N N . ILE A 1 351 ? 28.798 10.809 -4.275 1.00 94.00 351 ILE A N 1
ATOM 2720 C CA . ILE A 1 351 ? 28.588 10.779 -2.822 1.00 94.00 351 ILE A CA 1
ATOM 2721 C C . ILE A 1 351 ? 27.651 11.914 -2.351 1.00 94.00 351 ILE A C 1
ATOM 2723 O O . ILE A 1 351 ? 26.761 11.613 -1.556 1.00 94.00 351 ILE A O 1
ATOM 2727 N N . PRO A 1 352 ? 27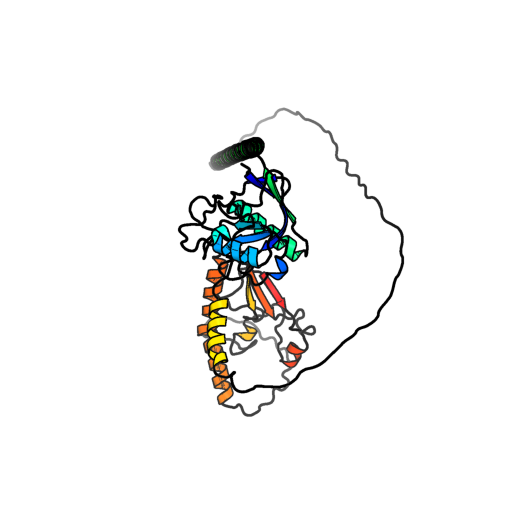.766 13.176 -2.827 1.00 94.25 352 PRO A N 1
ATOM 2728 C CA . PRO A 1 352 ? 26.760 14.210 -2.566 1.00 94.25 352 PRO A CA 1
ATOM 2729 C C . PRO A 1 352 ? 25.340 13.813 -2.998 1.00 94.25 352 PRO A C 1
ATOM 2731 O O . PRO A 1 352 ? 24.430 13.863 -2.179 1.00 94.25 352 PRO A O 1
ATOM 2734 N N . THR A 1 353 ? 25.146 13.321 -4.228 1.00 94.44 353 THR A N 1
ATOM 2735 C CA . THR A 1 353 ? 23.808 12.925 -4.704 1.00 94.44 353 THR A CA 1
ATOM 2736 C C . THR A 1 353 ? 23.215 11.770 -3.891 1.00 94.44 353 THR A C 1
ATOM 2738 O O . THR A 1 353 ? 22.020 11.777 -3.601 1.00 94.44 353 THR A O 1
ATOM 2741 N N . ILE A 1 354 ? 24.030 10.795 -3.467 1.00 95.19 354 ILE A N 1
ATOM 2742 C CA . ILE A 1 354 ? 23.574 9.739 -2.549 1.00 95.19 354 ILE A CA 1
ATOM 2743 C C . ILE A 1 354 ? 23.146 10.339 -1.206 1.00 95.19 354 ILE A C 1
ATOM 2745 O O . ILE A 1 354 ? 22.128 9.916 -0.667 1.00 95.19 354 ILE A O 1
ATOM 2749 N N . GLN A 1 355 ? 23.881 11.321 -0.672 1.00 94.44 355 GLN A N 1
ATOM 2750 C CA . GLN A 1 355 ? 23.523 11.985 0.584 1.00 94.44 355 GLN A CA 1
ATOM 2751 C C . GLN A 1 355 ? 22.159 12.684 0.488 1.00 94.44 355 GLN A C 1
ATOM 2753 O O . GLN A 1 355 ? 21.335 12.511 1.384 1.00 94.44 355 GLN A O 1
ATOM 2758 N N . ASP A 1 356 ? 21.895 13.413 -0.598 1.00 92.75 356 ASP A N 1
ATOM 2759 C CA . ASP A 1 356 ? 20.623 14.117 -0.803 1.00 92.75 356 ASP A CA 1
ATOM 2760 C C . ASP A 1 356 ? 19.435 13.138 -0.878 1.00 92.75 356 ASP A C 1
ATOM 2762 O O . ASP A 1 356 ? 18.427 13.311 -0.187 1.00 92.75 356 ASP A O 1
ATOM 2766 N N . VAL A 1 357 ? 19.573 12.056 -1.658 1.00 92.25 357 VAL A N 1
ATOM 2767 C CA . VAL A 1 357 ? 18.542 11.008 -1.793 1.00 92.25 357 VAL A CA 1
ATOM 2768 C C . VAL A 1 357 ? 18.326 10.253 -0.476 1.00 92.25 357 VAL A C 1
ATOM 2770 O O . VAL A 1 357 ? 17.188 9.942 -0.121 1.00 92.25 357 VAL A O 1
ATOM 2773 N N . LEU A 1 358 ? 19.397 9.982 0.271 1.00 93.12 358 LEU A N 1
ATOM 2774 C CA . LEU A 1 358 ? 19.355 9.317 1.574 1.00 93.12 358 LEU A CA 1
ATOM 2775 C C . LEU A 1 358 ? 18.632 10.171 2.625 1.00 93.12 358 LEU A C 1
ATOM 2777 O O . LEU A 1 358 ? 17.791 9.650 3.355 1.00 93.12 358 LEU A O 1
ATOM 2781 N N . LEU A 1 359 ? 18.903 11.480 2.669 1.00 91.19 359 LEU A N 1
ATOM 2782 C CA . LEU A 1 359 ? 18.211 12.417 3.561 1.00 91.19 359 LEU A CA 1
ATOM 2783 C C . LEU A 1 359 ? 16.714 12.507 3.234 1.00 91.19 359 LEU A C 1
ATOM 2785 O O . LEU A 1 359 ? 15.892 12.426 4.144 1.00 91.19 359 LEU A O 1
ATOM 2789 N N . ALA A 1 360 ? 16.351 12.606 1.951 1.00 89.50 360 ALA A N 1
ATOM 2790 C CA . ALA A 1 360 ? 14.951 12.608 1.524 1.00 89.50 360 ALA A CA 1
ATOM 2791 C C . ALA A 1 360 ? 14.232 11.282 1.847 1.00 89.50 360 ALA A C 1
ATOM 2793 O O . ALA A 1 360 ? 13.067 11.285 2.250 1.00 89.50 360 ALA A O 1
ATOM 2794 N N . SER A 1 361 ? 14.935 10.152 1.719 1.00 90.25 361 SER A N 1
ATOM 2795 C CA . SER A 1 361 ? 14.392 8.821 2.019 1.00 90.25 361 SER A CA 1
ATOM 2796 C C . SER A 1 361 ? 14.162 8.629 3.518 1.00 90.25 361 SER A C 1
ATOM 2798 O O . SER A 1 361 ? 13.057 8.272 3.907 1.00 90.25 361 SER A O 1
ATOM 2800 N N . ARG A 1 362 ? 15.146 8.955 4.372 1.00 89.50 362 ARG A N 1
ATOM 2801 C CA . ARG A 1 362 ? 15.012 8.876 5.842 1.00 89.50 362 ARG A CA 1
ATOM 2802 C C . ARG A 1 362 ? 13.979 9.860 6.413 1.00 89.50 362 ARG A C 1
ATOM 2804 O O . ARG A 1 362 ? 13.416 9.602 7.469 1.00 89.50 362 ARG A O 1
ATOM 2811 N N . ALA A 1 363 ? 13.719 10.978 5.732 1.00 86.75 363 ALA A N 1
ATOM 2812 C CA . ALA A 1 363 ? 12.654 11.917 6.096 1.00 86.75 363 ALA A CA 1
ATOM 2813 C C . ALA A 1 363 ? 11.242 11.455 5.672 1.00 86.75 363 ALA A C 1
ATOM 2815 O O . ALA A 1 363 ? 10.260 12.095 6.049 1.00 86.75 363 ALA A O 1
ATOM 2816 N N . SER A 1 364 ? 11.124 10.378 4.887 1.00 84.19 364 SER A N 1
ATOM 2817 C CA . SER A 1 364 ? 9.849 9.856 4.384 1.00 84.19 364 SER A CA 1
ATOM 2818 C C . SER A 1 364 ? 9.360 8.683 5.237 1.00 84.19 364 SER A C 1
ATOM 2820 O O . SER A 1 364 ? 9.989 7.626 5.262 1.00 84.19 364 SER A O 1
ATOM 2822 N N . GLU A 1 365 ? 8.205 8.826 5.894 1.00 78.94 365 GLU A N 1
ATOM 2823 C CA . GLU A 1 365 ? 7.616 7.739 6.688 1.00 78.94 365 GLU A CA 1
ATOM 2824 C C . GLU A 1 365 ? 7.368 6.476 5.839 1.00 78.94 365 GLU A C 1
ATOM 2826 O O . GLU A 1 365 ? 6.737 6.526 4.781 1.00 78.94 365 GLU A O 1
ATOM 2831 N N . GLY A 1 366 ? 7.851 5.328 6.325 1.00 78.56 366 GLY A N 1
ATOM 2832 C CA . GLY A 1 366 ? 7.628 4.012 5.718 1.00 78.56 366 GLY A CA 1
ATOM 2833 C C . GLY A 1 366 ? 8.568 3.622 4.570 1.00 78.56 366 GLY A C 1
ATOM 2834 O O . GLY A 1 366 ? 8.393 2.532 4.031 1.00 78.56 366 GLY A O 1
ATOM 2835 N N . MET A 1 367 ? 9.542 4.467 4.200 1.00 86.56 367 MET A N 1
ATOM 2836 C CA . MET A 1 367 ? 10.604 4.123 3.243 1.00 86.56 367 MET A CA 1
ATOM 2837 C C . MET A 1 367 ? 11.753 3.393 3.955 1.00 86.56 367 MET A C 1
ATOM 2839 O O . MET A 1 367 ? 12.408 3.964 4.822 1.00 86.56 367 MET A O 1
ATOM 2843 N N . GLU A 1 368 ? 12.049 2.159 3.548 1.00 91.38 368 GLU A N 1
ATOM 2844 C CA . GLU A 1 368 ? 13.185 1.397 4.089 1.00 91.38 368 GLU A CA 1
ATOM 2845 C C . GLU A 1 368 ? 14.505 1.795 3.406 1.00 91.38 368 GLU A C 1
ATOM 2847 O O . GLU A 1 368 ? 14.552 1.984 2.186 1.00 91.38 368 GLU A O 1
ATOM 2852 N N . VAL A 1 369 ? 15.602 1.859 4.167 1.00 94.75 369 VAL A N 1
ATOM 2853 C CA . VAL A 1 369 ? 16.959 2.103 3.645 1.00 94.75 369 VAL A CA 1
ATOM 2854 C C . VAL A 1 369 ? 17.818 0.856 3.846 1.00 94.75 369 VAL A C 1
ATOM 2856 O O . VAL A 1 369 ? 17.996 0.367 4.962 1.00 94.75 369 VAL A O 1
ATOM 2859 N N . ILE A 1 370 ? 18.364 0.330 2.747 1.00 96.06 370 ILE A N 1
ATOM 2860 C CA . ILE A 1 370 ? 19.093 -0.940 2.719 1.00 96.06 370 ILE A CA 1
ATOM 2861 C C . ILE A 1 370 ? 20.467 -0.748 2.075 1.00 96.06 370 ILE A C 1
ATOM 2863 O O . ILE A 1 370 ? 20.592 -0.441 0.891 1.00 96.06 370 ILE A O 1
ATOM 2867 N N . TYR A 1 371 ? 21.519 -1.014 2.835 1.00 96.44 371 TYR A N 1
ATOM 2868 C CA . TYR A 1 371 ? 22.890 -1.072 2.353 1.00 96.44 371 TYR A CA 1
ATOM 2869 C C . TYR A 1 371 ? 23.264 -2.503 1.990 1.00 96.44 371 TYR A C 1
ATOM 2871 O O . TYR A 1 371 ? 23.089 -3.435 2.775 1.00 96.44 371 TYR A O 1
ATOM 2879 N N . SER A 1 372 ? 23.864 -2.676 0.818 1.00 93.88 372 SER A N 1
ATOM 2880 C CA . SER A 1 372 ? 24.533 -3.912 0.436 1.00 93.88 372 SER A CA 1
ATOM 2881 C C . SER A 1 372 ? 26.030 -3.661 0.358 1.00 93.88 372 SER A C 1
ATOM 2883 O O . SER A 1 372 ? 26.471 -2.780 -0.377 1.00 93.88 372 SER A O 1
ATOM 2885 N N . VAL A 1 373 ? 26.801 -4.410 1.145 1.00 93.81 373 VAL A N 1
ATOM 2886 C CA . VAL A 1 373 ? 28.234 -4.164 1.347 1.00 93.81 373 VAL A CA 1
ATOM 2887 C C . VAL A 1 373 ? 29.031 -5.425 1.029 1.00 93.81 373 VAL A C 1
ATOM 2889 O O . VAL A 1 373 ? 28.723 -6.498 1.539 1.00 93.81 373 VAL A O 1
ATOM 2892 N N . VAL A 1 374 ? 30.063 -5.339 0.188 1.00 92.12 374 VAL A N 1
ATOM 2893 C CA . VAL A 1 374 ? 30.985 -6.459 -0.037 1.00 92.12 374 VAL A CA 1
ATOM 2894 C C . VAL A 1 374 ? 31.863 -6.631 1.194 1.00 92.12 374 VAL A C 1
ATOM 2896 O O . VAL A 1 374 ? 32.646 -5.753 1.543 1.00 92.12 374 VAL A O 1
ATOM 2899 N N . GLU A 1 375 ? 31.767 -7.785 1.840 1.00 91.94 375 GLU A N 1
ATOM 2900 C CA . GLU A 1 375 ? 32.586 -8.138 2.993 1.00 91.94 375 GLU A CA 1
ATOM 2901 C C . GLU A 1 375 ? 32.856 -9.645 2.989 1.00 91.94 375 GLU A C 1
ATOM 2903 O O . GLU A 1 375 ? 31.955 -10.463 2.792 1.00 91.94 375 GLU A O 1
ATOM 2908 N N . SER A 1 376 ? 34.115 -10.024 3.199 1.00 91.06 376 SER A N 1
ATOM 2909 C CA . SER A 1 376 ? 34.504 -11.429 3.333 1.00 91.06 376 SER A CA 1
ATOM 2910 C C . SER A 1 376 ? 34.062 -11.976 4.689 1.00 91.06 376 SER A C 1
ATOM 2912 O O . SER A 1 376 ? 34.271 -11.342 5.721 1.00 91.06 376 SER A O 1
ATOM 2914 N N . ALA A 1 377 ? 33.509 -13.186 4.725 1.00 88.19 377 ALA A N 1
ATOM 2915 C CA . ALA A 1 377 ? 33.129 -13.835 5.979 1.00 88.19 377 ALA A CA 1
ATOM 2916 C C . ALA A 1 377 ? 34.351 -14.353 6.757 1.00 88.19 377 ALA A C 1
ATOM 2918 O O . ALA A 1 377 ? 34.279 -14.494 7.982 1.00 88.19 377 ALA A O 1
ATOM 2919 N N . THR A 1 378 ? 35.475 -14.612 6.076 1.00 86.25 378 THR A N 1
ATOM 2920 C CA . THR A 1 378 ? 36.768 -14.933 6.700 1.00 86.25 378 THR A CA 1
ATOM 2921 C C . THR A 1 378 ? 37.835 -13.891 6.359 1.00 86.25 378 THR A C 1
ATOM 2923 O O . THR A 1 378 ? 37.725 -13.152 5.383 1.00 86.25 378 THR A O 1
ATOM 2926 N N . ARG A 1 379 ? 38.895 -13.808 7.177 1.00 83.25 379 ARG A N 1
ATOM 2927 C CA . ARG A 1 379 ? 39.977 -12.814 7.004 1.00 83.25 379 ARG A CA 1
ATOM 2928 C C . ARG A 1 379 ? 40.830 -13.047 5.749 1.00 83.25 379 ARG A C 1
ATOM 2930 O O . ARG A 1 379 ? 41.442 -12.109 5.255 1.00 83.25 379 ARG A O 1
ATOM 2937 N N . ASP A 1 380 ? 40.878 -14.286 5.269 1.00 83.56 380 ASP A N 1
ATOM 2938 C CA . ASP A 1 380 ? 41.534 -14.730 4.033 1.00 83.56 380 ASP A CA 1
ATOM 2939 C C . ASP A 1 380 ? 40.605 -14.683 2.799 1.00 83.56 380 ASP A C 1
ATOM 2941 O O . ASP A 1 380 ? 41.061 -14.858 1.666 1.00 83.56 380 ASP A O 1
ATOM 2945 N N . GLY A 1 381 ? 39.301 -14.443 2.995 1.00 85.88 381 GLY A N 1
ATOM 2946 C CA . GLY A 1 381 ? 38.310 -14.342 1.923 1.00 85.88 381 GLY A CA 1
ATOM 2947 C C . GLY A 1 381 ? 38.240 -15.592 1.047 1.00 85.88 381 GLY A C 1
ATOM 2948 O O . GLY A 1 381 ? 38.131 -15.495 -0.182 1.00 85.88 381 GLY A O 1
ATOM 2949 N N . ARG A 1 382 ? 38.350 -16.777 1.657 1.00 87.62 382 ARG A N 1
ATOM 2950 C CA . ARG A 1 382 ? 38.349 -18.076 0.958 1.00 87.62 382 ARG A CA 1
ATOM 2951 C C . ARG A 1 382 ? 36.990 -18.419 0.357 1.00 87.62 382 ARG A C 1
ATOM 2953 O O . ARG A 1 382 ? 36.914 -19.098 -0.665 1.00 87.62 382 ARG A O 1
ATOM 2960 N N . GLU A 1 383 ? 35.924 -17.921 0.965 1.00 89.62 383 GLU A N 1
ATOM 2961 C CA . GLU A 1 383 ? 34.525 -18.084 0.573 1.00 89.62 383 GLU A CA 1
ATOM 2962 C C . GLU A 1 383 ? 34.078 -17.119 -0.533 1.00 89.62 383 GLU A C 1
ATOM 2964 O O . GLU A 1 383 ? 32.982 -17.284 -1.067 1.00 89.62 383 GLU A O 1
ATOM 2969 N N . ARG A 1 384 ? 34.922 -16.145 -0.912 1.00 90.38 384 AR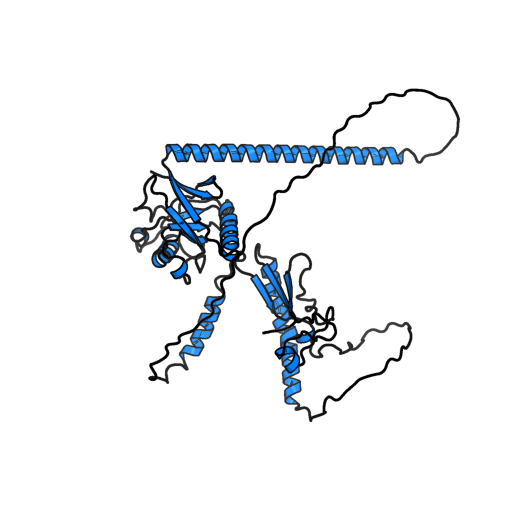G A N 1
ATOM 2970 C CA . ARG A 1 384 ? 34.622 -15.194 -1.992 1.00 90.38 384 ARG A CA 1
ATOM 2971 C C . ARG A 1 384 ? 34.208 -15.898 -3.281 1.00 90.38 384 ARG A C 1
ATOM 2973 O O . ARG A 1 384 ? 34.781 -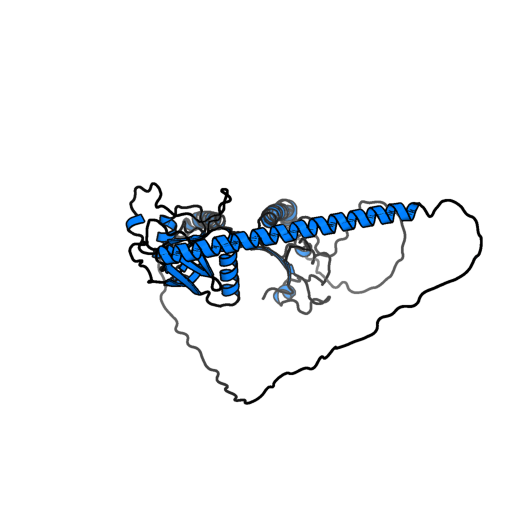16.938 -3.648 1.00 90.38 384 ARG A O 1
ATOM 2980 N N . SER A 1 385 ? 33.263 -15.290 -4.003 1.00 88.38 385 SER A N 1
ATOM 2981 C CA . SER A 1 385 ? 32.808 -15.809 -5.295 1.00 88.38 385 SER A CA 1
ATOM 2982 C C . SER A 1 385 ? 33.943 -15.902 -6.317 1.00 88.38 385 SER A C 1
ATOM 2984 O O . SER A 1 385 ? 34.976 -15.232 -6.217 1.00 88.38 385 SER A O 1
ATOM 2986 N N . ARG A 1 386 ? 33.745 -16.734 -7.346 1.00 88.25 386 ARG A N 1
ATOM 2987 C CA . ARG A 1 386 ? 34.709 -16.866 -8.445 1.00 88.25 386 ARG A CA 1
ATOM 2988 C C . ARG A 1 386 ? 34.940 -15.530 -9.160 1.00 88.25 386 ARG A C 1
ATOM 2990 O O . ARG A 1 386 ? 36.081 -15.235 -9.498 1.00 88.25 386 ARG A O 1
ATOM 2997 N N . ALA A 1 387 ? 33.894 -14.714 -9.314 1.00 86.19 387 ALA A N 1
ATOM 2998 C CA . ALA A 1 387 ? 33.991 -13.368 -9.871 1.00 86.19 387 ALA A CA 1
ATOM 2999 C C . ALA A 1 387 ? 34.919 -12.469 -9.033 1.00 86.19 387 ALA A C 1
ATOM 3001 O O . ALA A 1 387 ? 35.881 -11.928 -9.570 1.00 86.19 387 ALA A O 1
ATOM 3002 N N . HIS A 1 388 ? 34.717 -12.393 -7.710 1.00 87.44 388 HIS A N 1
ATOM 3003 C CA . HIS A 1 388 ? 35.583 -11.604 -6.819 1.00 87.44 388 HIS A CA 1
ATOM 3004 C C . HIS A 1 388 ? 37.034 -12.112 -6.814 1.00 87.44 388 HIS A C 1
ATOM 3006 O O . HIS A 1 388 ? 37.967 -11.314 -6.795 1.00 87.44 388 HIS A O 1
ATOM 3012 N N . LYS A 1 389 ? 37.247 -13.433 -6.891 1.00 87.06 389 LYS A N 1
ATOM 3013 C CA . LYS A 1 389 ? 38.590 -14.027 -7.003 1.00 87.06 389 LYS A CA 1
ATOM 3014 C C . LYS A 1 389 ? 39.279 -13.675 -8.325 1.00 87.06 389 LYS A C 1
ATOM 3016 O O . LYS A 1 389 ? 40.446 -13.306 -8.300 1.00 87.06 389 LYS A O 1
ATOM 3021 N N . HIS A 1 390 ? 38.572 -13.753 -9.454 1.00 86.56 390 HIS A N 1
ATOM 3022 C CA . HIS A 1 390 ? 39.105 -13.361 -10.765 1.00 86.56 390 HIS A CA 1
ATOM 3023 C C . HIS A 1 390 ? 39.394 -11.850 -10.852 1.00 86.56 390 HIS A C 1
ATOM 3025 O O . HIS A 1 390 ? 40.391 -11.458 -11.446 1.00 86.56 390 HIS A O 1
ATOM 3031 N N . ALA A 1 391 ? 38.545 -11.011 -10.250 1.00 83.00 391 ALA A N 1
ATOM 3032 C CA . ALA A 1 391 ? 38.690 -9.553 -10.241 1.00 83.00 391 ALA A CA 1
ATOM 3033 C C . ALA A 1 391 ? 39.673 -9.023 -9.174 1.00 83.00 391 ALA A C 1
ATOM 3035 O O . ALA A 1 391 ? 39.873 -7.817 -9.075 1.00 83.00 391 ALA A O 1
ATOM 3036 N N . GLY A 1 392 ? 40.252 -9.891 -8.335 1.00 86.50 392 GLY A N 1
ATOM 3037 C CA . GLY A 1 392 ? 41.131 -9.490 -7.228 1.00 86.50 392 GLY A CA 1
ATOM 3038 C C . GLY A 1 392 ? 40.423 -8.820 -6.039 1.00 86.50 392 GLY A C 1
ATOM 3039 O O . GLY A 1 392 ? 41.081 -8.501 -5.052 1.00 86.50 392 GLY A O 1
ATOM 3040 N N . ILE A 1 393 ? 39.096 -8.657 -6.086 1.00 86.69 393 ILE A N 1
ATOM 3041 C CA . ILE A 1 393 ? 38.299 -7.963 -5.065 1.00 86.69 393 ILE A CA 1
ATOM 3042 C C . ILE A 1 393 ? 38.364 -8.735 -3.744 1.00 86.69 393 ILE A C 1
ATOM 3044 O O . ILE A 1 393 ? 37.808 -9.831 -3.622 1.00 86.69 393 ILE A O 1
ATOM 3048 N N . HIS A 1 394 ? 39.037 -8.169 -2.743 1.00 88.62 394 HIS A N 1
ATOM 3049 C CA . HIS A 1 394 ? 39.108 -8.711 -1.386 1.00 88.62 394 HIS A CA 1
ATOM 3050 C C . HIS A 1 394 ? 38.862 -7.606 -0.360 1.00 88.62 394 HIS A C 1
ATOM 3052 O O . HIS A 1 394 ? 39.726 -6.763 -0.139 1.00 88.62 394 HIS A O 1
ATOM 3058 N N . VAL A 1 395 ? 37.697 -7.652 0.288 1.00 90.19 395 VAL A N 1
ATOM 3059 C CA . VAL A 1 395 ? 37.330 -6.757 1.390 1.00 90.19 395 VAL A CA 1
ATOM 3060 C C . VAL A 1 395 ? 37.359 -7.572 2.690 1.00 90.19 395 VAL A C 1
ATOM 3062 O O . VAL A 1 395 ? 36.468 -8.404 2.883 1.00 90.19 395 VAL A O 1
ATOM 3065 N N . PRO A 1 396 ? 38.389 -7.442 3.549 1.00 86.50 396 PRO A N 1
ATOM 3066 C CA . PRO A 1 396 ? 38.502 -8.251 4.762 1.00 86.50 396 PRO A CA 1
ATOM 3067 C C . PRO A 1 396 ? 37.436 -7.897 5.801 1.00 86.50 396 PRO A C 1
ATOM 3069 O O . PRO A 1 396 ? 37.112 -6.718 5.973 1.00 86.50 396 PRO A O 1
ATOM 3072 N N . LYS A 1 397 ? 36.974 -8.909 6.546 1.00 85.00 397 LYS A N 1
ATOM 3073 C CA . LYS A 1 397 ? 35.996 -8.743 7.630 1.00 85.00 397 LYS A CA 1
ATOM 3074 C C . LYS A 1 397 ? 36.413 -7.678 8.650 1.00 85.00 397 LYS A C 1
ATOM 3076 O O . LYS A 1 397 ? 37.555 -7.691 9.116 1.00 85.00 397 LYS A O 1
ATOM 3081 N N . ASN A 1 398 ? 35.475 -6.811 9.024 1.00 84.25 398 ASN A N 1
ATOM 3082 C CA . ASN A 1 398 ? 35.625 -5.655 9.910 1.00 84.25 398 ASN A CA 1
ATOM 3083 C C . ASN A 1 398 ? 36.704 -4.647 9.450 1.00 84.25 398 ASN A C 1
ATOM 3085 O O . ASN A 1 398 ? 37.216 -3.872 10.258 1.00 84.25 398 ASN A O 1
ATOM 3089 N N . GLY A 1 399 ? 37.107 -4.668 8.176 1.00 85.31 399 GLY A N 1
ATOM 3090 C CA . GLY A 1 399 ? 38.141 -3.775 7.653 1.00 85.31 399 GLY A CA 1
ATOM 3091 C C . GLY A 1 399 ? 37.617 -2.385 7.268 1.00 85.31 399 GLY A C 1
ATOM 3092 O O . GLY A 1 399 ? 36.437 -2.195 6.994 1.00 85.31 399 GLY A O 1
ATOM 3093 N N . PHE A 1 400 ? 38.521 -1.407 7.180 1.00 87.94 400 PHE A N 1
ATOM 3094 C CA . PHE A 1 400 ? 38.188 0.006 6.939 1.00 87.94 400 PHE A CA 1
ATOM 3095 C C . PHE A 1 400 ? 37.334 0.282 5.685 1.00 87.94 400 PHE A C 1
ATOM 3097 O O . PHE A 1 400 ? 36.455 1.133 5.713 1.00 87.94 400 PHE A O 1
ATOM 3104 N N . GLY A 1 401 ? 37.554 -0.429 4.582 1.00 85.94 401 GLY A N 1
ATOM 3105 C CA . GLY A 1 401 ? 36.732 -0.323 3.371 1.00 85.94 401 GLY A CA 1
ATOM 3106 C C . GLY A 1 401 ? 35.701 -1.426 3.188 1.00 85.94 401 GLY A C 1
ATOM 3107 O O . GLY A 1 401 ? 35.149 -1.522 2.100 1.00 85.94 401 GLY A O 1
ATOM 3108 N N . ALA A 1 402 ? 35.410 -2.208 4.232 1.00 88.62 402 ALA A N 1
ATOM 3109 C CA . ALA A 1 402 ? 34.080 -2.782 4.397 1.00 88.62 402 ALA A CA 1
ATOM 3110 C C . ALA A 1 402 ? 33.080 -1.679 4.800 1.00 88.62 402 ALA A C 1
ATOM 3112 O O . ALA A 1 402 ? 31.895 -1.775 4.491 1.00 88.62 402 ALA A O 1
ATOM 3113 N N . GLN A 1 403 ? 33.570 -0.611 5.443 1.00 91.56 403 GLN A N 1
ATOM 3114 C CA . GLN A 1 403 ? 32.774 0.536 5.867 1.00 91.56 403 GLN A CA 1
ATOM 3115 C C . GLN A 1 403 ? 32.384 1.420 4.676 1.00 91.56 403 GLN A C 1
ATOM 3117 O O . GLN A 1 403 ? 33.145 1.600 3.719 1.00 91.56 403 GLN A O 1
ATOM 3122 N N . VAL A 1 404 ? 31.198 2.004 4.786 1.00 93.75 404 VAL A N 1
ATOM 3123 C CA . VAL A 1 404 ? 30.656 3.040 3.901 1.00 93.75 404 VAL A CA 1
ATOM 3124 C C . VAL A 1 404 ? 31.324 4.394 4.222 1.00 93.75 404 VAL A C 1
ATOM 3126 O O . VAL A 1 404 ? 31.647 4.634 5.390 1.00 93.75 404 VAL A O 1
ATOM 3129 N N . PRO A 1 405 ? 31.556 5.295 3.244 1.00 92.88 405 PRO A N 1
ATOM 3130 C CA . PRO A 1 405 ? 32.088 6.631 3.506 1.00 92.88 405 PRO A CA 1
ATOM 3131 C C . PRO A 1 405 ? 31.241 7.406 4.519 1.00 92.88 405 PRO A C 1
ATOM 3133 O O . PRO A 1 405 ? 30.023 7.475 4.390 1.00 92.88 405 PRO A O 1
ATOM 3136 N N . GLN A 1 406 ? 31.895 8.056 5.487 1.00 91.31 406 GLN A N 1
ATOM 3137 C CA . GLN A 1 406 ? 31.246 8.691 6.646 1.00 91.31 406 GLN A CA 1
ATOM 3138 C C . GLN A 1 406 ? 30.093 9.652 6.290 1.00 91.31 406 GLN A C 1
ATOM 3140 O O . GLN A 1 406 ? 29.125 9.739 7.037 1.00 91.31 406 GLN A O 1
ATOM 3145 N N . ARG A 1 407 ? 30.171 10.346 5.144 1.00 91.88 407 ARG A N 1
ATOM 3146 C CA . ARG A 1 407 ? 29.137 11.283 4.660 1.00 91.88 407 ARG A CA 1
ATOM 3147 C C . ARG A 1 407 ? 27.794 10.602 4.336 1.00 91.88 407 ARG A C 1
ATOM 3149 O O . ARG A 1 407 ? 26.760 11.255 4.407 1.00 91.88 407 ARG A O 1
ATOM 3156 N N . VAL A 1 408 ? 27.815 9.317 3.981 1.00 94.81 408 VAL A N 1
ATOM 3157 C CA . VAL A 1 408 ? 26.643 8.516 3.574 1.00 94.81 408 VAL A CA 1
ATOM 3158 C C . VAL A 1 408 ? 26.548 7.206 4.364 1.00 94.81 408 VAL A C 1
ATOM 3160 O O . VAL A 1 408 ? 25.959 6.234 3.894 1.00 94.81 408 VAL A O 1
ATOM 3163 N N . ALA A 1 409 ? 27.160 7.164 5.551 1.00 94.69 409 ALA A N 1
ATOM 3164 C CA . ALA A 1 409 ? 27.195 5.982 6.401 1.00 94.69 409 ALA A CA 1
ATOM 3165 C C . ALA A 1 409 ? 25.785 5.552 6.858 1.00 94.69 409 ALA A C 1
ATOM 3167 O O . ALA A 1 409 ? 24.916 6.417 7.045 1.00 94.69 409 ALA A O 1
ATOM 3168 N N . PRO A 1 410 ? 25.565 4.235 7.050 1.00 94.88 410 PRO A N 1
ATOM 3169 C CA . PRO A 1 410 ? 24.331 3.731 7.627 1.00 94.88 410 PRO A CA 1
ATOM 3170 C C . PRO A 1 410 ? 24.146 4.251 9.054 1.00 94.88 410 PRO A C 1
ATOM 3172 O O . PRO A 1 410 ? 25.102 4.326 9.831 1.00 94.88 410 PRO A O 1
ATOM 3175 N N . ASP A 1 411 ? 22.908 4.586 9.383 1.00 91.12 411 ASP A N 1
ATOM 3176 C CA . ASP A 1 411 ? 22.446 4.821 10.741 1.00 91.12 411 ASP A CA 1
ATOM 3177 C C . ASP A 1 411 ? 22.266 3.471 11.455 1.00 91.12 411 ASP A C 1
ATOM 3179 O O . ASP A 1 411 ? 21.663 2.544 10.914 1.00 91.12 411 ASP A O 1
ATOM 3183 N N . GLY A 1 412 ? 22.844 3.337 12.652 1.00 85.38 412 GLY A N 1
ATOM 3184 C CA . GLY A 1 412 ? 22.939 2.050 13.348 1.00 85.38 412 GLY A CA 1
ATOM 3185 C C . GLY A 1 412 ? 21.627 1.536 13.943 1.00 85.38 412 GLY A C 1
ATOM 3186 O O . GLY A 1 412 ? 21.537 0.338 14.212 1.00 85.38 412 GLY A O 1
ATOM 3187 N N . ASP A 1 413 ? 20.641 2.416 14.137 1.00 84.56 413 ASP A N 1
ATOM 3188 C CA . ASP A 1 413 ? 19.359 2.086 14.766 1.00 84.56 413 ASP A CA 1
ATOM 3189 C C . ASP A 1 413 ? 18.220 1.956 13.737 1.00 84.56 413 ASP A C 1
ATOM 3191 O O . ASP A 1 413 ? 17.186 1.363 14.049 1.00 84.56 413 ASP A O 1
ATOM 3195 N N . SER A 1 414 ? 18.398 2.495 12.521 1.00 86.31 414 SER A N 1
ATOM 3196 C CA . SER A 1 414 ? 17.331 2.604 11.510 1.00 86.31 414 SER A CA 1
ATOM 3197 C C . SER A 1 414 ? 17.635 2.024 10.121 1.00 86.31 414 SER A C 1
ATOM 3199 O O . SER A 1 414 ? 16.687 1.653 9.431 1.00 86.31 414 SER A O 1
ATOM 3201 N N . ASP A 1 415 ? 18.899 1.870 9.703 1.00 93.94 415 ASP A N 1
ATOM 3202 C CA . ASP A 1 415 ? 19.216 1.333 8.370 1.00 93.94 415 ASP A CA 1
ATOM 3203 C C . ASP A 1 415 ? 19.590 -0.162 8.394 1.00 93.94 415 ASP A C 1
ATOM 3205 O O . ASP A 1 415 ? 20.303 -0.658 9.269 1.00 93.94 415 ASP A O 1
ATOM 3209 N N . ILE A 1 416 ? 19.195 -0.895 7.350 1.00 95.19 416 ILE A N 1
ATOM 3210 C CA . ILE A 1 416 ? 19.499 -2.323 7.203 1.00 95.19 416 ILE A CA 1
ATOM 3211 C C . ILE A 1 416 ? 20.839 -2.498 6.474 1.00 95.19 416 ILE A C 1
ATOM 3213 O O . ILE A 1 416 ? 20.982 -2.069 5.332 1.00 95.19 416 ILE A O 1
ATOM 3217 N N . VAL A 1 417 ? 21.813 -3.198 7.068 1.00 95.00 417 VAL A N 1
ATOM 3218 C CA . VAL A 1 417 ? 23.117 -3.488 6.429 1.00 95.00 417 VAL A CA 1
ATOM 3219 C C . VAL A 1 417 ? 23.276 -4.983 6.137 1.00 95.00 417 VAL A C 1
ATOM 3221 O O . VAL A 1 417 ? 23.316 -5.810 7.047 1.00 95.00 417 VAL A O 1
ATOM 3224 N N . LEU A 1 418 ? 23.411 -5.338 4.855 1.00 93.94 418 LEU A N 1
ATOM 3225 C CA . LEU A 1 418 ? 23.508 -6.718 4.369 1.00 93.94 418 LEU A CA 1
ATOM 3226 C C . LEU A 1 418 ? 24.905 -7.016 3.783 1.00 93.94 418 LEU A C 1
ATOM 3228 O O . LEU A 1 418 ? 25.178 -6.642 2.634 1.00 93.94 418 LEU A O 1
ATOM 3232 N N . PRO A 1 419 ? 25.796 -7.706 4.524 1.00 91.25 419 PRO A N 1
ATOM 3233 C CA . PRO A 1 419 ? 27.118 -8.076 4.030 1.00 91.25 419 PRO A CA 1
ATOM 3234 C C . PRO A 1 419 ? 27.073 -9.217 3.001 1.00 91.25 419 PRO A C 1
ATOM 3236 O O . PRO A 1 419 ? 26.362 -10.212 3.159 1.00 91.25 419 PRO A O 1
ATOM 3239 N N . ARG A 1 420 ? 27.878 -9.085 1.941 1.00 90.06 420 ARG A N 1
ATOM 3240 C CA . ARG A 1 420 ? 27.952 -9.994 0.790 1.00 90.06 420 ARG A CA 1
ATOM 3241 C C . ARG A 1 420 ? 29.375 -10.470 0.531 1.00 90.06 420 ARG A C 1
ATOM 3243 O O . ARG A 1 420 ? 30.262 -9.685 0.213 1.00 90.06 420 ARG A O 1
ATOM 3250 N N . THR A 1 421 ? 29.570 -11.783 0.493 1.00 83.75 421 THR A N 1
ATOM 3251 C CA . THR A 1 421 ? 30.861 -12.393 0.123 1.00 83.75 421 THR A CA 1
ATOM 3252 C C . THR A 1 421 ? 31.081 -12.489 -1.394 1.00 83.75 421 THR A C 1
ATOM 3254 O O . THR A 1 421 ? 32.166 -12.858 -1.855 1.00 83.75 421 THR A O 1
ATOM 3257 N N . GLY A 1 422 ? 30.065 -12.173 -2.204 1.00 70.69 422 GLY A N 1
ATOM 3258 C CA . GLY A 1 422 ? 30.094 -12.413 -3.642 1.00 70.69 422 GLY A CA 1
ATOM 3259 C C . GLY A 1 422 ? 28.885 -11.893 -4.417 1.00 70.69 422 GLY A C 1
ATOM 3260 O O . GLY A 1 422 ? 27.828 -11.609 -3.854 1.00 70.69 422 GLY A O 1
ATOM 3261 N N . VAL A 1 423 ? 29.057 -11.847 -5.735 1.00 62.41 423 VAL A N 1
ATOM 3262 C CA . VAL A 1 423 ? 27.988 -11.920 -6.746 1.00 62.41 423 VAL A CA 1
ATOM 3263 C C . VAL A 1 423 ? 27.977 -13.347 -7.324 1.00 62.41 423 VAL A C 1
ATOM 3265 O O . VAL A 1 423 ? 29.045 -13.975 -7.380 1.00 62.41 423 VAL A O 1
ATOM 3268 N N . LYS A 1 424 ? 26.792 -13.869 -7.674 1.00 52.78 424 LYS A N 1
ATOM 3269 C CA . LYS A 1 424 ? 26.609 -15.191 -8.307 1.00 52.78 424 LYS A CA 1
ATOM 3270 C C . LYS A 1 424 ? 26.959 -15.162 -9.791 1.00 52.78 424 LYS A C 1
ATOM 3272 O O . LYS A 1 424 ? 26.585 -14.167 -10.440 1.00 52.78 424 LYS A O 1
#

Foldseek 3Di:
DWFKFKQDPNATHGWAWAPFQCPVDDAQPKQKFFEDQFVVLQQQDQTPVLVVQASHEYEHEDDPDADLSNQVSSVVSNHQAYEYQYDDPPDDLAHDHGYPPPDDPPSSNVRNHIYTYHGNVVSLVVLVVNVVCVVVVHTHMMMIGIHDDVVVVVSVVVVVVVVVVVVVVVVVVVVVVVVVVVVVVVVVVVVVVVVVVPPDDDDDDDDDDDDDDDDDDDDDDDDDDDDDDDDDDDDDDDDDDDDDDDDDDDDDDDDDDDPPPVVVVVVVVVVVVVPPDDDQQPAAAEAEAQFCQPQPLPHPDDDDPDPDDDDDDDDDDDDDDDDDDDDDDPDDPVVSVVSVVVNCCSVVPVLVVLLVVLVVQVVDPNHAYEYEFEEAPAQVLPVADPVCVVVVPHHYPPDRRSFHPPSNGDDPPGHHYHYDRYDD

pLDDT: mean 73.65, std 26.15, range [22.72, 98.12]